Protein AF-A0AAU3HRU0-F1 (afdb_monomer)

Sequence (401 aa):
MFTFTLRIPEELHARLTAQVAADRRPLDAEILHLLEITLDAVKATTNRPDGDSSALLRRGSHSPPARRPGHPARKRGGARGQRVSASLGACCQRVFEVVGRSLVLLSRDVISDETRAALGPLFPGVKATGRPPVDRRAVVEATAWRFRTGAPWWDLPERFGNWNTIYKNFDRWSKAGVWARVLEQVQEMAHQGGDVEWIASIDSTIVRVHQHGATLPRDTWARSNYKKFGDEPADHAIGCSRGGLTTKSHLVADGKGRVLAFILTGGQAADTTMLPDTLDEIRVAGATGRPRKRPDRLLADKGYPSKANRAWLRERGIATTIPERDDQIAHRRKRSGRPIDFGDEQRQRYRGRNVVERCFNKLKQWRGIVMRSDKTVRNHHSGQCLAATLQWLTSGVSVTP

InterPro domains:
  IPR002559 Transposase IS4-like domain [PF01609] (198-380)
  IPR010985 Ribbon-helix-helix [SSF47598] (3-45)
  IPR013321 Arc-type ribbon-helix-helix [G3DSA:1.10.1220.10] (3-46)
  IPR025161 Insertion element IS402-like domain [PF13340] (112-182)

Structure (mmCIF, N/CA/C/O backbone):
data_AF-A0AAU3HRU0-F1
#
_entry.id   AF-A0AAU3HRU0-F1
#
loop_
_atom_site.group_PDB
_atom_site.id
_atom_site.type_symbol
_atom_site.label_atom_id
_atom_site.label_alt_id
_atom_site.label_comp_id
_atom_site.label_asym_id
_atom_site.label_entity_id
_atom_site.label_seq_id
_atom_site.pdbx_PDB_ins_code
_atom_site.Cartn_x
_atom_site.Cartn_y
_atom_site.Cartn_z
_atom_site.occupancy
_atom_site.B_iso_or_equiv
_atom_site.auth_seq_id
_atom_site.auth_comp_id
_atom_site.auth_asym_id
_atom_site.auth_atom_id
_atom_site.pdbx_PDB_model_num
ATOM 1 N N . MET A 1 1 ? 32.031 -18.015 14.418 1.00 27.92 1 MET A N 1
ATOM 2 C CA . MET A 1 1 ? 31.206 -19.217 14.181 1.00 27.92 1 MET A CA 1
ATOM 3 C C . MET A 1 1 ? 29.872 -18.729 13.633 1.00 27.92 1 MET A C 1
ATOM 5 O O . MET A 1 1 ? 29.118 -18.113 14.373 1.00 27.92 1 MET A O 1
ATOM 9 N N . PHE A 1 2 ? 29.663 -18.817 12.317 1.00 25.66 2 PHE A N 1
ATOM 10 C CA . PHE A 1 2 ? 28.454 -18.301 11.667 1.00 25.66 2 PHE A CA 1
ATOM 11 C C . PHE A 1 2 ? 27.314 -19.301 11.869 1.00 25.66 2 PHE A C 1
ATOM 13 O O . PHE A 1 2 ? 27.302 -20.357 11.248 1.00 25.66 2 PHE A O 1
ATOM 20 N N . THR A 1 3 ? 26.361 -18.992 12.743 1.00 26.06 3 THR A N 1
ATOM 21 C CA . THR A 1 3 ? 25.161 -19.812 12.937 1.00 26.06 3 THR A CA 1
ATOM 22 C C . THR A 1 3 ? 24.179 -19.558 11.793 1.00 26.06 3 THR A C 1
ATOM 24 O O . THR A 1 3 ? 23.315 -18.682 11.864 1.00 26.06 3 THR A O 1
ATOM 27 N N . PHE A 1 4 ? 24.311 -20.324 10.709 1.00 33.91 4 PHE A N 1
ATOM 28 C CA . PHE A 1 4 ? 23.251 -20.466 9.712 1.00 33.91 4 PHE A CA 1
ATOM 29 C C . PHE A 1 4 ? 22.048 -21.142 10.382 1.00 33.91 4 PHE A C 1
ATOM 31 O O . PHE A 1 4 ? 22.058 -22.337 10.657 1.00 33.91 4 PHE A O 1
ATOM 38 N N . THR A 1 5 ? 20.995 -20.380 10.675 1.00 33.34 5 THR A N 1
ATOM 39 C CA . THR A 1 5 ? 19.749 -20.903 11.258 1.00 33.34 5 THR A CA 1
ATOM 40 C C . THR A 1 5 ? 18.801 -21.374 10.158 1.00 33.34 5 THR A C 1
ATOM 42 O O . THR A 1 5 ? 17.699 -20.859 9.979 1.00 33.34 5 THR A O 1
ATOM 45 N N . LEU A 1 6 ? 19.218 -22.397 9.412 1.00 48.97 6 LEU A N 1
ATOM 46 C CA . LEU A 1 6 ? 18.245 -23.283 8.780 1.00 48.97 6 LEU A CA 1
ATOM 47 C C . LEU A 1 6 ? 17.641 -24.130 9.906 1.00 48.97 6 LEU A C 1
ATOM 49 O O . LEU A 1 6 ? 18.363 -24.838 10.604 1.00 48.97 6 LEU A O 1
ATOM 53 N N . ARG A 1 7 ? 16.321 -24.055 10.121 1.00 50.16 7 ARG A N 1
ATOM 54 C CA . ARG A 1 7 ? 15.621 -25.047 10.954 1.00 50.16 7 ARG A CA 1
ATOM 55 C C . ARG A 1 7 ? 15.612 -26.370 10.192 1.00 50.16 7 ARG A C 1
ATOM 57 O O . ARG A 1 7 ? 14.665 -26.671 9.472 1.00 50.16 7 ARG A O 1
ATOM 64 N N . ILE A 1 8 ? 16.700 -27.121 10.312 1.00 59.41 8 ILE A N 1
ATOM 65 C CA . ILE A 1 8 ? 16.802 -28.484 9.804 1.00 59.41 8 ILE A CA 1
ATOM 66 C C . ILE A 1 8 ? 15.909 -29.358 10.702 1.00 59.41 8 ILE A C 1
ATOM 68 O O . ILE A 1 8 ? 16.069 -29.303 11.923 1.00 59.41 8 ILE A O 1
ATOM 72 N N . PRO A 1 9 ? 14.955 -30.130 10.149 1.00 69.94 9 PRO A N 1
ATOM 73 C CA . PRO A 1 9 ? 14.191 -31.103 10.924 1.00 69.94 9 PRO A CA 1
ATOM 74 C C . PRO A 1 9 ? 15.126 -32.038 11.701 1.00 69.94 9 PRO A C 1
ATOM 76 O O . PRO A 1 9 ? 16.140 -32.480 11.162 1.00 69.94 9 PRO A O 1
ATOM 79 N N . GLU A 1 10 ? 14.785 -32.353 12.948 1.00 61.97 10 GLU A N 1
ATOM 80 C CA . GLU A 1 10 ? 15.657 -33.084 13.883 1.00 61.97 10 GLU A CA 1
ATOM 81 C C . GLU A 1 10 ? 16.121 -34.445 13.327 1.00 61.97 10 GLU A C 1
ATOM 83 O O . GLU A 1 10 ? 17.289 -34.815 13.445 1.00 61.97 10 GLU A O 1
ATOM 88 N N . GLU A 1 11 ? 15.243 -35.129 12.589 1.00 64.56 11 GLU A N 1
ATOM 89 C CA . GLU A 1 11 ? 15.541 -36.381 11.884 1.00 64.56 11 GLU A CA 1
ATOM 90 C C . GLU A 1 11 ? 16.610 -36.211 10.785 1.00 64.56 11 GLU A C 1
ATOM 92 O O . GLU A 1 11 ? 17.485 -37.061 10.613 1.00 64.56 11 GLU A O 1
ATOM 97 N N . LEU A 1 12 ? 16.579 -35.094 10.049 1.00 61.12 12 LEU A N 1
ATOM 98 C CA . LEU A 1 12 ? 17.561 -34.791 9.005 1.00 61.12 12 LEU A CA 1
ATOM 99 C C . LEU A 1 12 ? 18.907 -34.389 9.621 1.00 61.12 12 LEU A C 1
ATOM 101 O O . LEU A 1 12 ? 19.950 -34.818 9.131 1.00 61.12 12 LEU A O 1
ATOM 105 N N . HIS A 1 13 ? 18.885 -33.635 10.722 1.00 69.50 13 HIS A N 1
ATOM 106 C CA . HIS A 1 13 ? 20.093 -33.285 11.466 1.00 69.50 13 HIS A CA 1
ATOM 107 C C . HIS A 1 13 ? 20.807 -34.543 11.983 1.00 69.50 13 HIS A C 1
ATOM 109 O O . HIS A 1 13 ? 21.993 -34.722 11.717 1.00 69.50 13 HIS A O 1
ATOM 115 N N . ALA A 1 14 ? 20.078 -35.462 12.627 1.00 69.62 14 ALA A N 1
ATOM 116 C CA . ALA A 1 14 ? 20.637 -36.711 13.148 1.00 69.62 14 ALA A CA 1
ATOM 117 C C . ALA A 1 14 ? 21.310 -37.566 12.056 1.00 69.62 14 ALA A C 1
ATOM 119 O O . ALA A 1 14 ? 22.397 -38.111 12.262 1.00 69.62 14 ALA A O 1
ATOM 120 N N . ARG A 1 15 ? 20.701 -37.646 10.866 1.00 68.56 15 ARG A N 1
ATOM 121 C CA . ARG A 1 15 ? 21.265 -38.386 9.726 1.00 68.56 15 ARG A CA 1
ATOM 122 C C . ARG A 1 15 ? 22.520 -37.728 9.156 1.00 68.56 15 ARG A C 1
ATOM 124 O O . ARG A 1 15 ? 23.476 -38.437 8.854 1.00 68.56 15 ARG A O 1
ATOM 131 N N . LEU A 1 16 ? 22.537 -36.399 9.039 1.00 65.94 16 LEU A N 1
ATOM 132 C CA . LEU A 1 16 ? 23.711 -35.654 8.573 1.00 65.94 16 LEU A CA 1
ATOM 133 C C . LEU A 1 16 ? 24.882 -35.782 9.552 1.00 65.94 16 LEU A C 1
ATOM 135 O O . LEU A 1 16 ? 26.014 -36.000 9.129 1.00 65.94 16 LEU A O 1
ATOM 139 N N . THR A 1 17 ? 24.617 -35.731 10.860 1.00 68.56 17 THR A N 1
ATOM 140 C CA . THR A 1 17 ? 25.649 -35.940 11.886 1.00 68.56 17 THR A CA 1
ATOM 141 C C . THR A 1 17 ? 26.241 -37.354 11.826 1.00 68.56 17 THR A C 1
ATOM 143 O O . THR A 1 17 ? 27.455 -37.513 11.946 1.00 68.56 17 THR A O 1
ATOM 146 N N . ALA A 1 18 ? 25.418 -38.381 11.587 1.00 70.94 18 ALA A N 1
ATOM 147 C CA . ALA A 1 18 ? 25.895 -39.757 11.436 1.00 70.94 18 ALA A CA 1
ATOM 148 C C . ALA A 1 18 ? 26.761 -39.954 10.174 1.00 70.94 18 ALA A C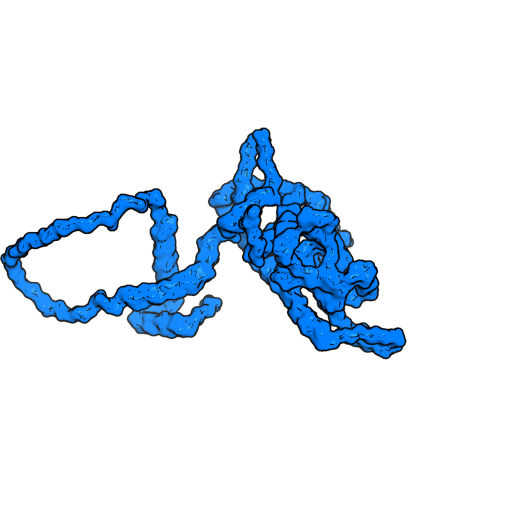 1
ATOM 150 O O . ALA A 1 18 ? 27.760 -40.670 10.223 1.00 70.94 18 ALA A O 1
ATOM 151 N N . GLN A 1 19 ? 26.411 -39.292 9.067 1.00 67.25 19 GLN A N 1
ATOM 152 C CA . GLN A 1 19 ? 27.172 -39.324 7.812 1.00 67.25 19 GLN A CA 1
ATOM 153 C C . GLN A 1 19 ? 28.539 -38.630 7.963 1.00 67.25 19 GLN A C 1
ATOM 155 O O . GLN A 1 19 ? 29.574 -39.194 7.618 1.00 67.25 19 GLN A O 1
ATOM 160 N N . VAL A 1 20 ? 28.560 -37.456 8.600 1.00 71.94 20 VAL A N 1
ATOM 161 C CA . VAL A 1 20 ? 29.778 -36.695 8.938 1.00 71.94 20 VAL A CA 1
ATOM 162 C C . VAL A 1 20 ? 30.776 -37.518 9.755 1.00 71.94 20 VAL A C 1
ATOM 164 O O . VAL A 1 20 ? 31.982 -37.468 9.502 1.00 71.94 20 VAL A O 1
ATOM 167 N N . ALA A 1 21 ? 30.283 -38.313 10.709 1.00 67.25 21 ALA A N 1
ATOM 168 C CA . ALA A 1 21 ? 31.123 -39.194 11.515 1.00 67.25 21 ALA A CA 1
ATOM 169 C C . ALA A 1 21 ? 31.797 -40.303 10.682 1.00 67.25 21 ALA A C 1
ATOM 171 O O . ALA A 1 21 ? 32.906 -40.724 11.014 1.00 67.25 21 ALA A O 1
ATOM 172 N N . ALA A 1 22 ? 31.161 -40.749 9.593 1.00 67.88 22 ALA A N 1
ATOM 173 C CA . ALA A 1 22 ? 31.725 -41.731 8.668 1.00 67.88 22 ALA A CA 1
ATOM 174 C C . ALA A 1 22 ? 32.748 -41.103 7.704 1.00 67.88 22 ALA A C 1
ATOM 176 O O . ALA A 1 22 ? 33.804 -41.690 7.466 1.00 67.88 22 ALA A O 1
ATOM 177 N N . ASP A 1 23 ? 32.472 -39.893 7.211 1.00 65.12 23 ASP A N 1
ATOM 178 C CA . ASP A 1 23 ? 33.249 -39.253 6.141 1.00 65.12 23 ASP A CA 1
ATOM 179 C C . ASP A 1 23 ? 34.381 -38.331 6.647 1.00 65.12 23 ASP A C 1
ATOM 181 O O . ASP A 1 23 ? 35.176 -37.827 5.852 1.00 65.12 23 ASP A O 1
ATOM 185 N N . ARG A 1 24 ? 34.503 -38.136 7.974 1.00 67.44 24 ARG A N 1
ATOM 186 C CA . ARG A 1 24 ? 35.512 -37.280 8.646 1.00 67.44 24 ARG A CA 1
ATOM 187 C C . ARG A 1 24 ? 35.578 -35.844 8.097 1.00 67.44 24 ARG A C 1
ATOM 189 O O . ARG A 1 24 ? 36.642 -35.224 8.085 1.00 67.44 24 ARG A O 1
ATOM 196 N N . ARG A 1 25 ? 34.443 -35.296 7.661 1.00 68.50 25 ARG A N 1
ATOM 197 C CA . ARG A 1 25 ? 34.305 -33.909 7.180 1.00 68.50 25 ARG A CA 1
ATOM 198 C C . ARG A 1 25 ? 33.461 -33.087 8.152 1.00 68.50 25 ARG A C 1
ATOM 200 O O . ARG A 1 25 ? 32.547 -33.640 8.747 1.00 68.50 25 ARG A O 1
ATOM 207 N N . PRO A 1 26 ? 33.718 -31.782 8.336 1.00 72.00 26 PRO A N 1
ATOM 208 C CA . PRO A 1 26 ? 32.853 -30.945 9.162 1.00 72.00 26 PRO A CA 1
ATOM 209 C C . PRO A 1 26 ? 31.444 -30.845 8.552 1.00 72.00 26 PRO A C 1
ATOM 211 O O . PRO A 1 26 ? 31.296 -30.796 7.332 1.00 72.00 26 PRO A O 1
ATOM 214 N N . LEU A 1 27 ? 30.415 -30.783 9.405 1.00 66.75 27 LEU A N 1
ATOM 215 C CA . LEU A 1 27 ? 28.997 -30.754 9.009 1.00 66.75 27 LEU A CA 1
ATOM 216 C C . LEU A 1 27 ? 28.679 -29.662 7.980 1.00 66.75 27 LEU A C 1
ATOM 218 O O . LEU A 1 27 ? 27.933 -29.910 7.037 1.00 66.75 27 LEU A O 1
ATOM 222 N N . ASP A 1 28 ? 29.299 -28.491 8.114 1.00 62.28 28 ASP A N 1
ATOM 223 C CA . ASP A 1 28 ? 29.124 -27.379 7.176 1.00 62.28 28 ASP A CA 1
ATOM 224 C C . ASP A 1 28 ? 29.613 -27.731 5.761 1.00 62.28 28 ASP A C 1
ATOM 226 O O . ASP A 1 28 ? 28.975 -27.364 4.776 1.00 62.28 28 ASP A O 1
ATOM 230 N N . ALA A 1 29 ? 30.712 -28.486 5.648 1.00 65.62 29 ALA A N 1
ATOM 231 C CA . ALA A 1 29 ? 31.240 -28.932 4.360 1.00 65.62 29 ALA A CA 1
ATOM 232 C C . ALA A 1 29 ? 30.345 -30.002 3.722 1.00 65.62 29 ALA A C 1
ATOM 234 O O . ALA A 1 29 ? 30.168 -30.001 2.507 1.00 65.62 29 ALA A O 1
ATOM 235 N N . GLU A 1 30 ? 29.744 -30.874 4.532 1.00 67.75 30 GLU A N 1
ATOM 236 C CA . GLU A 1 30 ? 28.804 -31.889 4.051 1.00 67.75 30 GLU A CA 1
ATOM 237 C C . GLU A 1 30 ? 27.494 -31.252 3.566 1.00 67.75 30 GLU A C 1
ATOM 239 O O . GLU A 1 30 ? 26.989 -31.586 2.496 1.00 67.75 30 GLU A O 1
ATOM 244 N N . ILE A 1 31 ? 26.978 -30.260 4.299 1.00 67.44 31 ILE A N 1
ATOM 245 C CA . ILE A 1 31 ? 25.802 -29.483 3.887 1.00 67.44 31 ILE A CA 1
ATOM 246 C C . ILE A 1 31 ? 26.078 -28.748 2.571 1.00 67.44 31 ILE A C 1
ATOM 248 O O . ILE A 1 31 ? 25.248 -28.796 1.663 1.00 67.44 31 ILE A O 1
ATOM 252 N N . LEU A 1 32 ? 27.237 -28.093 2.441 1.00 69.44 32 LEU A N 1
ATOM 253 C CA . LEU A 1 32 ? 27.627 -27.411 1.204 1.00 69.44 32 LEU A CA 1
ATOM 254 C C . LEU A 1 32 ? 27.759 -28.384 0.028 1.00 69.44 32 LEU A C 1
ATOM 256 O O . LEU A 1 32 ? 27.228 -28.108 -1.045 1.00 69.44 32 LEU A O 1
ATOM 260 N N . HIS A 1 33 ? 28.390 -29.538 0.241 1.00 69.50 33 HIS A N 1
ATOM 261 C CA . HIS A 1 33 ? 28.555 -30.558 -0.790 1.00 69.50 33 HIS A CA 1
ATOM 262 C C . HIS A 1 33 ? 27.211 -31.110 -1.283 1.00 69.50 33 HIS A C 1
ATOM 264 O O . HIS A 1 33 ? 26.982 -31.232 -2.487 1.00 69.50 33 HIS A O 1
ATOM 270 N N . LEU A 1 34 ? 26.285 -31.390 -0.361 1.00 71.19 34 LEU A N 1
ATOM 271 C CA . LEU A 1 34 ? 24.938 -31.837 -0.710 1.00 71.19 34 LEU A CA 1
ATOM 272 C C . LEU A 1 34 ? 24.162 -30.757 -1.470 1.00 71.19 34 LEU A C 1
ATOM 274 O O . LEU A 1 34 ? 23.478 -31.084 -2.440 1.00 71.19 34 LEU A O 1
ATOM 278 N N . LEU A 1 35 ? 24.304 -29.485 -1.078 1.00 68.38 35 LEU A N 1
ATOM 279 C CA . LEU A 1 35 ? 23.705 -28.354 -1.789 1.00 68.38 35 LEU A CA 1
ATOM 280 C C . LEU A 1 35 ? 24.254 -28.225 -3.216 1.00 68.38 35 LEU A C 1
ATOM 282 O O . LEU A 1 35 ? 23.458 -28.065 -4.143 1.00 68.38 35 LEU A O 1
ATOM 286 N N . GLU A 1 36 ? 25.568 -28.351 -3.412 1.00 68.50 36 GLU A N 1
ATOM 287 C CA . GLU A 1 36 ? 26.210 -28.343 -4.736 1.00 68.50 36 GLU A CA 1
ATOM 288 C C . GLU A 1 36 ? 25.697 -29.473 -5.630 1.00 68.50 36 GLU A C 1
ATOM 290 O O . GLU A 1 36 ? 25.245 -29.207 -6.744 1.00 68.50 36 GLU A O 1
ATOM 295 N N . ILE A 1 37 ? 25.654 -30.710 -5.120 1.00 72.31 37 ILE A N 1
ATOM 296 C CA . ILE A 1 37 ? 25.119 -31.860 -5.864 1.00 72.31 37 ILE A CA 1
ATOM 297 C C . ILE A 1 37 ? 23.663 -31.607 -6.278 1.00 72.31 37 ILE A C 1
ATOM 299 O O . ILE A 1 37 ? 23.297 -31.846 -7.432 1.00 72.31 37 ILE A O 1
ATOM 303 N N . THR A 1 38 ? 22.819 -31.101 -5.368 1.00 64.75 38 THR A N 1
ATOM 304 C CA . THR A 1 38 ? 21.428 -30.771 -5.720 1.00 64.75 38 THR A CA 1
ATOM 305 C C . THR A 1 38 ? 21.329 -29.643 -6.739 1.00 64.75 38 THR A C 1
ATOM 307 O O . THR A 1 38 ? 20.499 -29.724 -7.643 1.00 64.75 38 THR A O 1
ATOM 310 N N . LEU A 1 39 ? 22.165 -28.608 -6.639 1.00 61.78 39 LEU A N 1
ATOM 311 C CA . LEU A 1 39 ? 22.172 -27.500 -7.593 1.00 61.78 39 LEU A CA 1
ATOM 312 C C . LEU A 1 39 ? 22.574 -27.967 -8.991 1.00 61.78 39 LEU A C 1
ATOM 314 O O . LEU A 1 39 ? 21.959 -27.547 -9.969 1.00 61.78 39 LEU A O 1
ATOM 318 N N . ASP A 1 40 ? 23.560 -28.851 -9.100 1.00 65.00 40 ASP A N 1
ATOM 319 C CA . ASP A 1 40 ? 24.004 -29.377 -10.389 1.00 65.00 40 ASP A CA 1
ATOM 320 C C . ASP A 1 40 ? 22.987 -30.352 -10.998 1.00 65.00 40 ASP A C 1
ATOM 322 O O . ASP A 1 40 ? 22.737 -30.301 -12.204 1.00 65.00 40 ASP A O 1
ATOM 326 N N . ALA A 1 41 ? 22.293 -31.147 -10.176 1.00 64.38 41 ALA A N 1
ATOM 327 C CA . ALA A 1 41 ? 21.170 -31.972 -10.628 1.00 64.38 41 ALA A CA 1
ATOM 328 C C . ALA A 1 41 ? 19.982 -31.129 -11.144 1.00 64.38 41 ALA A C 1
ATOM 330 O O . ALA A 1 41 ? 19.353 -31.476 -12.149 1.00 64.38 41 ALA A O 1
ATOM 331 N N . VAL A 1 42 ? 19.695 -29.992 -10.498 1.00 58.12 42 VAL A N 1
ATOM 332 C CA . VAL A 1 42 ? 18.662 -29.041 -10.948 1.00 58.12 42 VAL A CA 1
ATOM 333 C C . VAL A 1 42 ? 19.073 -28.364 -12.261 1.00 58.12 42 VAL A C 1
ATOM 335 O O . VAL A 1 42 ? 18.280 -28.317 -13.196 1.00 58.12 42 VAL A O 1
ATOM 338 N N . LYS A 1 43 ? 20.328 -27.919 -12.402 1.00 55.62 43 LYS A N 1
ATOM 339 C CA . LYS A 1 43 ? 20.824 -27.340 -13.668 1.00 55.62 43 LYS A CA 1
ATOM 340 C C . LYS A 1 43 ? 20.784 -28.339 -14.829 1.00 55.62 43 LYS A C 1
ATOM 342 O O . LYS A 1 43 ? 20.494 -27.955 -15.960 1.00 55.62 43 LYS A O 1
ATOM 347 N N . ALA A 1 44 ? 21.072 -29.615 -14.563 1.00 59.41 44 ALA A N 1
ATOM 348 C CA . ALA A 1 44 ? 21.042 -30.673 -15.573 1.00 59.41 44 ALA A CA 1
ATOM 349 C C . ALA A 1 44 ? 19.618 -30.997 -16.060 1.00 59.41 44 ALA A C 1
ATOM 351 O O . ALA A 1 44 ? 19.442 -31.431 -17.197 1.00 59.41 44 ALA A O 1
ATOM 352 N N . THR A 1 45 ? 18.600 -30.772 -15.224 1.00 50.47 45 THR A N 1
ATOM 353 C CA . THR A 1 45 ? 17.191 -30.982 -15.590 1.00 50.47 45 THR A CA 1
ATOM 354 C C . THR A 1 45 ? 16.583 -29.785 -16.318 1.00 50.47 45 THR A C 1
ATOM 356 O O . THR A 1 45 ? 15.751 -29.991 -17.195 1.00 50.47 45 THR A O 1
ATOM 359 N N . THR A 1 46 ? 17.039 -28.558 -16.050 1.00 44.66 46 THR A N 1
ATOM 360 C CA . THR A 1 46 ? 16.552 -27.345 -16.735 1.00 44.66 46 THR A CA 1
ATOM 361 C C . THR A 1 46 ? 17.198 -27.075 -18.099 1.00 44.66 46 THR A C 1
ATOM 363 O O . THR A 1 46 ? 16.672 -26.270 -18.856 1.00 44.66 46 THR A O 1
ATOM 366 N N . ASN A 1 47 ? 18.318 -27.730 -18.435 1.00 37.97 47 ASN A N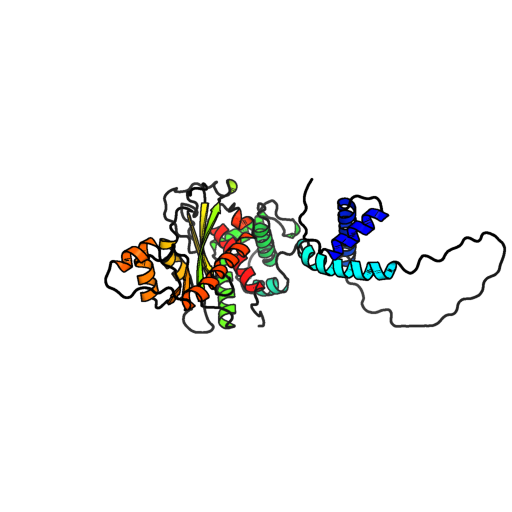 1
ATOM 367 C CA . ASN A 1 47 ? 19.063 -27.507 -19.687 1.00 37.97 47 ASN A CA 1
ATOM 368 C C . ASN A 1 47 ? 18.844 -28.584 -20.770 1.00 37.97 47 ASN A C 1
ATOM 370 O O . ASN A 1 47 ? 19.648 -28.681 -21.699 1.00 37.97 47 ASN A O 1
ATOM 374 N N . ARG A 1 48 ? 17.787 -29.404 -20.694 1.00 35.12 48 ARG A N 1
ATOM 375 C CA . ARG A 1 48 ? 17.429 -30.272 -21.828 1.00 35.12 48 ARG A CA 1
ATOM 376 C C . ARG A 1 48 ? 16.644 -29.467 -22.870 1.00 35.12 48 ARG A C 1
ATOM 378 O O . ARG A 1 48 ? 15.587 -28.952 -22.521 1.00 35.12 48 ARG A O 1
ATOM 385 N N . PRO A 1 49 ? 17.121 -29.356 -24.123 1.00 34.75 49 PRO A N 1
ATOM 386 C CA . PRO A 1 49 ? 16.305 -28.818 -25.200 1.00 34.75 49 PRO A CA 1
ATOM 387 C C . PRO A 1 49 ? 15.168 -29.803 -25.492 1.00 34.75 49 PRO A C 1
ATOM 389 O O . PRO A 1 49 ? 15.406 -31.008 -25.603 1.00 34.75 49 PRO A O 1
ATOM 392 N N . ASP A 1 50 ? 13.943 -29.288 -25.587 1.00 38.19 50 ASP A N 1
ATOM 393 C CA . ASP A 1 50 ? 12.766 -30.056 -25.985 1.00 38.19 50 ASP A CA 1
ATOM 394 C C . ASP A 1 50 ? 13.015 -30.731 -27.340 1.00 38.19 50 ASP A C 1
ATOM 396 O O . ASP A 1 50 ? 13.208 -30.075 -28.364 1.00 38.19 50 ASP A O 1
ATOM 400 N N . GLY A 1 51 ? 13.037 -32.063 -27.329 1.00 31.56 51 GLY A N 1
ATOM 401 C CA . GLY A 1 51 ? 13.315 -32.882 -28.498 1.00 31.56 51 GLY A CA 1
ATOM 402 C C . GLY A 1 51 ? 12.860 -34.322 -28.292 1.00 31.56 51 GLY A C 1
ATOM 403 O O . GLY A 1 51 ? 13.588 -35.135 -27.733 1.00 31.56 51 GLY A O 1
ATOM 404 N N . ASP A 1 52 ? 11.667 -34.598 -28.814 1.00 28.02 52 ASP A N 1
ATOM 405 C CA . ASP A 1 52 ? 11.197 -35.899 -29.303 1.00 28.02 52 ASP A CA 1
ATOM 406 C C . ASP A 1 52 ? 10.673 -36.941 -28.288 1.00 28.02 52 ASP A C 1
ATOM 408 O O . ASP A 1 52 ? 11.308 -37.935 -27.932 1.00 28.02 52 ASP A O 1
ATOM 412 N N . SER A 1 53 ? 9.412 -36.753 -27.890 1.00 31.58 53 SER A N 1
ATOM 413 C CA . SER A 1 53 ? 8.572 -37.776 -27.255 1.00 31.58 53 SER A CA 1
ATOM 414 C C . SER A 1 53 ? 7.979 -38.725 -28.304 1.00 31.58 53 SER A C 1
ATOM 416 O O . SER A 1 53 ? 6.766 -38.727 -28.502 1.00 31.58 53 SER A O 1
ATOM 418 N N . SER A 1 54 ? 8.791 -39.525 -29.007 1.00 33.06 54 SER A N 1
ATOM 419 C CA . SER A 1 54 ? 8.229 -40.536 -29.922 1.00 33.06 54 SER A CA 1
ATOM 420 C C . SER A 1 54 ? 9.110 -41.741 -30.285 1.00 33.06 54 SER A C 1
ATOM 422 O O . SER A 1 54 ? 8.899 -42.355 -31.321 1.00 33.06 54 SER A O 1
ATOM 424 N N . ALA A 1 55 ? 10.037 -42.202 -29.440 1.00 30.33 55 ALA A N 1
ATOM 425 C CA . ALA A 1 55 ? 10.665 -43.508 -29.682 1.00 30.33 55 ALA A CA 1
ATOM 426 C C . ALA A 1 55 ? 11.222 -44.140 -28.406 1.00 30.33 55 ALA A C 1
ATOM 428 O O . ALA A 1 55 ? 12.267 -43.721 -27.931 1.00 30.33 55 ALA A O 1
ATOM 429 N N . LEU A 1 56 ? 10.529 -45.155 -27.868 1.00 29.08 56 LEU A N 1
ATOM 430 C CA . LEU A 1 56 ? 11.092 -46.380 -27.253 1.00 29.08 56 LEU A CA 1
ATOM 431 C C . LEU A 1 56 ? 9.980 -47.214 -26.581 1.00 29.08 56 LEU A C 1
ATOM 433 O O . LEU A 1 56 ? 10.034 -47.579 -25.411 1.00 29.08 56 LEU A O 1
ATOM 437 N N . LEU A 1 57 ? 8.963 -47.572 -27.366 1.00 31.84 57 LEU A N 1
ATOM 438 C CA . LEU A 1 57 ? 8.127 -48.750 -27.124 1.00 31.84 57 LEU A CA 1
ATOM 439 C C . LEU A 1 57 ? 8.208 -49.658 -28.353 1.00 31.84 57 LEU A C 1
ATOM 441 O O . LEU A 1 57 ? 7.258 -49.756 -29.116 1.00 31.84 57 LEU A O 1
ATOM 445 N N . ARG A 1 58 ? 9.347 -50.331 -28.553 1.00 28.80 58 ARG A N 1
ATOM 446 C CA . ARG A 1 58 ? 9.407 -51.601 -29.297 1.00 28.80 58 ARG A CA 1
ATOM 447 C C . ARG A 1 58 ? 10.462 -52.505 -28.666 1.00 28.80 58 ARG A C 1
ATOM 449 O O . ARG A 1 58 ? 11.659 -52.286 -28.809 1.00 28.80 58 ARG A O 1
ATOM 456 N N . ARG A 1 59 ? 9.989 -53.518 -27.936 1.00 30.19 59 ARG A N 1
ATOM 457 C CA . ARG A 1 59 ? 10.776 -54.700 -27.568 1.00 30.19 59 ARG A CA 1
ATOM 458 C C . ARG A 1 59 ? 10.982 -55.548 -28.824 1.00 30.19 59 ARG A C 1
ATOM 460 O O . ARG A 1 59 ? 10.023 -55.795 -29.548 1.00 30.19 59 ARG A O 1
ATOM 467 N N . GLY A 1 60 ? 12.203 -56.028 -29.026 1.00 26.23 60 GLY A N 1
ATOM 468 C CA . GLY A 1 60 ? 12.557 -57.022 -30.035 1.00 26.23 60 GLY A CA 1
ATOM 469 C C . GLY A 1 60 ? 13.800 -57.785 -29.586 1.00 26.23 60 GLY A C 1
ATOM 470 O O . GLY A 1 60 ? 14.908 -57.271 -29.647 1.00 26.23 60 GLY A O 1
ATOM 471 N N . SER A 1 61 ? 13.561 -58.985 -29.070 1.00 31.36 61 SER A N 1
ATOM 472 C CA . SER A 1 61 ? 14.485 -60.065 -28.705 1.00 31.36 61 SER A CA 1
ATOM 473 C C . SER A 1 61 ? 15.711 -60.221 -29.606 1.00 31.36 61 SER A C 1
ATOM 475 O O . SER A 1 61 ? 15.499 -60.409 -30.794 1.00 31.36 61 SER A O 1
ATOM 477 N N . HIS A 1 62 ? 16.931 -60.290 -29.053 1.00 27.27 62 HIS A N 1
ATOM 478 C CA . HIS A 1 62 ? 18.077 -61.022 -29.630 1.00 27.27 62 HIS A CA 1
ATOM 479 C C . HIS A 1 62 ? 18.995 -61.549 -28.504 1.00 27.27 62 HIS A C 1
ATOM 481 O O . HIS A 1 62 ? 19.412 -60.800 -27.620 1.00 27.27 62 HIS A O 1
ATOM 487 N N . SER A 1 63 ? 19.262 -62.858 -28.529 1.00 27.03 63 SER A N 1
ATOM 488 C CA . SER A 1 63 ? 20.129 -63.616 -27.609 1.00 27.03 63 SER A CA 1
ATOM 489 C C . SER A 1 63 ? 21.630 -63.390 -27.887 1.00 27.03 63 SER A C 1
ATOM 491 O O . SER A 1 63 ? 21.983 -63.116 -29.033 1.00 27.03 63 SER A O 1
ATOM 493 N N . PRO A 1 64 ? 22.539 -63.557 -26.901 1.00 31.56 64 PRO A N 1
ATOM 494 C CA . PRO A 1 64 ? 23.983 -63.385 -27.107 1.00 31.56 64 PRO A CA 1
ATOM 495 C C . PRO A 1 64 ? 24.704 -64.711 -27.445 1.00 31.56 64 PRO A C 1
ATOM 497 O O . PRO A 1 64 ? 24.315 -65.754 -26.913 1.00 31.56 64 PRO A O 1
ATOM 500 N N . PRO A 1 65 ? 25.790 -64.709 -28.251 1.00 30.20 65 PRO A N 1
ATOM 501 C CA . PRO A 1 65 ? 26.616 -65.895 -28.456 1.00 30.20 65 PRO A CA 1
ATOM 502 C C . PRO A 1 65 ? 27.802 -65.995 -27.474 1.00 30.20 65 PRO A C 1
ATOM 504 O O . PRO A 1 65 ? 28.183 -65.050 -26.784 1.00 30.20 65 PRO A O 1
ATOM 507 N N . ALA A 1 66 ? 28.344 -67.212 -27.415 1.00 30.48 66 ALA A N 1
ATOM 508 C CA . ALA A 1 66 ? 29.190 -67.792 -26.376 1.00 30.48 66 ALA A CA 1
ATOM 509 C C . ALA A 1 66 ? 30.676 -67.357 -26.353 1.00 30.48 66 ALA A C 1
ATOM 511 O O . ALA A 1 66 ? 31.248 -66.902 -27.340 1.00 30.48 66 ALA A O 1
ATOM 512 N N . ARG A 1 67 ? 31.311 -67.577 -25.188 1.00 31.12 67 ARG A N 1
ATOM 513 C CA . ARG A 1 67 ? 32.742 -67.368 -24.871 1.00 31.12 67 ARG A CA 1
ATOM 514 C C . ARG A 1 67 ? 33.655 -68.503 -25.376 1.00 31.12 67 ARG A C 1
ATOM 516 O O . ARG A 1 67 ? 33.228 -69.651 -25.450 1.00 31.12 67 ARG A O 1
ATOM 523 N N . ARG A 1 68 ? 34.956 -68.203 -25.538 1.00 29.75 68 ARG A N 1
ATOM 524 C CA . ARG A 1 68 ? 36.089 -69.161 -25.466 1.00 29.75 68 ARG A CA 1
ATOM 525 C C . ARG A 1 68 ? 37.126 -68.737 -24.390 1.00 29.75 68 ARG A C 1
ATOM 527 O O . ARG A 1 68 ? 37.102 -67.569 -24.004 1.00 29.75 68 ARG A O 1
ATOM 534 N N . PRO A 1 69 ? 37.975 -69.656 -23.862 1.00 37.16 69 PRO A N 1
ATOM 535 C CA . PRO A 1 69 ? 38.598 -69.538 -22.529 1.00 37.16 69 PRO A CA 1
ATOM 536 C C . PRO A 1 69 ? 40.149 -69.466 -22.497 1.00 37.16 69 PRO A C 1
ATOM 538 O O . PRO A 1 69 ? 40.811 -69.923 -23.422 1.00 37.16 69 PRO A O 1
ATOM 541 N N . GLY A 1 70 ? 40.711 -68.986 -21.371 1.00 28.30 70 GLY A N 1
ATOM 542 C CA . GLY A 1 70 ? 42.127 -69.144 -20.950 1.00 28.30 70 GLY A CA 1
ATOM 543 C C . GLY A 1 70 ? 42.599 -68.021 -19.997 1.00 28.30 70 GLY A C 1
ATOM 544 O O . GLY A 1 70 ? 42.832 -66.917 -20.460 1.00 28.30 70 GLY A O 1
ATOM 545 N N . HIS A 1 71 ? 42.510 -68.157 -18.660 1.00 28.41 71 HIS A N 1
ATOM 546 C CA . HIS A 1 71 ? 43.503 -68.649 -17.658 1.00 28.41 71 HIS A CA 1
ATOM 547 C C . HIS A 1 71 ? 44.091 -67.487 -16.786 1.00 28.41 71 HIS A C 1
ATOM 549 O O . HIS A 1 71 ? 43.910 -66.339 -17.169 1.00 28.41 71 HIS A O 1
ATOM 555 N N . PRO A 1 72 ? 44.595 -67.706 -15.542 1.00 37.97 72 PRO A N 1
ATOM 556 C CA . PRO A 1 72 ? 43.779 -67.557 -14.320 1.00 37.97 72 PRO A CA 1
ATOM 557 C C . PRO A 1 72 ? 44.307 -66.569 -13.237 1.00 37.97 72 PRO A C 1
ATOM 559 O O . PRO A 1 72 ? 45.364 -65.969 -13.374 1.00 37.97 72 PRO A O 1
ATOM 562 N N . ALA A 1 73 ? 43.569 -66.532 -12.108 1.00 26.28 73 ALA A N 1
ATOM 563 C CA . ALA A 1 73 ? 43.849 -65.939 -10.780 1.00 26.28 73 ALA A CA 1
ATOM 564 C C . ALA A 1 73 ? 43.407 -64.464 -10.618 1.00 26.28 73 ALA A C 1
ATOM 566 O O . ALA A 1 73 ? 43.778 -63.603 -11.395 1.00 26.28 73 ALA A O 1
ATOM 567 N N . ARG A 1 74 ? 42.590 -64.064 -9.629 1.00 27.28 74 ARG A N 1
ATOM 568 C CA . ARG A 1 74 ? 42.703 -64.313 -8.179 1.00 27.28 74 ARG A CA 1
ATOM 569 C C . ARG A 1 74 ? 41.370 -63.969 -7.471 1.00 27.28 74 ARG A C 1
ATOM 571 O O . ARG A 1 74 ? 40.816 -62.896 -7.687 1.00 27.28 74 ARG A O 1
ATOM 578 N N . LYS A 1 75 ? 40.856 -64.854 -6.604 1.00 31.36 75 LYS A N 1
ATOM 579 C CA . LYS A 1 75 ? 39.651 -64.629 -5.775 1.00 31.36 75 LYS A CA 1
ATOM 580 C C . LYS A 1 75 ? 39.926 -63.628 -4.639 1.00 31.36 75 LYS A C 1
ATOM 582 O O . LYS A 1 75 ? 40.742 -63.917 -3.771 1.00 31.36 75 LYS A O 1
ATOM 587 N N . ARG A 1 76 ? 39.164 -62.531 -4.593 1.00 30.02 76 ARG A N 1
ATOM 588 C CA . ARG A 1 76 ? 38.673 -61.813 -3.393 1.00 30.02 76 ARG A CA 1
ATOM 589 C C . ARG A 1 76 ? 37.325 -61.224 -3.837 1.00 30.02 76 ARG A C 1
ATOM 591 O O . ARG A 1 76 ? 37.294 -60.489 -4.807 1.00 30.02 76 ARG A O 1
ATOM 598 N N . GLY A 1 77 ? 36.165 -61.682 -3.383 1.00 25.75 77 GLY A N 1
ATOM 599 C CA . GLY A 1 77 ? 35.727 -61.723 -1.997 1.00 25.75 77 GLY A CA 1
ATOM 600 C C . GLY A 1 77 ? 34.822 -60.511 -1.760 1.00 25.75 77 GLY A C 1
ATOM 601 O O . GLY A 1 77 ? 35.320 -59.396 -1.707 1.00 25.75 77 GLY A O 1
ATOM 602 N N . GLY A 1 78 ? 33.514 -60.741 -1.610 1.00 25.97 78 GLY A N 1
ATOM 603 C CA . GLY A 1 78 ? 32.633 -59.814 -0.895 1.00 25.97 78 GLY A CA 1
ATOM 604 C C . GLY A 1 78 ? 31.684 -58.972 -1.744 1.00 25.97 78 GLY A C 1
ATOM 605 O O . GLY A 1 78 ? 31.983 -57.846 -2.124 1.00 25.97 78 GLY A O 1
ATOM 606 N N . ALA A 1 79 ? 30.477 -59.496 -1.936 1.00 33.50 79 ALA A N 1
ATOM 607 C CA . ALA A 1 79 ? 29.297 -58.734 -2.308 1.00 33.50 79 ALA A CA 1
ATOM 608 C C . ALA A 1 79 ? 29.023 -57.610 -1.286 1.00 33.50 79 ALA A C 1
ATOM 610 O O . ALA A 1 79 ? 28.689 -57.886 -0.136 1.00 33.50 79 ALA A O 1
ATOM 611 N N . ARG A 1 80 ? 29.145 -56.344 -1.702 1.00 31.81 80 ARG A N 1
ATOM 612 C CA . ARG A 1 80 ? 28.669 -55.159 -0.956 1.00 31.81 80 ARG A CA 1
ATOM 613 C C . ARG A 1 80 ? 28.523 -53.951 -1.899 1.00 31.81 80 ARG A C 1
ATOM 615 O O . ARG A 1 80 ? 29.164 -52.930 -1.721 1.00 31.81 80 ARG A O 1
ATOM 622 N N . GLY A 1 81 ? 27.715 -54.087 -2.955 1.00 29.86 81 GLY A N 1
ATOM 623 C CA . GLY A 1 81 ? 27.564 -53.031 -3.977 1.00 29.86 81 GLY A CA 1
ATOM 624 C C . GLY A 1 81 ? 26.133 -52.647 -4.366 1.00 29.86 81 GLY A C 1
ATOM 625 O O . GLY A 1 81 ? 25.951 -51.675 -5.082 1.00 29.86 81 GLY A O 1
ATOM 626 N N . GLN A 1 82 ? 25.102 -53.366 -3.911 1.00 31.72 82 GLN A N 1
ATOM 627 C CA . GLN A 1 82 ? 23.737 -53.214 -4.455 1.00 31.72 82 GLN A CA 1
ATOM 628 C C . GLN A 1 82 ? 22.655 -52.887 -3.420 1.00 31.72 82 GLN A C 1
ATOM 630 O O . GLN A 1 82 ? 21.473 -53.089 -3.668 1.00 31.72 82 GLN A O 1
ATOM 635 N N . ARG A 1 83 ? 23.028 -52.352 -2.251 1.00 27.97 83 ARG A N 1
ATOM 636 C CA . ARG A 1 83 ? 22.045 -51.986 -1.213 1.00 27.97 83 ARG A CA 1
ATOM 637 C C . ARG A 1 83 ? 22.167 -50.557 -0.675 1.00 27.97 83 ARG A C 1
ATOM 639 O O . ARG A 1 83 ? 21.595 -50.259 0.364 1.00 27.97 83 ARG A O 1
ATOM 646 N N . VAL A 1 84 ? 22.875 -49.680 -1.394 1.00 29.67 84 VAL A N 1
ATOM 647 C CA . VAL A 1 84 ? 23.046 -48.259 -1.024 1.00 29.67 84 VAL A CA 1
ATOM 648 C C . VAL A 1 84 ? 22.301 -47.304 -1.977 1.00 29.67 84 VAL A C 1
ATOM 650 O O . VAL A 1 84 ? 22.023 -46.173 -1.599 1.00 29.67 84 VAL A O 1
ATOM 653 N N . SER A 1 85 ? 21.857 -47.736 -3.168 1.00 31.33 85 SER A N 1
ATOM 654 C CA . SER A 1 85 ? 21.208 -46.810 -4.121 1.00 31.33 85 SER A CA 1
ATOM 655 C C . SER A 1 85 ? 19.722 -46.523 -3.849 1.00 31.33 85 SER A C 1
ATOM 657 O O . SER A 1 85 ? 19.205 -45.523 -4.335 1.00 31.33 85 SER A O 1
ATOM 659 N N . ALA A 1 86 ? 19.023 -47.344 -3.056 1.00 31.62 86 ALA A N 1
ATOM 660 C CA . ALA A 1 86 ? 17.586 -47.158 -2.806 1.00 31.62 86 ALA A CA 1
ATOM 661 C C . ALA A 1 86 ? 17.279 -46.206 -1.630 1.00 31.62 86 ALA A C 1
ATOM 663 O O . ALA A 1 86 ? 16.293 -45.472 -1.670 1.00 31.62 86 ALA A O 1
ATOM 664 N N . SER A 1 87 ? 18.126 -46.168 -0.592 1.00 34.06 87 SER A N 1
ATOM 665 C CA . SER A 1 87 ? 17.906 -45.304 0.584 1.00 34.06 87 SER A CA 1
ATOM 666 C C . SER A 1 87 ? 18.358 -43.854 0.363 1.00 34.06 87 SER A C 1
ATOM 668 O O . SER A 1 87 ? 17.803 -42.939 0.977 1.00 34.06 87 SER A O 1
ATOM 670 N N . LEU A 1 88 ? 19.309 -43.635 -0.553 1.00 32.62 88 LEU A N 1
ATOM 671 C CA . LEU A 1 88 ? 19.692 -42.307 -1.037 1.00 32.62 88 LEU A CA 1
ATOM 672 C C . LEU A 1 88 ? 18.586 -41.679 -1.894 1.00 32.62 88 LEU A C 1
ATOM 674 O O . LEU A 1 88 ? 18.302 -40.501 -1.716 1.00 32.62 88 LEU A O 1
ATOM 678 N N . GLY A 1 89 ? 17.870 -42.463 -2.710 1.00 32.34 89 GLY A N 1
ATOM 679 C CA . GLY A 1 89 ? 16.748 -41.968 -3.519 1.00 32.34 89 GLY A CA 1
ATOM 680 C C . GLY A 1 89 ? 15.615 -41.359 -2.685 1.00 32.34 89 GLY A C 1
ATOM 681 O O . GLY A 1 89 ? 15.184 -40.243 -2.952 1.00 32.34 89 GLY A O 1
ATOM 682 N N . ALA A 1 90 ? 15.186 -42.026 -1.607 1.00 38.25 90 ALA A N 1
ATOM 683 C CA . ALA A 1 90 ? 14.106 -41.526 -0.745 1.00 38.25 90 ALA A CA 1
ATOM 684 C C . ALA A 1 90 ? 14.526 -40.360 0.176 1.00 38.25 90 ALA A C 1
ATOM 686 O O . ALA A 1 90 ? 13.679 -39.577 0.613 1.00 38.25 90 ALA A O 1
ATOM 687 N N . CYS A 1 91 ? 15.824 -40.244 0.489 1.00 34.62 91 CYS A N 1
ATOM 688 C CA . CYS A 1 91 ? 16.381 -39.101 1.215 1.00 34.62 91 CYS A CA 1
ATOM 689 C C . CYS A 1 91 ? 16.499 -37.884 0.298 1.00 34.62 91 CYS A C 1
ATOM 691 O O . CYS A 1 91 ? 16.028 -36.808 0.653 1.00 34.62 91 CYS A O 1
ATOM 693 N N . CYS A 1 92 ? 17.040 -38.081 -0.907 1.00 35.22 92 CYS A N 1
ATOM 694 C CA . CYS A 1 92 ? 17.108 -37.053 -1.932 1.00 35.22 92 CYS A CA 1
ATOM 695 C C . CYS A 1 92 ? 15.713 -36.565 -2.310 1.00 35.22 92 CYS A C 1
ATOM 697 O O . CYS A 1 92 ? 15.559 -35.363 -2.401 1.00 35.22 92 CYS A O 1
ATOM 699 N N . GLN A 1 93 ? 14.689 -37.424 -2.407 1.00 35.75 93 GLN A N 1
ATOM 700 C CA . GLN A 1 93 ? 13.310 -36.995 -2.691 1.00 35.75 93 GLN A CA 1
ATOM 701 C C . GLN A 1 93 ? 12.728 -36.078 -1.598 1.00 35.75 93 GLN A C 1
ATOM 703 O O . GLN A 1 93 ? 12.102 -35.071 -1.909 1.00 35.75 93 GLN A O 1
ATOM 708 N N . ARG A 1 94 ? 12.971 -36.382 -0.314 1.00 36.38 94 ARG A N 1
ATOM 709 C CA . ARG A 1 94 ? 12.495 -35.563 0.820 1.00 36.38 94 ARG A CA 1
ATOM 710 C C . ARG A 1 94 ? 13.304 -34.283 1.008 1.00 36.38 94 ARG A C 1
ATOM 712 O O . ARG A 1 94 ? 12.735 -33.242 1.322 1.00 36.38 94 ARG A O 1
ATOM 719 N N . VAL A 1 95 ? 14.612 -34.332 0.757 1.00 39.34 95 VAL A N 1
ATOM 720 C CA . VAL A 1 95 ? 15.434 -33.126 0.618 1.00 39.34 95 VAL A CA 1
ATOM 721 C C . VAL A 1 95 ? 14.947 -32.328 -0.592 1.00 39.34 95 VAL A C 1
ATOM 723 O O . VAL A 1 95 ? 14.822 -31.128 -0.468 1.00 39.34 95 VAL A O 1
ATOM 726 N N . PHE A 1 96 ? 14.530 -32.943 -1.700 1.00 35.59 96 PHE A N 1
ATOM 727 C CA . PHE A 1 96 ? 13.935 -32.256 -2.853 1.00 35.59 96 PHE A CA 1
ATOM 728 C C . PHE A 1 96 ? 12.539 -31.684 -2.564 1.00 35.59 96 PHE A C 1
ATOM 730 O O . PHE A 1 96 ? 12.175 -30.699 -3.180 1.00 35.59 96 PHE A O 1
ATOM 737 N N . GLU A 1 97 ? 11.759 -32.211 -1.618 1.00 37.09 97 GLU A N 1
ATOM 738 C CA . GLU A 1 97 ? 10.489 -31.592 -1.191 1.00 37.09 97 GLU A CA 1
ATOM 739 C C . GLU A 1 97 ? 10.702 -30.424 -0.214 1.00 37.09 97 GLU A C 1
ATOM 741 O O . GLU A 1 97 ? 10.059 -29.378 -0.331 1.00 37.09 97 GLU A O 1
ATOM 746 N N . VAL A 1 98 ? 11.628 -30.572 0.740 1.00 38.91 98 VAL A N 1
ATOM 747 C CA . VAL A 1 98 ? 11.932 -29.553 1.764 1.00 38.91 98 VAL A CA 1
ATOM 748 C C . VAL A 1 98 ? 12.803 -28.432 1.188 1.00 38.91 98 VAL A C 1
ATOM 750 O O . VAL A 1 98 ? 12.539 -27.245 1.405 1.00 38.91 98 VAL A O 1
ATOM 753 N N . VAL A 1 99 ? 13.805 -28.804 0.394 1.00 36.47 99 VAL A N 1
ATOM 754 C CA . VAL A 1 99 ? 14.618 -27.896 -0.409 1.00 36.47 99 VAL A CA 1
ATOM 755 C C . VAL A 1 99 ? 13.836 -27.468 -1.633 1.00 36.47 99 VAL A C 1
ATOM 757 O O . VAL A 1 99 ? 13.853 -26.294 -1.878 1.00 36.47 99 VAL A O 1
ATOM 760 N N . GLY A 1 100 ? 13.025 -28.263 -2.328 1.00 31.20 100 GLY A N 1
ATOM 761 C CA . GLY A 1 100 ? 12.212 -27.762 -3.457 1.00 31.20 100 GLY A CA 1
ATOM 762 C C . GLY A 1 100 ? 11.215 -26.668 -3.072 1.00 31.20 100 GLY A C 1
ATOM 763 O O . GLY A 1 100 ? 11.005 -25.750 -3.856 1.00 31.20 100 GLY A O 1
ATOM 764 N N . ARG A 1 101 ? 10.686 -26.674 -1.836 1.00 34.16 101 ARG A N 1
ATOM 765 C CA . ARG A 1 101 ? 9.913 -25.544 -1.280 1.00 34.16 101 ARG A CA 1
ATOM 766 C C . ARG A 1 101 ? 10.777 -24.370 -0.799 1.00 34.16 101 ARG A C 1
ATOM 768 O O . ARG A 1 101 ? 10.308 -23.237 -0.842 1.00 34.16 101 ARG A O 1
ATOM 775 N N . SER A 1 102 ? 12.026 -24.605 -0.389 1.00 30.70 102 SER A N 1
ATOM 776 C CA . SER A 1 102 ? 12.983 -23.541 -0.013 1.00 30.70 102 SER A CA 1
ATOM 777 C C . SER A 1 102 ? 13.837 -23.016 -1.182 1.00 30.70 102 SER A C 1
ATOM 779 O O . SER A 1 102 ? 14.338 -21.904 -1.128 1.00 30.70 102 SER A O 1
ATOM 781 N N . LEU A 1 103 ? 13.963 -23.765 -2.272 1.00 29.06 103 LEU A N 1
ATOM 782 C CA . LEU A 1 103 ? 14.712 -23.509 -3.506 1.00 29.06 103 LEU A CA 1
ATOM 783 C C . LEU A 1 103 ? 13.796 -22.868 -4.558 1.00 29.06 103 LEU A C 1
ATOM 785 O O . LEU A 1 103 ? 14.253 -22.494 -5.630 1.00 29.06 103 LEU A O 1
ATOM 789 N N . VAL A 1 104 ? 12.535 -22.596 -4.197 1.00 32.06 104 VAL A N 1
ATOM 790 C CA . VAL A 1 104 ? 11.755 -21.496 -4.786 1.00 32.06 104 VAL A CA 1
ATOM 791 C C . VAL A 1 104 ? 12.458 -20.143 -4.553 1.00 32.06 104 VAL A C 1
ATOM 793 O O . VAL A 1 104 ? 12.172 -19.179 -5.250 1.00 32.06 104 VAL A O 1
ATOM 796 N N . LEU A 1 105 ? 13.461 -20.061 -3.663 1.00 35.47 105 LEU A N 1
ATOM 797 C CA . LEU A 1 105 ? 14.366 -18.903 -3.561 1.00 35.47 105 LEU A CA 1
ATOM 798 C C . LEU A 1 105 ? 15.412 -18.804 -4.693 1.00 35.47 105 LEU A C 1
ATOM 800 O O . LEU A 1 105 ? 16.096 -17.784 -4.779 1.00 35.47 105 LEU A O 1
ATOM 804 N N . LEU A 1 106 ? 15.538 -19.810 -5.569 1.00 34.06 106 LEU A N 1
ATOM 805 C CA . LEU A 1 106 ? 16.409 -19.772 -6.757 1.00 34.06 106 LEU A CA 1
ATOM 806 C C . LEU A 1 106 ? 15.648 -19.859 -8.089 1.00 34.06 106 LEU A C 1
ATOM 808 O O . LEU A 1 106 ? 16.276 -19.808 -9.146 1.00 34.06 106 LEU A O 1
ATOM 812 N N . SER A 1 107 ? 14.312 -19.862 -8.057 1.00 38.94 107 SER A N 1
ATOM 813 C CA . SER A 1 107 ? 13.528 -19.378 -9.193 1.00 38.94 107 SER A CA 1
ATOM 814 C C . SER A 1 107 ? 13.657 -17.853 -9.234 1.00 38.94 107 SER A C 1
ATOM 816 O O . SER A 1 107 ? 13.152 -17.138 -8.370 1.00 38.94 107 SER A O 1
ATOM 818 N N . ARG A 1 108 ? 14.412 -17.341 -10.210 1.00 51.06 108 ARG A N 1
ATOM 819 C CA . ARG A 1 108 ? 14.663 -15.901 -10.420 1.00 51.06 108 ARG A CA 1
ATOM 820 C C . ARG A 1 108 ? 13.505 -15.168 -11.109 1.00 51.06 108 ARG A C 1
ATOM 822 O O . ARG A 1 108 ? 13.676 -13.988 -11.452 1.00 51.06 108 ARG A O 1
ATOM 829 N N . ASP A 1 109 ? 12.372 -15.844 -11.247 1.00 54.09 109 ASP A N 1
ATOM 830 C CA . ASP A 1 109 ? 11.090 -15.267 -11.616 1.00 54.09 109 ASP A CA 1
ATOM 831 C C . ASP A 1 109 ? 10.352 -14.880 -10.332 1.00 54.09 109 ASP A C 1
ATOM 833 O O . ASP A 1 109 ? 10.043 -15.686 -9.456 1.00 54.09 109 ASP A O 1
ATOM 837 N N . VAL A 1 110 ? 10.152 -13.578 -10.187 1.00 63.12 110 VAL A N 1
ATOM 838 C CA . VAL A 1 110 ? 9.508 -12.917 -9.054 1.00 63.12 110 VAL A CA 1
ATOM 839 C C . VAL A 1 110 ? 7.998 -13.160 -9.084 1.00 63.12 110 VAL A C 1
ATOM 841 O O . VAL A 1 110 ? 7.355 -13.156 -8.025 1.00 63.12 110 VAL A O 1
ATOM 844 N N . ILE A 1 111 ? 7.446 -13.366 -10.279 1.00 79.25 111 ILE A N 1
ATOM 845 C CA . ILE A 1 111 ? 6.020 -13.511 -10.563 1.00 79.25 111 ILE A CA 1
ATOM 846 C C . ILE A 1 111 ? 5.791 -14.859 -11.262 1.00 79.25 111 ILE A C 1
ATOM 848 O O . ILE A 1 111 ? 6.480 -15.169 -12.229 1.00 79.25 111 ILE A O 1
ATOM 852 N N . SER A 1 112 ? 4.825 -15.652 -10.779 1.00 79.62 112 SER A N 1
ATOM 853 C CA . SER A 1 112 ? 4.451 -16.924 -11.420 1.00 79.62 112 SER A CA 1
ATOM 854 C C . SER A 1 112 ? 3.803 -16.694 -12.787 1.00 79.62 112 SER A C 1
ATOM 856 O O . SER A 1 112 ? 3.261 -15.614 -13.036 1.00 79.62 112 SER A O 1
ATOM 858 N N . ASP A 1 113 ? 3.799 -17.704 -13.656 1.00 79.88 113 ASP A N 1
ATOM 859 C CA . ASP A 1 113 ? 3.191 -17.597 -14.987 1.00 79.88 113 ASP A CA 1
ATOM 860 C C . ASP A 1 113 ? 1.689 -17.297 -14.936 1.00 79.88 113 ASP A C 1
ATOM 862 O O . ASP A 1 113 ? 1.195 -16.485 -15.719 1.00 79.88 113 ASP A O 1
ATOM 866 N N . GLU A 1 114 ? 0.968 -17.854 -13.962 1.00 80.19 114 GLU A N 1
ATOM 867 C CA . GLU A 1 114 ? -0.459 -17.587 -13.757 1.00 80.19 114 GLU A CA 1
ATOM 868 C C . GLU A 1 114 ? -0.683 -16.126 -13.353 1.00 80.19 114 GLU A C 1
ATOM 870 O O . GLU A 1 114 ? -1.513 -15.419 -13.928 1.00 80.19 114 GLU A O 1
ATOM 875 N N . THR A 1 115 ? 0.116 -15.634 -12.400 1.00 83.12 115 THR A N 1
ATOM 876 C CA . THR A 1 115 ? 0.053 -14.236 -11.950 1.00 83.12 115 THR A CA 1
ATOM 877 C C . THR A 1 115 ? 0.431 -13.285 -13.087 1.00 83.12 115 THR A C 1
ATOM 879 O O . THR A 1 115 ? -0.159 -12.217 -13.253 1.00 83.12 115 THR A O 1
ATOM 882 N N . ARG A 1 116 ? 1.406 -13.676 -13.908 1.00 80.94 116 ARG A N 1
ATOM 883 C CA . ARG A 1 116 ? 1.865 -12.932 -15.082 1.00 80.94 116 ARG A CA 1
ATOM 884 C C . ARG A 1 116 ? 0.787 -12.865 -16.163 1.00 80.94 116 ARG A C 1
ATOM 886 O O . ARG A 1 116 ? 0.580 -11.793 -16.736 1.00 80.94 116 ARG A O 1
ATOM 893 N N . ALA A 1 117 ? 0.084 -13.968 -16.418 1.00 82.94 117 ALA A N 1
ATOM 894 C CA . ALA A 1 117 ? -1.046 -14.013 -17.340 1.00 82.94 117 ALA A CA 1
ATOM 895 C C . ALA A 1 117 ? -2.185 -13.094 -16.873 1.00 82.94 117 ALA A C 1
ATOM 897 O O . ALA A 1 117 ? -2.705 -12.318 -17.672 1.00 82.94 117 ALA A O 1
ATOM 898 N N . ALA A 1 118 ? -2.486 -13.098 -15.571 1.00 84.19 118 ALA A N 1
ATOM 899 C CA . ALA A 1 118 ? -3.491 -12.227 -14.967 1.00 84.19 118 ALA A CA 1
ATOM 900 C C . ALA A 1 118 ? -3.143 -10.732 -15.052 1.00 84.19 118 ALA A C 1
ATOM 902 O O . ALA A 1 118 ? -4.022 -9.894 -15.237 1.00 84.19 118 ALA A O 1
ATOM 903 N N . LEU A 1 119 ? -1.858 -10.381 -14.929 1.00 84.94 119 LEU A N 1
ATOM 904 C CA . LEU A 1 119 ? -1.400 -8.991 -14.978 1.00 84.94 119 LEU A CA 1
ATOM 905 C C . LEU A 1 119 ? -1.475 -8.383 -16.378 1.00 84.94 119 LEU A C 1
ATOM 907 O O . LEU A 1 119 ? -1.767 -7.197 -16.501 1.00 84.94 119 LEU A O 1
ATOM 911 N N . GLY A 1 120 ? -1.183 -9.161 -17.424 1.00 82.56 120 GLY A N 1
ATOM 912 C CA . GLY A 1 120 ? -1.038 -8.664 -18.798 1.00 82.56 120 GLY A CA 1
ATOM 913 C C . GLY A 1 120 ? -2.175 -7.742 -19.276 1.00 82.56 120 GLY A C 1
ATOM 914 O O . GLY A 1 120 ? -1.875 -6.630 -19.724 1.00 82.56 120 GLY A O 1
ATOM 915 N N . PRO A 1 121 ? -3.452 -8.154 -19.150 1.00 85.06 121 PRO A N 1
ATOM 916 C CA . PRO A 1 121 ? -4.610 -7.359 -19.569 1.00 85.06 121 PRO A CA 1
ATOM 917 C C . PRO A 1 121 ? -4.823 -6.054 -18.786 1.00 85.06 121 PRO A C 1
ATOM 919 O O . PRO A 1 121 ? -5.452 -5.135 -19.303 1.00 85.06 121 PRO A O 1
ATOM 922 N N . LEU A 1 122 ? -4.289 -5.941 -17.565 1.00 86.50 122 LEU A N 1
ATOM 923 C CA . LEU A 1 122 ? -4.559 -4.813 -16.660 1.00 86.50 122 LEU A CA 1
ATOM 924 C C . LEU A 1 122 ? -3.763 -3.545 -17.012 1.00 86.50 122 LEU A C 1
ATOM 926 O O . LEU A 1 122 ? -4.065 -2.449 -16.527 1.00 86.50 122 LEU A O 1
ATOM 930 N N . PHE A 1 123 ? -2.721 -3.677 -17.841 1.00 85.62 123 PHE A N 1
ATOM 931 C CA . PHE A 1 123 ? -1.869 -2.560 -18.247 1.00 85.62 123 PHE A CA 1
ATOM 932 C C . PHE A 1 123 ? -2.375 -1.904 -19.549 1.00 85.62 123 PHE A C 1
ATOM 934 O O . PHE A 1 123 ? -2.762 -2.607 -20.483 1.00 85.62 123 PHE A O 1
ATOM 941 N N . PRO A 1 124 ? -2.309 -0.559 -19.682 1.00 79.69 124 PRO A N 1
ATOM 942 C CA . PRO A 1 124 ? -2.897 0.182 -20.810 1.00 79.69 124 PRO A CA 1
ATOM 943 C C . PRO A 1 124 ? -2.427 -0.349 -22.159 1.00 79.69 124 PRO A C 1
ATOM 945 O O . PRO A 1 124 ? -1.227 -0.497 -22.289 1.00 79.69 124 PRO A O 1
ATOM 948 N N . GLY A 1 125 ? -3.285 -0.581 -23.162 1.00 75.19 125 GLY A N 1
ATOM 949 C CA . GLY A 1 125 ? -2.950 -1.198 -24.468 1.00 75.19 125 GLY A CA 1
ATOM 950 C C . GLY A 1 125 ? -1.758 -0.598 -25.243 1.00 75.19 125 GLY A C 1
ATOM 951 O O . GLY A 1 125 ? -1.301 0.515 -24.967 1.00 75.19 125 GLY A O 1
ATOM 952 N N . VAL A 1 126 ? -1.164 -1.374 -26.159 1.00 74.12 126 VAL A N 1
ATOM 953 C CA . VAL A 1 126 ? -0.041 -0.913 -27.002 1.00 74.12 126 VAL A CA 1
ATOM 954 C C . VAL A 1 126 ? -0.586 0.041 -28.061 1.00 74.12 126 VAL A C 1
ATOM 956 O O . VAL A 1 126 ? -1.595 -0.252 -28.693 1.00 74.12 126 VAL A O 1
ATOM 959 N N . LYS A 1 127 ? 0.064 1.196 -28.256 1.00 70.25 127 LYS A N 1
ATOM 960 C CA . LYS A 1 127 ? -0.292 2.093 -29.362 1.00 70.25 127 LYS A CA 1
ATOM 961 C C . LYS A 1 127 ? 0.033 1.404 -30.689 1.00 70.25 127 LYS A C 1
ATOM 963 O O . LYS A 1 127 ? 1.121 0.858 -30.828 1.00 70.25 127 LYS A O 1
ATOM 968 N N . ALA A 1 128 ? -0.885 1.485 -31.652 1.00 63.00 128 ALA A N 1
ATOM 969 C CA . ALA A 1 128 ? -0.718 0.891 -32.981 1.00 63.00 128 ALA A CA 1
ATOM 970 C C . ALA A 1 128 ? 0.396 1.555 -33.816 1.00 63.00 128 ALA A C 1
ATOM 972 O O . ALA A 1 128 ? 0.883 0.966 -34.774 1.00 63.00 128 ALA A O 1
ATOM 973 N N . THR A 1 129 ? 0.809 2.774 -33.457 1.00 63.41 129 THR A N 1
ATOM 974 C CA . THR A 1 129 ? 1.798 3.571 -34.190 1.00 63.41 129 THR A CA 1
ATOM 975 C C . THR A 1 129 ? 3.028 3.902 -33.341 1.00 63.41 129 THR A C 1
ATOM 977 O O . THR A 1 129 ? 2.930 4.172 -32.139 1.00 63.41 129 THR A O 1
ATOM 980 N N . GLY A 1 130 ? 4.197 3.926 -33.992 1.00 71.06 130 GLY A N 1
ATOM 981 C CA . GLY A 1 130 ? 5.496 4.263 -33.398 1.00 71.06 130 GLY A CA 1
ATOM 982 C C . GLY A 1 130 ? 6.405 3.054 -33.147 1.00 71.06 130 GLY A C 1
ATOM 983 O O . GLY A 1 130 ? 6.096 1.928 -33.529 1.00 71.06 130 GLY A O 1
ATOM 984 N N . ARG A 1 131 ? 7.560 3.293 -32.506 1.00 71.25 131 ARG A N 1
ATOM 985 C CA . ARG A 1 131 ? 8.501 2.226 -32.122 1.00 71.25 131 ARG A CA 1
ATOM 986 C C . ARG A 1 131 ? 7.793 1.226 -31.193 1.00 71.25 131 ARG A C 1
ATOM 988 O O . ARG A 1 131 ? 7.202 1.685 -30.209 1.00 71.25 131 ARG A O 1
ATOM 995 N N . PRO A 1 132 ? 7.901 -0.096 -31.440 1.00 67.94 132 PRO A N 1
ATOM 996 C CA . PRO A 1 132 ? 7.307 -1.102 -30.569 1.00 67.94 132 PRO A CA 1
ATOM 997 C C . PRO A 1 132 ? 7.713 -0.863 -29.109 1.00 67.94 132 PRO A C 1
ATOM 999 O O . PRO A 1 132 ? 8.903 -0.657 -28.833 1.00 67.94 132 PRO A O 1
ATOM 1002 N N . PRO A 1 133 ? 6.754 -0.819 -28.169 1.00 72.56 133 PRO A N 1
ATOM 1003 C CA . PRO A 1 133 ? 7.088 -0.655 -26.766 1.00 72.56 133 PRO A CA 1
ATOM 1004 C C . PRO A 1 133 ? 7.873 -1.871 -26.273 1.00 72.56 133 PRO A C 1
ATOM 1006 O O . PRO A 1 133 ? 7.707 -2.979 -26.776 1.00 72.56 133 PRO A O 1
ATOM 1009 N N . VAL A 1 134 ? 8.710 -1.657 -25.256 1.00 79.00 134 VAL A N 1
ATOM 1010 C CA . VAL A 1 134 ? 9.358 -2.764 -24.543 1.00 79.00 134 VAL A CA 1
ATOM 1011 C C . VAL A 1 134 ? 8.298 -3.708 -23.998 1.00 79.00 134 VAL A C 1
ATOM 1013 O O . VAL A 1 134 ? 7.220 -3.259 -23.591 1.00 79.00 134 VAL A O 1
ATOM 1016 N N . ASP A 1 135 ? 8.627 -4.999 -23.981 1.00 84.25 135 ASP A N 1
ATOM 1017 C CA . ASP A 1 135 ? 7.774 -6.006 -23.375 1.00 84.25 135 ASP A CA 1
ATOM 1018 C C . ASP A 1 135 ? 7.387 -5.588 -21.948 1.00 84.25 135 ASP A C 1
ATOM 1020 O O . ASP A 1 135 ? 8.215 -5.346 -21.067 1.00 84.25 135 ASP A O 1
ATOM 1024 N N . ARG A 1 136 ? 6.081 -5.471 -21.732 1.00 83.25 136 ARG A N 1
ATOM 1025 C CA . ARG A 1 136 ? 5.499 -5.046 -20.459 1.00 83.25 136 ARG A CA 1
ATOM 1026 C C . ARG A 1 136 ? 5.759 -6.058 -19.372 1.00 83.25 136 ARG A C 1
ATOM 1028 O O . ARG A 1 136 ? 5.919 -5.655 -18.224 1.00 83.25 136 ARG A O 1
ATOM 1035 N N . ARG A 1 137 ? 5.819 -7.342 -19.736 1.00 82.88 137 ARG A N 1
ATOM 1036 C CA . ARG A 1 137 ? 6.148 -8.410 -18.794 1.00 82.88 137 ARG A CA 1
ATOM 1037 C C . ARG A 1 137 ? 7.536 -8.160 -18.228 1.00 82.88 137 ARG A C 1
ATOM 1039 O O . ARG A 1 137 ? 7.669 -8.088 -17.013 1.00 82.88 137 ARG A O 1
ATOM 1046 N N . ALA A 1 138 ? 8.513 -7.865 -19.087 1.00 86.75 138 ALA A N 1
ATOM 1047 C CA . ALA A 1 138 ? 9.847 -7.466 -18.650 1.00 86.75 138 ALA A CA 1
ATOM 1048 C C . ALA A 1 138 ? 9.820 -6.230 -17.731 1.00 86.75 138 ALA A C 1
ATOM 1050 O O . ALA A 1 138 ? 10.466 -6.246 -16.689 1.00 86.75 138 ALA A O 1
ATOM 1051 N N . VAL A 1 139 ? 9.033 -5.187 -18.041 1.00 91.19 139 VAL A N 1
ATOM 1052 C CA . VAL A 1 139 ? 8.910 -3.995 -17.170 1.00 91.19 139 VAL A CA 1
ATOM 1053 C C . VAL A 1 139 ? 8.360 -4.346 -15.786 1.00 91.19 139 VAL A C 1
ATOM 1055 O O . VAL A 1 139 ? 8.915 -3.898 -14.779 1.00 91.19 139 VAL A O 1
ATOM 1058 N N . VAL A 1 140 ? 7.282 -5.128 -15.713 1.00 92.44 140 VAL A N 1
ATOM 1059 C CA . VAL A 1 140 ? 6.634 -5.492 -14.445 1.00 92.44 140 VAL A CA 1
ATOM 1060 C C . VAL A 1 140 ? 7.517 -6.428 -13.626 1.00 92.44 140 VAL A C 1
ATOM 1062 O O . VAL A 1 140 ? 7.747 -6.160 -12.448 1.00 92.44 140 VAL A O 1
ATOM 1065 N N . GLU A 1 141 ? 8.066 -7.467 -14.250 1.00 91.62 141 GLU A N 1
ATOM 1066 C CA . GLU A 1 141 ? 8.956 -8.446 -13.621 1.00 91.62 141 GLU A CA 1
ATOM 1067 C C . GLU A 1 141 ? 10.226 -7.775 -13.078 1.00 91.62 141 GLU A C 1
ATOM 1069 O O . GLU A 1 141 ? 10.593 -7.960 -11.918 1.00 91.62 141 GLU A O 1
ATOM 1074 N N . ALA A 1 142 ? 10.852 -6.907 -13.876 1.00 94.00 142 ALA A N 1
ATOM 1075 C CA . ALA A 1 142 ? 12.031 -6.148 -13.478 1.00 94.00 142 ALA A CA 1
ATOM 1076 C C . ALA A 1 142 ? 11.745 -5.169 -12.335 1.00 94.00 142 ALA A C 1
ATOM 1078 O O . ALA A 1 142 ? 12.535 -5.049 -11.397 1.00 94.00 142 ALA A O 1
ATOM 1079 N N . THR A 1 143 ? 10.603 -4.476 -12.392 1.00 95.25 143 THR A N 1
ATOM 1080 C CA . THR A 1 143 ? 10.165 -3.579 -11.314 1.00 95.25 143 THR A CA 1
ATOM 1081 C C . THR A 1 143 ? 9.928 -4.379 -10.036 1.00 95.25 143 THR A C 1
ATOM 1083 O O . THR A 1 143 ? 10.397 -3.989 -8.964 1.00 95.25 143 THR A O 1
ATOM 1086 N N . ALA A 1 144 ? 9.256 -5.527 -10.142 1.00 94.19 144 ALA A N 1
ATOM 1087 C CA . ALA A 1 144 ? 8.997 -6.402 -9.013 1.00 94.19 144 ALA A CA 1
ATOM 1088 C C . ALA A 1 144 ? 10.312 -6.907 -8.397 1.00 94.19 144 ALA A C 1
ATOM 1090 O O . ALA A 1 144 ? 10.502 -6.821 -7.182 1.00 94.19 144 ALA A O 1
ATOM 1091 N N . TRP A 1 145 ? 11.257 -7.341 -9.235 1.00 94.75 145 TRP A N 1
ATOM 1092 C CA . TRP A 1 145 ? 12.598 -7.739 -8.814 1.00 94.75 145 TRP A CA 1
ATOM 1093 C C . TRP A 1 145 ? 13.314 -6.614 -8.073 1.00 94.75 145 TRP A C 1
ATOM 1095 O O . TRP A 1 145 ? 13.767 -6.823 -6.948 1.00 94.75 145 TRP A O 1
ATOM 1105 N N . ARG A 1 146 ? 13.340 -5.404 -8.646 1.00 95.19 146 ARG A N 1
ATOM 1106 C CA . ARG A 1 146 ? 13.998 -4.235 -8.049 1.00 95.19 146 ARG A CA 1
ATOM 1107 C C . ARG A 1 146 ? 13.450 -3.932 -6.659 1.00 95.19 146 ARG A C 1
ATOM 1109 O O . ARG A 1 146 ? 14.221 -3.710 -5.728 1.00 95.19 146 ARG A O 1
ATOM 1116 N N . PHE A 1 147 ? 12.126 -3.907 -6.489 1.00 95.12 147 PHE A N 1
ATOM 1117 C CA . PHE A 1 147 ? 11.533 -3.607 -5.183 1.00 95.12 147 PHE A CA 1
ATOM 1118 C C . PHE A 1 147 ? 11.640 -4.780 -4.196 1.00 95.12 147 PHE A C 1
ATOM 1120 O O . PHE A 1 147 ? 11.718 -4.527 -2.992 1.00 95.12 147 PHE A O 1
ATOM 1127 N N . ARG A 1 148 ? 11.695 -6.041 -4.649 1.00 92.62 148 ARG A N 1
ATOM 1128 C CA . ARG A 1 148 ? 11.958 -7.183 -3.756 1.00 92.62 148 ARG A CA 1
ATOM 1129 C C . ARG A 1 148 ? 13.389 -7.185 -3.229 1.00 92.62 148 ARG A C 1
ATOM 1131 O O . ARG A 1 148 ? 13.583 -7.348 -2.027 1.00 92.62 148 ARG A O 1
ATOM 1138 N N . THR A 1 149 ? 14.380 -6.975 -4.094 1.00 92.75 149 THR A N 1
ATOM 1139 C CA . THR A 1 149 ? 15.801 -7.004 -3.707 1.00 92.75 149 THR A CA 1
ATOM 1140 C C . THR A 1 149 ? 16.249 -5.718 -3.018 1.00 92.75 149 THR A C 1
ATOM 1142 O O . THR A 1 149 ? 17.102 -5.755 -2.130 1.00 92.75 149 THR A O 1
ATOM 1145 N N . GLY A 1 150 ? 15.649 -4.582 -3.384 1.00 91.38 150 GLY A N 1
ATOM 1146 C CA . GLY A 1 150 ? 16.096 -3.254 -2.963 1.00 91.38 150 GLY A CA 1
ATOM 1147 C C . GLY A 1 150 ? 17.344 -2.771 -3.706 1.00 91.38 150 GLY A C 1
ATOM 1148 O O . GLY A 1 150 ? 17.930 -1.769 -3.302 1.00 91.38 150 GLY A O 1
ATOM 1149 N N . ALA A 1 151 ? 17.746 -3.466 -4.775 1.00 92.62 151 ALA A N 1
ATOM 1150 C CA . ALA A 1 151 ? 18.874 -3.075 -5.608 1.00 92.62 151 ALA A CA 1
ATOM 1151 C C . ALA A 1 151 ? 18.614 -1.723 -6.307 1.00 92.62 151 ALA A C 1
ATOM 1153 O O . ALA A 1 151 ? 17.458 -1.359 -6.579 1.00 92.62 151 ALA A O 1
ATOM 1154 N N . PRO A 1 152 ? 19.666 -0.946 -6.605 1.00 93.69 152 PRO A N 1
ATOM 1155 C CA . PRO A 1 152 ? 19.524 0.226 -7.453 1.00 93.69 152 PRO A CA 1
ATOM 1156 C C . PRO A 1 152 ? 19.160 -0.189 -8.887 1.00 93.69 152 PRO A C 1
ATOM 1158 O O . PRO A 1 152 ? 19.380 -1.321 -9.307 1.00 93.69 152 PRO A O 1
ATOM 1161 N N . TRP A 1 153 ? 18.589 0.742 -9.655 1.00 93.94 153 TRP A N 1
ATOM 1162 C CA . TRP A 1 153 ? 18.100 0.443 -11.005 1.00 93.94 153 TRP A CA 1
ATOM 1163 C C . TRP A 1 153 ? 19.206 -0.011 -11.961 1.00 93.94 153 TRP A C 1
ATOM 1165 O O . TRP A 1 153 ? 18.948 -0.883 -12.776 1.00 93.94 153 TRP A O 1
ATOM 1175 N N . TRP A 1 154 ? 20.420 0.537 -11.865 1.00 93.50 154 TRP A N 1
ATOM 1176 C CA . TRP A 1 154 ? 21.528 0.171 -12.758 1.00 93.50 154 TRP A CA 1
ATOM 1177 C C . TRP A 1 154 ? 22.060 -1.254 -12.533 1.00 93.50 154 TRP A C 1
ATOM 1179 O O . TRP A 1 154 ? 22.655 -1.808 -13.448 1.00 93.50 154 TRP A O 1
ATOM 1189 N N . ASP A 1 155 ? 21.788 -1.860 -11.371 1.00 95.00 155 ASP A N 1
ATOM 1190 C CA . ASP A 1 155 ? 22.148 -3.251 -11.051 1.00 95.00 155 ASP A CA 1
ATOM 1191 C C . ASP A 1 155 ? 21.072 -4.250 -11.515 1.00 95.00 155 ASP A C 1
ATOM 1193 O O . ASP A 1 155 ? 21.069 -5.420 -11.119 1.00 95.00 155 ASP A O 1
ATOM 1197 N N . LEU A 1 156 ? 20.108 -3.796 -12.323 1.00 93.62 156 LEU A N 1
ATOM 1198 C CA . LEU A 1 156 ? 19.088 -4.668 -12.879 1.00 93.62 156 LEU A CA 1
ATOM 1199 C C . LEU A 1 156 ? 19.752 -5.744 -13.763 1.00 93.62 156 LEU A C 1
ATOM 1201 O O . LEU A 1 156 ? 20.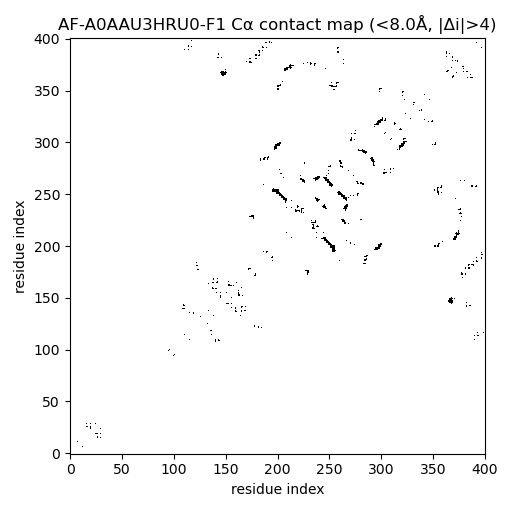499 -5.399 -14.679 1.00 93.62 156 LEU A O 1
ATOM 1205 N N . PRO A 1 157 ? 19.464 -7.038 -13.539 1.00 91.50 157 PRO A N 1
ATOM 1206 C CA . PRO A 1 157 ? 20.041 -8.111 -14.332 1.00 91.50 157 PRO A CA 1
ATOM 1207 C C . PRO A 1 157 ? 19.725 -7.983 -15.821 1.00 91.50 157 PRO A C 1
ATOM 1209 O O . PRO A 1 157 ? 18.581 -7.726 -16.194 1.00 91.50 157 PRO A O 1
ATOM 1212 N N . GLU A 1 158 ? 20.713 -8.285 -16.662 1.00 89.69 158 GLU A N 1
ATOM 1213 C CA . GLU A 1 158 ? 20.631 -8.133 -18.121 1.00 89.69 158 GLU A CA 1
ATOM 1214 C C . GLU A 1 158 ? 19.463 -8.902 -18.762 1.00 89.69 158 GLU A C 1
ATOM 1216 O O . GLU A 1 158 ? 18.901 -8.446 -19.754 1.00 89.69 158 GLU A O 1
ATOM 1221 N N . ARG A 1 159 ? 19.005 -10.003 -18.142 1.00 89.56 159 ARG A N 1
ATOM 1222 C CA . ARG A 1 159 ? 17.820 -10.767 -18.586 1.00 89.56 159 ARG A CA 1
ATOM 1223 C C . ARG A 1 159 ? 16.536 -9.935 -18.690 1.00 89.56 159 ARG A C 1
ATOM 1225 O O . ARG A 1 159 ? 15.620 -10.318 -19.404 1.00 89.56 159 ARG A O 1
ATOM 1232 N N . PHE A 1 160 ? 16.449 -8.819 -17.966 1.00 88.94 160 PHE A N 1
ATOM 1233 C CA . PHE A 1 160 ? 15.312 -7.898 -18.027 1.00 88.94 160 PHE A CA 1
ATOM 1234 C C . PHE A 1 160 ? 15.456 -6.826 -19.116 1.00 88.94 160 PHE A C 1
ATOM 1236 O O . PHE A 1 160 ? 14.546 -6.024 -19.326 1.00 88.94 160 PHE A O 1
ATOM 1243 N N . GLY A 1 161 ? 16.596 -6.796 -19.803 1.00 89.44 161 GLY A N 1
ATOM 1244 C CA . GLY A 1 161 ? 16.958 -5.780 -20.774 1.00 89.44 161 GLY A CA 1
ATOM 1245 C C . GLY A 1 161 ? 17.581 -4.537 -20.139 1.00 89.44 161 GLY A C 1
ATOM 1246 O O . GLY A 1 161 ? 18.031 -4.520 -18.994 1.00 89.44 161 GLY A O 1
ATOM 1247 N N . ASN A 1 162 ? 17.629 -3.460 -20.921 1.00 93.50 162 ASN A N 1
ATOM 1248 C CA . ASN A 1 162 ? 18.311 -2.232 -20.531 1.00 93.50 162 ASN A CA 1
ATOM 1249 C C . ASN A 1 162 ? 17.611 -1.528 -19.352 1.00 93.50 162 ASN A C 1
ATOM 1251 O O . ASN A 1 162 ? 16.478 -1.050 -19.480 1.00 93.50 162 ASN A O 1
ATOM 1255 N N . TRP A 1 163 ? 18.327 -1.376 -18.234 1.00 95.12 163 TRP A N 1
ATOM 1256 C CA . TRP A 1 163 ? 17.791 -0.805 -16.996 1.00 95.12 163 TRP A CA 1
ATOM 1257 C C . TRP A 1 163 ? 17.161 0.583 -17.160 1.00 95.12 163 TRP A C 1
ATOM 1259 O O . TRP A 1 163 ? 16.120 0.865 -16.568 1.00 95.12 163 TRP A O 1
ATOM 1269 N N . ASN A 1 164 ? 17.756 1.458 -17.979 1.00 94.94 164 ASN A N 1
ATOM 1270 C CA . ASN A 1 164 ? 17.280 2.830 -18.167 1.00 94.94 164 ASN A CA 1
ATOM 1271 C C . ASN A 1 164 ? 15.933 2.820 -18.893 1.00 94.94 164 ASN A C 1
ATOM 1273 O O . ASN A 1 164 ? 15.023 3.588 -18.581 1.00 94.94 164 ASN A O 1
ATOM 1277 N N . THR A 1 165 ? 15.774 1.890 -19.831 1.00 93.38 165 THR A N 1
ATOM 1278 C CA . THR A 1 165 ? 14.513 1.697 -20.541 1.00 93.38 165 THR A CA 1
ATOM 1279 C C . THR A 1 165 ? 13.422 1.175 -19.607 1.00 93.38 165 THR A C 1
ATOM 1281 O O . THR A 1 165 ? 12.304 1.696 -19.635 1.00 93.38 165 THR A O 1
ATOM 1284 N N . ILE A 1 166 ? 13.738 0.213 -18.736 1.00 95.06 166 ILE A N 1
ATOM 1285 C CA . ILE A 1 166 ? 12.808 -0.284 -17.712 1.00 95.06 166 ILE A CA 1
ATOM 1286 C C . ILE A 1 166 ? 12.405 0.839 -16.753 1.00 95.06 166 ILE A C 1
ATOM 1288 O O . ILE A 1 166 ? 11.214 1.101 -16.585 1.00 95.06 166 ILE A O 1
ATOM 1292 N N . TYR A 1 167 ? 13.377 1.566 -16.196 1.00 95.19 167 TYR A N 1
ATOM 1293 C CA . TYR A 1 167 ? 13.123 2.676 -15.278 1.00 95.19 167 TYR A CA 1
ATOM 1294 C C . TYR A 1 167 ? 12.256 3.772 -15.912 1.00 95.19 167 TYR A C 1
ATOM 1296 O O . TYR A 1 167 ? 11.295 4.228 -15.298 1.00 95.19 167 TYR A O 1
ATOM 1304 N N . LYS A 1 168 ? 12.536 4.173 -17.160 1.00 94.50 168 LYS A N 1
ATOM 1305 C CA . LYS A 1 168 ? 11.729 5.177 -17.875 1.00 94.50 168 LYS A CA 1
ATOM 1306 C C . LYS A 1 168 ? 10.284 4.725 -18.086 1.00 94.50 168 LYS A C 1
ATOM 1308 O O . LYS A 1 168 ? 9.381 5.557 -18.016 1.00 94.50 168 LYS A O 1
ATOM 1313 N N . ASN A 1 169 ? 10.050 3.438 -18.352 1.00 93.31 169 ASN A N 1
ATOM 1314 C CA . ASN A 1 169 ? 8.691 2.904 -18.447 1.00 93.31 169 ASN A CA 1
ATOM 1315 C C . ASN A 1 169 ? 8.006 2.889 -17.079 1.00 93.31 169 ASN A C 1
ATOM 1317 O O . ASN A 1 169 ? 6.882 3.376 -16.975 1.00 93.31 169 ASN A O 1
ATOM 1321 N N . PHE A 1 170 ? 8.703 2.424 -16.039 1.00 94.88 170 PHE A N 1
ATOM 1322 C CA . PHE A 1 170 ? 8.214 2.467 -14.664 1.00 94.88 170 PHE A CA 1
ATOM 1323 C C . PHE A 1 170 ? 7.817 3.892 -14.252 1.00 94.88 170 PHE A C 1
ATOM 1325 O O . PHE A 1 170 ? 6.669 4.104 -13.877 1.00 94.88 170 PHE A O 1
ATOM 1332 N N . ASP A 1 171 ? 8.705 4.881 -14.392 1.00 94.00 171 ASP A N 1
ATOM 1333 C CA . ASP A 1 171 ? 8.441 6.280 -14.022 1.00 94.00 171 ASP A CA 1
ATOM 1334 C C . ASP A 1 171 ? 7.303 6.896 -14.851 1.00 94.00 171 ASP A C 1
ATOM 1336 O O . ASP A 1 171 ? 6.449 7.600 -14.310 1.00 94.00 171 ASP A O 1
ATOM 1340 N N . ARG A 1 172 ? 7.221 6.587 -16.154 1.00 92.75 172 ARG A N 1
ATOM 1341 C CA . ARG A 1 172 ? 6.101 7.017 -17.007 1.00 92.75 172 ARG A CA 1
ATOM 1342 C C . ARG A 1 172 ? 4.771 6.442 -16.518 1.00 92.75 172 ARG A C 1
ATOM 1344 O O . ARG A 1 172 ? 3.777 7.162 -16.476 1.00 92.75 172 ARG A O 1
ATOM 1351 N N . TRP A 1 173 ? 4.741 5.164 -16.154 1.00 93.12 173 TRP A N 1
ATOM 1352 C CA . TRP A 1 173 ? 3.553 4.502 -15.615 1.00 93.12 173 TRP A CA 1
ATOM 1353 C C . TRP A 1 173 ? 3.182 5.020 -14.226 1.00 93.12 173 TRP A C 1
ATOM 1355 O O . TRP A 1 173 ? 1.998 5.207 -13.953 1.00 93.12 173 TRP A O 1
ATOM 1365 N N . SER A 1 174 ? 4.172 5.342 -13.395 1.00 94.00 174 SER A N 1
ATOM 1366 C CA . SER A 1 174 ? 3.988 6.010 -12.105 1.00 94.00 174 SER A CA 1
ATOM 1367 C C . SER A 1 174 ? 3.374 7.403 -12.276 1.00 94.00 174 SER A C 1
ATOM 1369 O O . SER A 1 174 ? 2.414 7.739 -11.587 1.00 94.00 174 SER A O 1
ATOM 1371 N N . LYS A 1 175 ? 3.859 8.202 -13.239 1.00 92.25 175 LYS A N 1
ATOM 1372 C CA . LYS A 1 175 ? 3.287 9.514 -13.614 1.00 92.25 175 LYS A CA 1
ATOM 1373 C C . LYS A 1 175 ? 1.854 9.411 -14.125 1.00 92.25 175 LYS A C 1
ATOM 1375 O O . LYS A 1 175 ? 1.010 10.201 -13.725 1.00 92.25 175 LYS A O 1
ATOM 1380 N N . ALA A 1 176 ? 1.577 8.422 -14.970 1.00 91.62 176 ALA A N 1
ATOM 1381 C CA . ALA A 1 176 ? 0.258 8.195 -15.560 1.00 91.62 176 ALA A CA 1
ATOM 1382 C C . ALA A 1 176 ? -0.715 7.422 -14.648 1.00 91.62 176 ALA A C 1
ATOM 1384 O O . ALA A 1 176 ? -1.804 7.039 -15.086 1.00 91.62 176 ALA A O 1
ATOM 1385 N N . GLY A 1 177 ? -0.316 7.116 -13.413 1.00 92.00 177 GLY A N 1
ATOM 1386 C CA . GLY A 1 177 ? -1.155 6.412 -12.452 1.00 92.00 177 GLY A CA 1
ATOM 1387 C C . GLY A 1 177 ? -1.564 5.001 -12.832 1.00 92.00 177 GLY A C 1
ATOM 1388 O O . GLY A 1 177 ? -2.635 4.532 -12.461 1.00 92.00 177 GLY A O 1
ATOM 1389 N N . VAL A 1 178 ? -0.737 4.319 -13.617 1.00 93.69 178 VAL A N 1
ATOM 1390 C CA . VAL A 1 178 ? -1.026 2.958 -14.071 1.00 93.69 178 VAL A CA 1
ATOM 1391 C C . VAL A 1 178 ? -1.003 1.984 -12.892 1.00 93.69 178 VAL A C 1
ATOM 1393 O O . VAL A 1 178 ? -1.902 1.165 -12.775 1.00 93.69 178 VAL A O 1
ATOM 1396 N N . TRP A 1 179 ? -0.039 2.106 -11.976 1.00 94.75 179 TRP A N 1
ATOM 1397 C CA . TRP A 1 179 ? 0.157 1.118 -10.910 1.00 94.75 179 TRP A CA 1
ATOM 1398 C C . TRP A 1 179 ? -0.997 1.019 -9.902 1.00 94.75 179 TRP A C 1
ATOM 1400 O O . TRP A 1 179 ? -1.346 -0.095 -9.527 1.00 94.75 179 TRP A O 1
ATOM 1410 N N . ALA A 1 180 ? -1.627 2.125 -9.482 1.00 93.62 180 ALA A N 1
ATOM 1411 C CA . ALA A 1 180 ? -2.820 2.009 -8.620 1.00 93.62 180 ALA A CA 1
ATOM 1412 C C . ALA A 1 180 ? -4.079 1.715 -9.418 1.00 93.62 180 ALA A C 1
ATOM 1414 O O . ALA A 1 180 ? -4.910 1.000 -8.894 1.00 93.62 180 ALA A O 1
ATOM 1415 N N . ARG A 1 181 ? -4.202 2.136 -10.686 1.00 94.00 181 ARG A N 1
ATOM 1416 C CA . ARG A 1 181 ? -5.309 1.647 -11.526 1.00 94.00 181 ARG A CA 1
ATOM 1417 C C . ARG A 1 181 ? -5.267 0.132 -11.701 1.00 94.00 181 ARG A C 1
ATOM 1419 O O . ARG A 1 181 ? -6.309 -0.500 -11.788 1.00 94.00 181 ARG A O 1
ATOM 1426 N N . VAL A 1 182 ? -4.076 -0.461 -11.768 1.00 94.38 182 VAL A N 1
ATOM 1427 C CA . VAL A 1 182 ? -3.918 -1.922 -11.774 1.00 94.38 182 VAL A CA 1
ATOM 1428 C C . VAL A 1 182 ? -4.352 -2.511 -10.427 1.00 94.38 182 VAL A C 1
ATOM 1430 O O . VAL A 1 182 ? -5.116 -3.468 -10.419 1.00 94.38 182 VAL A O 1
ATOM 1433 N N . LEU A 1 183 ? -3.943 -1.921 -9.297 1.00 95.31 183 LEU A N 1
ATOM 1434 C CA . LEU A 1 183 ? -4.409 -2.352 -7.971 1.00 95.31 183 LEU A CA 1
ATOM 1435 C C . LEU A 1 183 ? -5.942 -2.269 -7.838 1.00 95.31 183 LEU A C 1
ATOM 1437 O O . LEU A 1 183 ? -6.559 -3.235 -7.399 1.00 95.31 183 LEU A O 1
ATOM 1441 N N . GLU A 1 184 ? -6.543 -1.152 -8.250 1.00 94.19 184 GLU A N 1
ATOM 1442 C CA . GLU A 1 184 ? -7.993 -0.922 -8.261 1.00 94.19 184 GLU A CA 1
ATOM 1443 C C . GLU A 1 184 ? -8.719 -1.985 -9.095 1.00 94.19 184 GLU A C 1
ATOM 1445 O O . GLU A 1 184 ? -9.710 -2.543 -8.635 1.00 94.19 184 GLU A O 1
ATOM 1450 N N . GLN A 1 185 ? -8.199 -2.324 -10.282 1.00 93.69 185 GLN A N 1
ATOM 1451 C CA . GLN A 1 185 ? -8.774 -3.373 -11.131 1.00 93.69 185 GLN A CA 1
ATOM 1452 C C . GLN A 1 185 ? -8.725 -4.753 -10.462 1.00 93.69 185 GLN A C 1
ATOM 1454 O O . GLN A 1 185 ? -9.713 -5.481 -10.492 1.00 93.69 185 GLN A O 1
ATOM 1459 N N . VAL A 1 186 ? -7.616 -5.125 -9.812 1.00 94.06 186 VAL A N 1
ATOM 1460 C CA . VAL A 1 186 ? -7.549 -6.423 -9.113 1.00 94.06 186 VAL A CA 1
ATOM 1461 C C . VAL A 1 186 ? -8.492 -6.454 -7.904 1.00 94.06 186 VAL A C 1
ATOM 1463 O O . VAL A 1 186 ? -9.115 -7.481 -7.633 1.00 94.06 186 VAL A O 1
ATOM 1466 N N . GLN A 1 187 ? -8.640 -5.337 -7.189 1.00 95.00 187 GLN A N 1
ATOM 1467 C CA . GLN A 1 187 ? -9.619 -5.215 -6.106 1.00 95.00 187 GLN A CA 1
ATOM 1468 C C . GLN A 1 187 ? -11.060 -5.315 -6.626 1.00 95.00 187 GLN A C 1
ATOM 1470 O O . GLN A 1 187 ? -11.893 -5.951 -5.984 1.00 95.00 187 GLN A O 1
ATOM 1475 N N . GLU A 1 188 ? -11.355 -4.718 -7.782 1.00 94.00 188 GLU A N 1
ATOM 1476 C CA . GLU A 1 188 ? -12.646 -4.836 -8.462 1.00 94.00 188 GLU A CA 1
ATOM 1477 C C . GLU A 1 188 ? -12.945 -6.288 -8.848 1.00 94.00 188 GLU A C 1
ATOM 1479 O O . GLU A 1 188 ? -14.005 -6.800 -8.490 1.00 94.00 188 GLU A O 1
ATOM 1484 N N . MET A 1 189 ? -11.996 -6.989 -9.477 1.00 91.94 189 MET A N 1
ATOM 1485 C CA . MET A 1 189 ? -12.136 -8.415 -9.803 1.00 91.94 189 MET A CA 1
ATOM 1486 C C . MET A 1 189 ? -12.421 -9.251 -8.548 1.00 91.94 189 MET A C 1
ATOM 1488 O O . MET A 1 189 ? -13.344 -10.066 -8.529 1.00 91.94 189 MET A O 1
ATOM 1492 N N . ALA A 1 190 ? -11.676 -9.014 -7.464 1.00 92.44 190 ALA A N 1
ATOM 1493 C CA . ALA A 1 190 ? -11.906 -9.698 -6.195 1.00 92.44 190 ALA A CA 1
ATOM 1494 C C . ALA A 1 190 ? -13.280 -9.357 -5.595 1.00 92.44 190 ALA A C 1
ATOM 1496 O O . ALA A 1 190 ? -13.932 -10.213 -4.998 1.00 92.44 190 ALA A O 1
ATOM 1497 N N . HIS A 1 191 ? -13.753 -8.118 -5.748 1.00 92.75 191 HIS A N 1
ATOM 1498 C CA . HIS A 1 191 ? -15.064 -7.722 -5.245 1.00 92.75 191 HIS A CA 1
ATOM 1499 C C . HIS A 1 191 ? -16.199 -8.388 -6.016 1.00 92.75 191 HIS A C 1
ATOM 1501 O O . HIS A 1 191 ? -17.145 -8.866 -5.388 1.00 92.75 191 HIS A O 1
ATOM 1507 N N . GLN A 1 192 ? -16.085 -8.451 -7.343 1.00 90.75 192 GLN A N 1
ATOM 1508 C CA . GLN A 1 192 ? -17.031 -9.141 -8.219 1.00 90.75 192 GLN A CA 1
ATOM 1509 C C . GLN A 1 192 ? -17.097 -10.641 -7.900 1.00 90.75 192 GLN A C 1
ATOM 1511 O O . GLN A 1 192 ? -18.187 -11.204 -7.860 1.00 90.75 192 GLN A O 1
ATOM 1516 N N . GLY A 1 193 ? -15.958 -11.258 -7.571 1.00 89.56 193 GLY A N 1
ATOM 1517 C CA . GLY A 1 193 ? -15.884 -12.646 -7.103 1.00 89.56 193 GLY A CA 1
ATOM 1518 C C . GLY A 1 193 ? -16.339 -12.878 -5.655 1.00 89.56 193 GLY A C 1
ATOM 1519 O O . GLY A 1 193 ? -16.224 -13.994 -5.160 1.00 89.56 193 GLY A O 1
ATOM 1520 N N . GLY A 1 194 ? -16.815 -11.849 -4.940 1.00 90.81 194 GLY A N 1
ATOM 1521 C CA . GLY A 1 194 ? -17.227 -11.967 -3.535 1.00 90.81 194 GLY A CA 1
ATOM 1522 C C . GLY A 1 194 ? -16.071 -12.228 -2.559 1.00 90.81 194 GLY A C 1
ATOM 1523 O O . GLY A 1 194 ? -16.296 -12.613 -1.415 1.00 90.81 194 GLY A O 1
ATOM 1524 N N . ASP A 1 195 ? -14.831 -12.005 -2.991 1.00 92.00 195 ASP A N 1
ATOM 1525 C CA . ASP A 1 195 ? -13.620 -12.385 -2.267 1.00 92.00 195 ASP A CA 1
ATOM 1526 C C . ASP A 1 195 ? -13.115 -11.286 -1.307 1.00 92.00 195 ASP A C 1
ATOM 1528 O O . ASP A 1 195 ? -12.196 -11.515 -0.520 1.00 92.00 195 ASP A O 1
ATOM 1532 N N . VAL A 1 196 ? -13.713 -10.090 -1.329 1.00 93.56 196 VAL A N 1
ATOM 1533 C CA . VAL A 1 196 ? -13.346 -8.957 -0.457 1.00 93.56 196 VAL A CA 1
ATOM 1534 C C . VAL A 1 196 ? -14.056 -9.037 0.897 1.00 93.56 196 VAL A C 1
ATOM 1536 O O . VAL A 1 196 ? -15.283 -8.979 0.973 1.00 93.56 196 VAL A O 1
ATOM 1539 N N . GLU A 1 197 ? -13.281 -9.071 1.985 1.00 93.81 197 GLU A N 1
ATOM 1540 C CA . GLU A 1 197 ? -13.809 -8.989 3.351 1.00 93.81 197 GLU A CA 1
ATOM 1541 C C . GLU A 1 197 ? -13.900 -7.541 3.847 1.00 93.81 197 GLU A C 1
ATOM 1543 O O . GLU A 1 197 ? -12.908 -6.819 3.924 1.00 93.81 197 GLU A O 1
ATOM 1548 N N . TRP A 1 198 ? -15.095 -7.127 4.266 1.00 95.25 198 TRP A N 1
ATOM 1549 C CA . TRP A 1 198 ? -15.395 -5.736 4.632 1.00 95.25 198 TRP A CA 1
ATOM 1550 C C . TRP A 1 198 ? -15.268 -5.419 6.127 1.00 95.25 198 TRP A C 1
ATOM 1552 O O . TRP A 1 198 ? -15.607 -4.317 6.571 1.00 95.25 198 TRP A O 1
ATOM 1562 N N . ILE A 1 199 ? -14.743 -6.368 6.902 1.00 95.25 199 ILE A N 1
ATOM 1563 C CA . ILE A 1 199 ? -14.195 -6.111 8.233 1.00 95.25 199 ILE A CA 1
ATOM 1564 C C . ILE A 1 199 ? -12.748 -5.660 8.030 1.00 95.25 199 ILE A C 1
ATOM 1566 O O . ILE A 1 199 ? -11.858 -6.477 7.809 1.00 95.25 199 ILE A O 1
ATOM 1570 N N . ALA A 1 200 ? -12.529 -4.350 8.071 1.00 96.00 200 ALA A N 1
ATOM 1571 C CA . ALA A 1 200 ? -11.246 -3.748 7.749 1.00 96.00 200 ALA A CA 1
ATOM 1572 C C . ALA A 1 200 ? -10.441 -3.408 9.007 1.00 96.00 200 ALA A C 1
ATOM 1574 O O . ALA A 1 200 ? -11.001 -3.042 10.042 1.00 96.00 200 ALA A O 1
ATOM 1575 N N . SER A 1 201 ? -9.117 -3.482 8.907 1.00 96.50 201 SER A N 1
ATOM 1576 C CA . SER A 1 201 ? -8.192 -3.057 9.961 1.00 96.50 201 SER A CA 1
ATOM 1577 C C . SER A 1 201 ? -7.314 -1.914 9.457 1.00 96.50 201 SER A C 1
ATOM 1579 O O . SER A 1 201 ? -6.726 -2.037 8.385 1.00 96.50 201 SER A O 1
ATOM 1581 N N . ILE A 1 202 ? -7.219 -0.818 10.214 1.00 96.19 202 ILE A N 1
ATOM 1582 C CA . ILE A 1 202 ? -6.348 0.325 9.904 1.00 96.19 202 ILE A CA 1
ATOM 1583 C C . ILE A 1 202 ? -5.193 0.399 10.892 1.00 96.19 202 ILE A C 1
ATOM 1585 O O . ILE A 1 202 ? -5.385 0.262 12.104 1.00 96.19 202 ILE A O 1
ATOM 1589 N N . ASP A 1 203 ? -4.002 0.639 10.363 1.00 95.75 203 ASP A N 1
ATOM 1590 C CA . ASP A 1 203 ? -2.824 0.969 11.150 1.00 95.75 203 ASP A CA 1
ATOM 1591 C C . ASP A 1 203 ? -1.812 1.733 10.280 1.00 95.75 203 ASP A C 1
ATOM 1593 O O . ASP A 1 203 ? -1.999 1.878 9.068 1.00 95.75 203 ASP A O 1
ATOM 1597 N N . SER A 1 204 ? -0.748 2.249 10.890 1.00 94.38 204 SER A N 1
ATOM 1598 C CA . SER A 1 204 ? 0.335 2.918 10.176 1.00 94.38 204 SER A CA 1
ATOM 1599 C C . SER A 1 204 ? 1.673 2.216 10.404 1.00 94.38 204 SER A C 1
ATOM 1601 O O . SER A 1 204 ? 1.923 1.593 11.433 1.00 94.38 204 SER A O 1
ATOM 1603 N N . THR A 1 205 ? 2.577 2.320 9.433 1.00 94.06 205 THR A N 1
ATOM 1604 C CA . THR A 1 205 ? 3.978 1.936 9.618 1.00 94.06 205 THR A CA 1
ATOM 1605 C C . THR A 1 205 ? 4.895 3.040 9.134 1.00 94.06 205 THR A C 1
ATOM 1607 O O . THR A 1 205 ? 4.624 3.712 8.142 1.00 94.06 205 THR A O 1
ATOM 1610 N N . ILE A 1 206 ? 6.035 3.185 9.800 1.00 93.25 206 ILE A N 1
ATOM 1611 C CA . ILE A 1 206 ? 7.086 4.119 9.412 1.00 93.25 206 ILE A CA 1
ATOM 1612 C C . ILE A 1 206 ? 8.262 3.370 8.781 1.00 93.25 206 ILE A C 1
ATOM 1614 O O . ILE A 1 206 ? 8.622 2.280 9.230 1.00 93.25 206 ILE A O 1
ATOM 1618 N N . VAL A 1 207 ? 8.853 3.949 7.739 1.00 93.88 207 VAL A N 1
ATOM 1619 C CA . VAL A 1 207 ? 10.091 3.479 7.107 1.00 93.88 207 VAL A CA 1
ATOM 1620 C C . VAL A 1 207 ? 11.116 4.609 7.106 1.00 93.88 207 VAL A C 1
ATOM 1622 O O . VAL A 1 207 ? 10.773 5.767 6.851 1.00 93.88 207 VAL A O 1
ATOM 1625 N N . ARG A 1 208 ? 12.377 4.291 7.424 1.00 94.31 208 ARG A N 1
ATOM 1626 C CA . ARG A 1 208 ? 13.482 5.253 7.299 1.00 94.31 208 ARG A CA 1
ATOM 1627 C C . ARG A 1 208 ? 13.793 5.472 5.830 1.00 94.31 208 ARG A C 1
ATOM 1629 O O . ARG A 1 208 ? 13.891 4.517 5.070 1.00 94.31 208 ARG A O 1
ATOM 1636 N N . VAL A 1 209 ? 13.963 6.731 5.456 1.00 94.56 209 VAL A N 1
ATOM 1637 C CA . VAL A 1 209 ? 14.384 7.109 4.111 1.00 94.56 209 VAL A CA 1
ATOM 1638 C C . VAL A 1 209 ? 15.889 6.918 4.024 1.00 94.56 209 VAL A C 1
ATOM 1640 O O . VAL A 1 209 ? 16.641 7.505 4.802 1.00 94.56 209 VAL A O 1
ATOM 1643 N N . HIS A 1 210 ? 16.339 6.093 3.082 1.00 94.12 210 HIS A N 1
ATOM 1644 C CA . HIS A 1 210 ? 17.765 5.940 2.816 1.00 94.12 210 HIS A CA 1
ATOM 1645 C C . HIS A 1 210 ? 18.354 7.241 2.254 1.00 94.12 210 HIS A C 1
ATOM 1647 O O . HIS A 1 210 ? 17.687 7.945 1.496 1.00 94.12 210 HIS A O 1
ATOM 1653 N N . GLN A 1 211 ? 19.631 7.528 2.530 1.00 91.12 211 GLN A N 1
ATOM 1654 C CA . GLN A 1 211 ? 20.305 8.751 2.060 1.00 91.12 211 GLN A CA 1
ATOM 1655 C C . GLN A 1 211 ? 20.165 8.979 0.542 1.00 91.12 211 GLN A C 1
ATOM 1657 O O . GLN A 1 211 ? 19.986 10.105 0.097 1.00 91.12 211 GLN A O 1
ATOM 1662 N N . HIS A 1 212 ? 20.136 7.905 -0.258 1.00 90.25 212 HIS A N 1
ATOM 1663 C CA . HIS A 1 212 ? 19.939 7.977 -1.716 1.00 90.25 212 HIS A CA 1
ATOM 1664 C C . HIS A 1 212 ? 18.538 8.478 -2.126 1.00 90.25 212 HIS A C 1
ATOM 1666 O O . HIS A 1 212 ? 18.398 9.124 -3.167 1.00 90.25 212 HIS A O 1
ATOM 1672 N N . GLY A 1 213 ? 17.516 8.213 -1.305 1.00 89.12 213 GLY A N 1
ATOM 1673 C CA . GLY A 1 213 ? 16.154 8.721 -1.492 1.00 89.12 213 GLY A CA 1
ATOM 1674 C C . GLY A 1 213 ? 15.980 10.161 -1.007 1.00 89.12 213 GLY A C 1
ATOM 1675 O O . GLY A 1 213 ? 15.115 10.871 -1.501 1.00 89.12 213 GLY A O 1
ATOM 1676 N N . ALA A 1 214 ? 16.845 10.634 -0.108 1.00 88.81 214 ALA A N 1
ATOM 1677 C CA . ALA A 1 214 ? 16.782 11.971 0.486 1.00 88.81 214 ALA A CA 1
ATOM 1678 C C . ALA A 1 214 ? 17.620 13.028 -0.267 1.00 88.81 214 ALA A C 1
ATOM 1680 O O . ALA A 1 214 ? 18.100 13.979 0.341 1.00 88.81 214 ALA A O 1
ATOM 1681 N N . THR A 1 215 ? 17.830 12.853 -1.577 1.00 87.38 215 THR A N 1
ATOM 1682 C CA . THR A 1 215 ? 18.724 13.717 -2.380 1.00 87.38 215 THR A CA 1
ATOM 1683 C C . THR A 1 215 ? 18.026 14.879 -3.088 1.00 87.38 215 THR A C 1
ATOM 1685 O O . THR A 1 215 ? 18.711 15.729 -3.650 1.00 87.38 215 THR A O 1
ATOM 1688 N N . LEU A 1 216 ? 16.691 14.918 -3.112 1.00 86.69 216 LEU A N 1
ATOM 1689 C CA . LEU A 1 216 ? 15.944 16.032 -3.703 1.00 86.69 216 LEU A CA 1
ATOM 1690 C C . LEU A 1 216 ? 15.725 17.156 -2.675 1.00 86.69 216 LEU A C 1
ATOM 1692 O O . LEU A 1 216 ? 15.554 16.852 -1.488 1.00 86.69 216 LEU A O 1
ATOM 1696 N N . PRO A 1 217 ? 15.705 18.434 -3.109 1.00 82.44 217 PRO A N 1
ATOM 1697 C CA . PRO A 1 217 ? 15.244 19.539 -2.272 1.00 82.44 217 PRO A CA 1
ATOM 1698 C C . PRO A 1 217 ? 13.833 19.262 -1.751 1.00 82.44 217 PRO A C 1
ATOM 1700 O O . PRO A 1 217 ? 13.021 18.686 -2.471 1.00 82.44 217 PRO A O 1
ATOM 1703 N N . ARG A 1 218 ? 13.549 19.655 -0.507 1.00 76.12 218 ARG A N 1
ATOM 1704 C CA . ARG A 1 218 ? 12.248 19.405 0.118 1.00 76.12 218 ARG A CA 1
ATOM 1705 C C . ARG A 1 218 ? 11.884 20.467 1.141 1.00 76.12 218 ARG A C 1
ATOM 1707 O O . ARG A 1 218 ? 12.745 20.902 1.908 1.00 76.12 218 ARG A O 1
ATOM 1714 N N . ASP A 1 219 ? 10.597 20.771 1.228 1.00 68.19 219 ASP A N 1
ATOM 1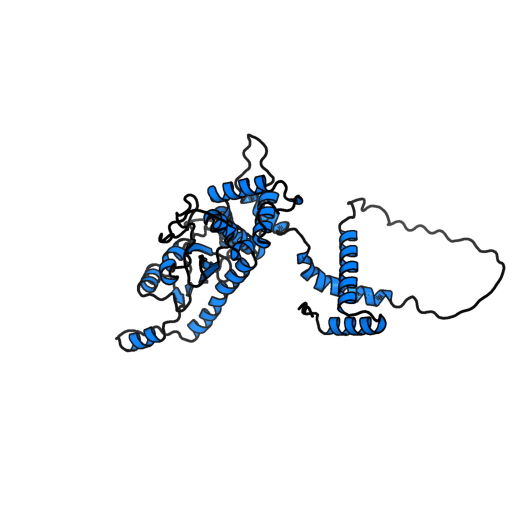715 C CA . ASP A 1 219 ? 10.061 21.620 2.288 1.00 68.19 219 ASP A CA 1
ATOM 1716 C C . ASP A 1 219 ? 9.880 20.786 3.560 1.00 68.19 219 ASP A C 1
ATOM 1718 O O . ASP A 1 219 ? 9.020 19.911 3.649 1.00 68.19 219 ASP A O 1
ATOM 1722 N N . THR A 1 220 ? 10.698 21.041 4.580 1.00 55.56 220 THR A N 1
ATOM 1723 C CA . THR A 1 220 ? 10.760 20.250 5.824 1.00 55.56 220 THR A CA 1
ATOM 1724 C C . THR A 1 220 ? 9.502 20.322 6.698 1.00 55.56 220 THR A C 1
ATOM 1726 O O . THR A 1 220 ? 9.423 19.606 7.697 1.00 55.56 220 THR A O 1
ATOM 1729 N N . TRP A 1 221 ? 8.524 21.152 6.327 1.00 46.78 221 TRP A N 1
ATOM 1730 C CA . TRP A 1 221 ? 7.374 21.517 7.159 1.00 46.78 221 TRP A CA 1
ATOM 1731 C C . TRP A 1 221 ? 6.017 21.420 6.454 1.00 46.78 221 TRP A C 1
ATOM 1733 O O . TRP A 1 221 ? 4.992 21.731 7.066 1.00 46.78 221 TRP A O 1
ATOM 1743 N N . ALA A 1 222 ? 5.971 20.972 5.197 1.00 48.62 222 ALA A N 1
ATOM 1744 C CA . ALA A 1 222 ? 4.699 20.782 4.515 1.00 48.62 222 ALA A CA 1
ATOM 1745 C C . ALA A 1 222 ? 3.929 19.605 5.144 1.00 48.62 222 ALA A C 1
ATOM 1747 O O . ALA A 1 222 ? 4.472 18.523 5.372 1.00 48.62 222 ALA A O 1
ATOM 1748 N N . ARG A 1 223 ? 2.639 19.804 5.439 1.00 47.62 223 ARG A N 1
ATOM 1749 C CA . ARG A 1 223 ? 1.719 18.687 5.689 1.00 47.62 223 ARG A CA 1
ATOM 1750 C C . ARG A 1 223 ? 1.305 18.148 4.327 1.00 47.62 223 ARG A C 1
ATOM 1752 O O . ARG A 1 223 ? 0.364 18.676 3.741 1.00 47.62 223 ARG A O 1
ATOM 1759 N N . SER A 1 224 ? 2.009 17.151 3.802 1.00 52.47 224 SER A N 1
ATOM 1760 C CA . SER A 1 224 ? 1.561 16.479 2.586 1.00 52.47 224 SER A CA 1
ATOM 1761 C C . SER A 1 224 ? 0.943 15.121 2.903 1.00 52.47 224 SER A C 1
ATOM 1763 O O . SER A 1 224 ? 1.499 14.296 3.636 1.00 52.47 224 SER A O 1
ATOM 1765 N N . ASN A 1 225 ? -0.243 14.916 2.335 1.00 53.31 225 ASN A N 1
ATOM 1766 C CA . ASN A 1 225 ? -0.916 13.630 2.288 1.00 53.31 225 ASN A CA 1
ATOM 1767 C C . ASN A 1 225 ? -0.927 13.205 0.827 1.00 53.31 225 ASN A C 1
ATOM 1769 O O . ASN A 1 225 ? -1.691 13.747 0.026 1.00 53.31 225 ASN A O 1
ATOM 1773 N N . TYR A 1 226 ? -0.054 12.270 0.461 1.00 57.72 226 TYR A N 1
ATOM 1774 C CA . TYR A 1 226 ? 0.025 11.794 -0.910 1.00 57.72 226 TYR A CA 1
ATOM 1775 C C . TYR A 1 226 ? -0.964 10.654 -1.126 1.00 57.72 226 TYR A C 1
ATOM 1777 O O . TYR A 1 226 ? -0.734 9.525 -0.684 1.00 57.72 226 TYR A O 1
ATOM 1785 N N . LYS A 1 227 ? -2.076 10.998 -1.784 1.00 51.75 227 LYS A N 1
ATOM 1786 C CA . LYS A 1 227 ? -3.213 10.104 -2.035 1.00 51.75 227 LYS A CA 1
ATOM 1787 C C . LYS A 1 227 ? -3.365 9.684 -3.506 1.00 51.75 227 LYS A C 1
ATOM 1789 O O . LYS A 1 227 ? -4.036 8.705 -3.795 1.00 51.75 227 LYS A O 1
ATOM 1794 N N . LYS A 1 228 ? -2.797 10.448 -4.455 1.00 50.78 228 LYS A N 1
ATOM 1795 C CA . LYS A 1 228 ? -3.092 10.347 -5.900 1.00 50.78 228 LYS A CA 1
ATOM 1796 C C . LYS A 1 228 ? -1.894 10.649 -6.795 1.00 50.78 228 LYS A C 1
ATOM 1798 O O . LYS A 1 228 ? -0.960 11.338 -6.406 1.00 50.78 228 LYS A O 1
ATOM 1803 N N . PHE A 1 229 ? -1.983 10.175 -8.034 1.00 46.78 229 PHE A N 1
ATOM 1804 C CA . PHE A 1 229 ? -1.056 10.455 -9.132 1.00 46.78 229 PHE A CA 1
ATOM 1805 C C . PHE A 1 229 ? -1.109 11.900 -9.625 1.00 46.78 229 PHE A C 1
ATOM 1807 O O . PHE A 1 229 ? -2.141 12.555 -9.516 1.00 46.78 229 PHE A O 1
ATOM 1814 N N . GLY A 1 230 ? -0.011 12.346 -10.240 1.00 53.66 230 GLY A N 1
ATOM 1815 C CA . GLY A 1 230 ? 0.133 13.684 -10.816 1.00 53.66 230 GLY A CA 1
ATOM 1816 C C . GLY A 1 230 ? 1.233 14.460 -10.108 1.00 53.66 230 GLY A C 1
ATOM 1817 O O . GLY A 1 230 ? 2.413 14.289 -10.440 1.00 53.66 230 GLY A O 1
ATOM 1818 N N . ASP A 1 231 ? 0.845 15.241 -9.104 1.00 69.56 231 ASP A N 1
ATOM 1819 C CA . ASP A 1 231 ? 1.718 16.224 -8.469 1.00 69.56 231 ASP A CA 1
ATOM 1820 C C . ASP A 1 231 ? 2.509 15.616 -7.317 1.00 69.56 231 ASP A C 1
ATOM 1822 O O . ASP A 1 231 ? 1.969 15.155 -6.314 1.00 69.56 231 ASP A O 1
ATOM 1826 N N . GLU A 1 232 ? 3.825 15.594 -7.486 1.00 84.12 232 GLU A N 1
ATOM 1827 C CA . GLU A 1 232 ? 4.746 15.222 -6.425 1.00 84.12 232 GLU A CA 1
ATOM 1828 C C . GLU A 1 232 ? 4.696 16.305 -5.330 1.00 84.12 232 GLU A C 1
ATOM 1830 O O . GLU A 1 232 ? 4.943 17.472 -5.638 1.00 84.12 232 GLU A O 1
ATOM 1835 N N . PRO A 1 233 ? 4.382 15.963 -4.068 1.00 85.19 233 PRO A N 1
ATOM 1836 C CA . PRO A 1 233 ? 4.350 16.938 -2.993 1.00 85.19 233 PRO A CA 1
ATOM 1837 C C . PRO A 1 233 ? 5.758 17.465 -2.725 1.00 85.19 233 PRO A C 1
ATOM 1839 O O . PRO A 1 233 ? 6.739 16.727 -2.841 1.00 85.19 233 PRO A O 1
ATOM 1842 N N . ALA A 1 234 ? 5.844 18.729 -2.309 1.00 84.12 234 ALA A N 1
ATOM 1843 C CA . ALA A 1 234 ? 7.112 19.420 -2.077 1.00 84.12 234 ALA A CA 1
ATOM 1844 C C . ALA A 1 234 ? 8.003 18.753 -1.013 1.00 84.12 234 ALA A C 1
ATOM 1846 O O . ALA A 1 234 ? 9.215 18.938 -1.015 1.00 84.12 234 ALA A O 1
ATOM 1847 N N . ASP A 1 235 ? 7.429 17.967 -0.100 1.00 84.12 235 ASP A N 1
ATOM 1848 C CA . ASP A 1 235 ? 8.176 17.226 0.920 1.00 84.12 235 ASP A CA 1
ATOM 1849 C C . ASP A 1 235 ? 8.507 15.779 0.508 1.00 84.12 235 ASP A C 1
ATOM 1851 O O . ASP A 1 235 ? 9.148 15.063 1.276 1.00 84.12 235 ASP A O 1
ATOM 1855 N N . HIS A 1 236 ? 8.051 15.310 -0.660 1.00 91.19 236 HIS A N 1
ATOM 1856 C CA . HIS A 1 236 ? 8.173 13.920 -1.119 1.00 91.19 236 HIS A CA 1
ATOM 1857 C C . HIS A 1 236 ? 7.632 12.874 -0.119 1.00 91.19 236 HIS A C 1
ATOM 1859 O O . HIS A 1 236 ? 8.077 11.717 -0.115 1.00 91.19 236 HIS A O 1
ATOM 1865 N N . ALA A 1 237 ? 6.694 13.270 0.755 1.00 91.31 237 ALA A N 1
ATOM 1866 C CA . ALA A 1 237 ? 6.264 12.505 1.930 1.00 91.31 237 ALA A CA 1
ATOM 1867 C C . ALA A 1 237 ? 7.447 12.043 2.810 1.00 91.31 237 ALA A C 1
ATOM 1869 O O . ALA A 1 237 ? 7.453 10.940 3.368 1.00 91.31 237 ALA A O 1
ATOM 1870 N N . ILE A 1 238 ? 8.490 12.869 2.900 1.00 92.06 238 ILE A N 1
ATOM 1871 C CA . ILE A 1 238 ? 9.684 12.663 3.718 1.00 92.06 238 ILE A CA 1
ATOM 1872 C C . ILE A 1 238 ? 9.683 13.707 4.822 1.00 92.06 238 ILE A C 1
ATOM 1874 O O . ILE A 1 238 ? 9.872 14.900 4.587 1.00 92.06 238 ILE A O 1
ATOM 1878 N N . GLY A 1 239 ? 9.579 13.240 6.059 1.00 89.88 239 GLY A N 1
ATOM 1879 C CA . GLY A 1 239 ? 9.578 14.132 7.204 1.00 89.88 239 GLY A CA 1
ATOM 1880 C C . GLY A 1 239 ? 10.323 13.592 8.413 1.00 89.88 239 GLY A C 1
ATOM 1881 O O . GLY A 1 239 ? 10.711 12.419 8.471 1.00 89.88 239 GLY A O 1
ATOM 1882 N N . CYS A 1 240 ? 10.589 14.494 9.353 1.00 86.19 240 CYS A N 1
ATOM 1883 C CA . CYS A 1 240 ? 11.442 14.232 10.503 1.00 86.19 240 CYS A CA 1
ATOM 1884 C C . CYS A 1 240 ? 10.662 13.492 11.592 1.00 86.19 240 CYS A C 1
ATOM 1886 O O . CYS A 1 240 ? 9.682 14.001 12.126 1.00 86.19 240 CYS A O 1
ATOM 1888 N N . SER A 1 241 ? 11.128 12.305 11.963 1.00 83.44 241 SER A N 1
ATOM 1889 C CA . SER A 1 241 ? 10.680 11.601 13.165 1.00 83.44 241 SER A CA 1
ATOM 1890 C C . SER A 1 241 ? 11.852 11.396 14.125 1.00 83.44 241 SER A C 1
ATOM 1892 O O . SER A 1 241 ? 12.994 11.745 13.822 1.00 83.44 241 SER A O 1
ATOM 1894 N N . ARG A 1 242 ? 11.601 10.756 15.275 1.00 78.69 242 ARG A N 1
ATOM 1895 C CA . ARG A 1 242 ? 12.663 10.344 16.214 1.00 78.69 242 ARG A CA 1
ATOM 1896 C C . ARG A 1 242 ? 13.744 9.471 15.561 1.00 78.69 242 ARG A C 1
ATOM 1898 O O . ARG A 1 242 ? 14.855 9.404 16.065 1.00 78.69 242 ARG A O 1
ATOM 1905 N N . GLY A 1 243 ? 13.423 8.795 14.455 1.00 78.19 243 GLY A N 1
ATOM 1906 C CA . GLY A 1 243 ? 14.352 7.948 13.707 1.00 78.19 243 GLY A CA 1
ATOM 1907 C C . GLY A 1 243 ? 15.096 8.654 12.570 1.00 78.19 243 GLY A C 1
ATOM 1908 O O . GLY A 1 243 ? 15.718 7.957 11.772 1.00 78.19 243 GLY A O 1
ATOM 1909 N N . GLY A 1 244 ? 15.008 9.983 12.459 1.00 88.56 244 GLY A N 1
ATOM 1910 C CA . GLY A 1 244 ? 15.535 10.752 11.331 1.00 88.56 244 GLY A CA 1
ATOM 1911 C C . GLY A 1 244 ? 14.500 10.941 10.220 1.00 88.56 244 GLY A C 1
ATOM 1912 O O . GLY A 1 244 ? 13.298 11.035 10.483 1.00 88.56 244 GLY A O 1
ATOM 1913 N N . LEU A 1 245 ? 14.962 11.020 8.969 1.00 92.31 245 LEU A N 1
ATOM 1914 C CA . LEU A 1 245 ? 14.082 11.185 7.811 1.00 92.31 245 LEU A CA 1
ATOM 1915 C C . LEU A 1 245 ? 13.294 9.910 7.541 1.00 92.31 245 LEU A C 1
ATOM 1917 O O . LEU A 1 245 ? 13.850 8.819 7.415 1.00 92.31 245 LEU A O 1
ATOM 1921 N N . THR A 1 246 ? 11.978 10.057 7.466 1.00 94.19 246 THR A N 1
ATOM 1922 C CA . THR A 1 246 ? 11.047 8.932 7.447 1.00 94.19 246 THR A CA 1
ATOM 1923 C C . THR A 1 246 ? 9.814 9.233 6.604 1.00 94.19 246 THR A C 1
ATOM 1925 O O . THR A 1 246 ? 9.338 10.369 6.566 1.00 94.19 246 THR A O 1
ATOM 1928 N N . THR A 1 247 ? 9.278 8.189 5.978 1.00 94.19 247 THR A N 1
ATOM 1929 C CA . THR A 1 247 ? 7.953 8.175 5.346 1.00 94.19 247 THR A CA 1
ATOM 1930 C C . THR A 1 247 ? 7.047 7.275 6.177 1.00 94.19 247 THR A C 1
ATOM 1932 O O . THR A 1 247 ? 7.477 6.223 6.657 1.00 94.19 247 THR A O 1
ATOM 1935 N N . LYS A 1 248 ? 5.794 7.677 6.359 1.00 94.25 248 LYS A N 1
ATOM 1936 C CA . LYS A 1 248 ? 4.767 6.884 7.028 1.00 94.25 248 LYS A CA 1
ATOM 1937 C C . LYS A 1 248 ? 3.728 6.426 6.008 1.00 94.25 248 LYS A C 1
ATOM 1939 O O . LYS A 1 248 ? 3.287 7.222 5.186 1.00 94.25 248 LYS A O 1
ATOM 1944 N N . SER A 1 249 ? 3.378 5.145 6.061 1.00 94.88 249 SER A N 1
ATOM 1945 C CA . SER A 1 249 ? 2.309 4.534 5.273 1.00 94.88 249 SER A CA 1
ATOM 1946 C C . SER A 1 249 ? 1.134 4.243 6.196 1.00 94.88 249 SER A C 1
ATOM 1948 O O . SER A 1 249 ? 1.263 3.435 7.116 1.00 94.88 249 SER A O 1
ATOM 1950 N N . HIS A 1 250 ? 0.024 4.947 5.981 1.00 95.94 250 HIS A N 1
ATOM 1951 C CA . HIS A 1 250 ? -1.261 4.712 6.644 1.00 95.94 250 HIS A CA 1
ATOM 1952 C C . HIS A 1 250 ? -2.051 3.774 5.754 1.00 95.94 250 HIS A C 1
ATOM 1954 O O . HIS A 1 250 ? -2.234 4.081 4.580 1.00 95.94 250 HIS A O 1
ATOM 1960 N N . LEU A 1 251 ? -2.476 2.629 6.275 1.00 96.31 251 LEU A N 1
ATOM 1961 C CA . LEU A 1 251 ? -2.978 1.540 5.448 1.00 96.31 251 LEU A CA 1
ATOM 1962 C C . LEU A 1 251 ? -4.235 0.928 6.049 1.00 96.31 251 LEU A C 1
ATOM 1964 O O . LEU A 1 251 ? -4.302 0.667 7.248 1.00 96.31 251 LEU A O 1
ATOM 1968 N N . VAL A 1 252 ? -5.202 0.640 5.182 1.00 97.31 252 VAL A N 1
ATOM 1969 C CA . VAL A 1 252 ? -6.393 -0.144 5.498 1.00 97.31 252 VAL A CA 1
ATOM 1970 C C . VAL A 1 252 ? -6.271 -1.502 4.822 1.00 97.31 252 VAL A C 1
ATOM 1972 O O . VAL A 1 252 ? -6.123 -1.585 3.601 1.00 97.31 252 VAL A O 1
ATOM 1975 N N . ALA A 1 253 ? -6.345 -2.566 5.615 1.00 96.88 253 ALA A N 1
ATOM 1976 C CA . ALA A 1 253 ? -6.351 -3.942 5.145 1.00 96.88 253 ALA A CA 1
ATOM 1977 C C . ALA A 1 253 ? -7.756 -4.554 5.240 1.00 96.88 253 ALA A C 1
ATOM 1979 O O . ALA A 1 253 ? -8.485 -4.273 6.194 1.00 96.88 253 ALA A O 1
ATOM 1980 N N . ASP A 1 254 ? -8.114 -5.406 4.278 1.00 95.56 254 ASP A N 1
ATOM 1981 C CA . ASP A 1 254 ? -9.285 -6.285 4.362 1.00 95.56 254 ASP A CA 1
ATOM 1982 C C . ASP A 1 254 ? -9.081 -7.374 5.430 1.00 95.56 254 ASP A C 1
ATOM 1984 O O . ASP A 1 254 ? -7.980 -7.536 5.960 1.00 95.56 254 ASP A O 1
ATOM 1988 N N . GLY A 1 255 ? -10.120 -8.153 5.737 1.00 92.12 255 GLY A N 1
ATOM 1989 C CA . GLY A 1 255 ? -10.041 -9.222 6.743 1.00 92.12 255 GLY A CA 1
ATOM 1990 C C . GLY A 1 255 ? -9.061 -10.364 6.402 1.00 92.12 255 GLY A C 1
ATOM 1991 O O . GLY A 1 255 ? -8.548 -11.038 7.302 1.00 92.12 255 GLY A O 1
ATOM 1992 N N . LYS A 1 256 ? -8.663 -10.496 5.127 1.00 92.19 256 LYS A N 1
ATOM 1993 C CA . LYS A 1 256 ? -7.632 -11.442 4.651 1.00 92.19 256 LYS A CA 1
ATOM 1994 C C . LYS A 1 256 ? -6.212 -10.859 4.690 1.00 92.19 256 LYS A C 1
ATOM 1996 O O . LYS A 1 256 ? -5.227 -11.550 4.401 1.00 92.19 256 LYS A O 1
ATOM 2001 N N . GLY A 1 257 ? -6.076 -9.601 5.101 1.00 92.88 257 GLY A N 1
ATOM 2002 C CA . GLY A 1 257 ? -4.808 -8.908 5.277 1.00 92.88 257 GLY A CA 1
ATOM 2003 C C . GLY A 1 257 ? -4.212 -8.407 3.980 1.00 92.88 257 GLY A C 1
ATOM 2004 O O . GLY A 1 257 ? -2.990 -8.405 3.876 1.00 92.88 257 GLY A O 1
ATOM 2005 N N . ARG A 1 258 ? -5.045 -8.041 3.002 1.00 94.62 258 ARG A N 1
ATOM 2006 C CA . ARG A 1 258 ? -4.695 -7.421 1.717 1.00 94.62 258 ARG A CA 1
ATOM 2007 C C . ARG A 1 258 ? -5.055 -5.944 1.731 1.00 94.62 258 ARG A C 1
ATOM 2009 O O . ARG A 1 258 ? -6.004 -5.530 2.384 1.00 94.62 258 ARG A O 1
ATOM 2016 N N . VAL A 1 259 ? -4.290 -5.148 0.998 1.00 96.06 259 VAL A N 1
ATOM 2017 C CA . VAL A 1 259 ? -4.424 -3.688 0.997 1.00 96.06 259 VAL A CA 1
ATOM 2018 C C . VAL A 1 259 ? -5.715 -3.263 0.296 1.00 96.06 259 VAL A C 1
ATOM 2020 O O . VAL A 1 259 ? -5.872 -3.538 -0.892 1.00 96.06 259 VAL A O 1
ATOM 2023 N N . LEU A 1 260 ? -6.605 -2.566 1.004 1.00 95.69 260 LEU A N 1
ATOM 2024 C CA . LEU A 1 260 ? -7.778 -1.896 0.428 1.00 95.69 260 LEU A CA 1
ATOM 2025 C C . LEU A 1 260 ? -7.445 -0.468 -0.002 1.00 95.69 260 LEU A C 1
ATOM 2027 O O . LEU A 1 260 ? -7.791 -0.062 -1.104 1.00 95.69 260 LEU A O 1
ATOM 2031 N N . ALA A 1 261 ? -6.752 0.278 0.855 1.00 95.44 261 ALA A N 1
ATOM 2032 C CA . ALA A 1 261 ? -6.347 1.653 0.594 1.00 95.44 261 ALA A CA 1
ATOM 2033 C C . ALA A 1 261 ? -5.103 2.001 1.412 1.00 95.44 261 ALA A C 1
ATOM 2035 O O . ALA A 1 261 ? -4.875 1.416 2.476 1.00 95.44 261 ALA A O 1
ATOM 2036 N N . PHE A 1 262 ? -4.303 2.951 0.936 1.00 95.25 262 PHE A N 1
ATOM 2037 C CA . PHE A 1 262 ? -3.195 3.500 1.709 1.00 95.25 262 PHE A CA 1
ATOM 2038 C C . PHE A 1 262 ? -2.836 4.921 1.273 1.00 95.25 262 PHE A C 1
ATOM 2040 O O . PHE A 1 262 ? -3.055 5.304 0.128 1.00 95.25 262 PHE A O 1
ATOM 2047 N N . ILE A 1 263 ? -2.259 5.690 2.196 1.00 93.94 263 ILE A N 1
ATOM 2048 C CA . ILE A 1 263 ? -1.746 7.049 1.976 1.00 93.94 263 ILE A CA 1
ATOM 2049 C C . ILE A 1 263 ? -0.330 7.138 2.525 1.00 93.94 263 ILE A C 1
ATOM 2051 O O . ILE A 1 263 ? -0.022 6.583 3.584 1.00 93.94 263 ILE A O 1
ATOM 2055 N N . LEU A 1 264 ? 0.522 7.892 1.832 1.00 94.62 264 LEU A N 1
ATOM 2056 C CA . LEU A 1 264 ? 1.881 8.179 2.279 1.00 94.62 264 LEU A CA 1
ATOM 2057 C C . LEU A 1 264 ? 2.001 9.616 2.785 1.00 94.62 264 LEU A C 1
ATOM 2059 O O . LEU A 1 264 ? 1.547 10.553 2.133 1.00 94.62 264 LEU A O 1
ATOM 2063 N N . THR A 1 265 ? 2.645 9.785 3.936 1.00 93.56 265 THR A N 1
ATOM 2064 C CA . THR A 1 265 ? 2.904 11.091 4.559 1.00 93.56 265 THR A CA 1
ATOM 2065 C C . THR A 1 265 ? 4.339 11.170 5.071 1.00 93.56 265 THR A C 1
ATOM 2067 O O . THR A 1 265 ? 5.002 10.145 5.258 1.00 93.56 265 THR A O 1
ATOM 2070 N N . GLY A 1 266 ? 4.808 12.373 5.412 1.00 91.69 266 GLY A N 1
ATOM 2071 C CA . GLY A 1 266 ? 5.999 12.526 6.252 1.00 91.69 266 GLY A CA 1
ATOM 2072 C C . GLY A 1 266 ? 5.858 11.795 7.599 1.00 91.69 266 GLY A C 1
ATOM 2073 O O . GLY A 1 266 ? 4.752 11.621 8.124 1.00 91.69 266 GLY A O 1
ATOM 2074 N N . GLY A 1 267 ? 6.979 11.338 8.168 1.00 89.75 267 GLY A N 1
ATOM 2075 C CA . GLY A 1 267 ? 6.995 10.506 9.378 1.00 89.75 267 GLY A CA 1
ATOM 2076 C C . GLY A 1 267 ? 6.398 11.136 10.645 1.00 89.75 267 GLY A C 1
ATOM 2077 O O . GLY A 1 267 ? 5.958 10.409 11.535 1.00 89.75 267 GLY A O 1
ATOM 2078 N N . GLN A 1 268 ? 6.344 12.467 10.718 1.00 89.88 268 GLN A N 1
ATOM 2079 C CA . GLN A 1 268 ? 5.750 13.249 11.808 1.00 89.88 268 GLN A CA 1
ATOM 2080 C C . GLN A 1 268 ? 4.216 13.266 11.807 1.00 89.88 268 GLN A C 1
ATOM 2082 O O . GLN A 1 268 ? 3.620 13.678 12.801 1.00 89.88 268 GLN A O 1
ATOM 2087 N N . ALA A 1 269 ? 3.565 12.868 10.707 1.00 90.12 269 ALA A N 1
ATOM 2088 C CA . ALA A 1 269 ? 2.109 12.919 10.603 1.00 90.12 269 ALA A CA 1
ATOM 2089 C C . ALA A 1 269 ? 1.449 12.031 11.667 1.00 90.12 269 ALA A C 1
ATOM 2091 O O . ALA A 1 269 ? 1.888 10.903 11.900 1.00 90.12 269 ALA A O 1
ATOM 2092 N N . ALA A 1 270 ? 0.393 12.527 12.311 1.00 89.88 270 ALA A N 1
ATOM 2093 C CA . ALA A 1 270 ? -0.298 11.791 13.360 1.00 89.88 270 ALA A CA 1
ATOM 2094 C C . ALA A 1 270 ? -1.298 10.784 12.771 1.00 89.88 270 ALA A C 1
ATOM 2096 O O . ALA A 1 270 ? -2.152 11.130 11.960 1.00 89.88 270 ALA A O 1
ATOM 2097 N N . ASP A 1 271 ? -1.242 9.544 13.242 1.00 90.81 271 ASP A N 1
ATOM 2098 C CA . ASP A 1 271 ? -2.083 8.442 12.759 1.00 90.81 271 ASP A CA 1
ATOM 2099 C C . ASP A 1 271 ? -3.575 8.759 12.937 1.00 90.81 271 ASP A C 1
ATOM 2101 O O . ASP A 1 271 ? -4.381 8.606 12.021 1.00 90.81 271 ASP A O 1
ATOM 2105 N N . THR A 1 272 ? -3.935 9.327 14.095 1.00 90.50 272 THR A N 1
ATOM 2106 C CA . THR A 1 272 ? -5.315 9.733 14.393 1.00 90.50 272 THR A CA 1
ATOM 2107 C C . THR A 1 272 ? -5.856 10.735 13.369 1.00 90.50 272 THR A C 1
ATOM 2109 O O . THR A 1 272 ? -7.025 10.643 13.010 1.00 90.50 272 THR A O 1
ATOM 2112 N N . THR A 1 273 ? -5.045 11.682 12.884 1.00 91.12 273 THR A N 1
ATOM 2113 C CA . THR A 1 273 ? -5.519 12.707 11.937 1.00 91.12 273 THR A CA 1
ATOM 2114 C C . THR A 1 273 ? -5.670 12.161 10.524 1.00 91.12 273 THR A C 1
ATOM 2116 O O . THR A 1 273 ? -6.424 12.721 9.739 1.00 91.12 273 THR A O 1
ATOM 2119 N N . MET A 1 274 ? -4.981 11.061 10.215 1.00 92.75 274 MET A N 1
ATOM 2120 C CA . MET A 1 274 ? -4.971 10.439 8.892 1.00 92.75 274 MET A CA 1
ATOM 2121 C C . MET A 1 274 ? -6.070 9.399 8.687 1.00 92.75 274 MET A C 1
ATOM 2123 O O . MET A 1 274 ? -6.259 8.934 7.565 1.00 92.75 274 MET A O 1
ATOM 2127 N N . LEU A 1 275 ? -6.826 9.049 9.731 1.00 94.44 275 LEU A N 1
ATOM 2128 C CA . LEU A 1 275 ? -7.904 8.064 9.635 1.00 94.44 275 LEU A CA 1
ATOM 2129 C C . LEU A 1 275 ? -8.986 8.443 8.608 1.00 94.44 275 LEU A C 1
ATOM 2131 O O . LEU A 1 275 ? -9.265 7.599 7.758 1.00 94.44 275 LEU A O 1
ATOM 2135 N N . PRO A 1 276 ? -9.574 9.660 8.630 1.00 94.50 276 PRO A N 1
ATOM 2136 C CA . PRO A 1 276 ? -10.587 10.049 7.645 1.00 94.50 276 PRO A CA 1
ATOM 2137 C C . PRO A 1 276 ? -10.055 9.962 6.219 1.00 94.50 276 PRO A C 1
ATOM 2139 O O . PRO A 1 276 ? -10.653 9.326 5.359 1.00 94.50 276 PRO A O 1
ATOM 2142 N N . ASP A 1 277 ? -8.869 10.532 6.018 1.00 93.75 277 ASP A N 1
ATOM 2143 C CA . ASP A 1 277 ? -8.205 10.580 4.728 1.00 93.75 277 ASP A CA 1
ATOM 2144 C C . ASP A 1 277 ? -7.941 9.180 4.172 1.00 93.75 277 ASP A C 1
ATOM 2146 O O . ASP A 1 277 ? -8.239 8.929 3.012 1.00 93.75 277 ASP A O 1
ATOM 2150 N N . THR A 1 278 ? -7.418 8.265 4.993 1.00 94.75 278 THR A N 1
ATOM 2151 C CA . THR A 1 278 ? -7.065 6.904 4.553 1.00 94.75 278 THR A CA 1
ATOM 2152 C C . THR A 1 278 ? -8.308 6.069 4.251 1.00 94.75 278 THR A C 1
ATOM 2154 O O . THR A 1 278 ? -8.297 5.258 3.329 1.00 94.75 278 THR A O 1
ATOM 2157 N N . LEU A 1 279 ? -9.393 6.260 5.008 1.00 95.81 279 LEU A N 1
ATOM 2158 C CA . LEU A 1 279 ? -10.656 5.562 4.766 1.00 95.81 279 LEU A CA 1
ATOM 2159 C C . LEU A 1 279 ? -11.392 6.095 3.532 1.00 95.81 279 LEU A C 1
ATOM 2161 O O . LEU A 1 279 ? -12.006 5.301 2.825 1.00 95.81 279 LEU A O 1
ATOM 2165 N N . ASP A 1 280 ? -11.319 7.398 3.250 1.00 94.56 280 ASP A N 1
ATOM 2166 C CA . ASP A 1 280 ? -11.941 7.996 2.060 1.00 94.56 280 ASP A CA 1
ATOM 2167 C C . ASP A 1 280 ? -11.275 7.537 0.743 1.00 94.56 280 ASP A C 1
ATOM 2169 O O . ASP A 1 280 ? -11.899 7.627 -0.318 1.00 94.56 280 ASP A O 1
ATOM 2173 N N . GLU A 1 281 ? -10.053 6.992 0.802 1.00 93.56 281 GLU A N 1
ATOM 2174 C CA . GLU A 1 281 ? -9.383 6.359 -0.346 1.00 93.56 281 GLU A CA 1
ATOM 2175 C C . GLU A 1 281 ? -9.904 4.949 -0.660 1.00 93.56 281 GLU A C 1
ATOM 2177 O O . GLU A 1 281 ? -9.614 4.408 -1.726 1.00 93.56 281 GLU A O 1
ATOM 2182 N N . ILE A 1 282 ? -10.709 4.337 0.217 1.00 95.19 282 ILE A N 1
ATOM 2183 C CA . ILE A 1 282 ? -11.349 3.059 -0.108 1.00 95.19 282 ILE A CA 1
ATOM 2184 C C . ILE A 1 282 ? -12.331 3.294 -1.253 1.00 95.19 282 ILE A C 1
ATOM 2186 O O . ILE A 1 282 ? -13.324 4.015 -1.127 1.00 95.19 282 ILE A O 1
ATOM 2190 N N . ARG A 1 283 ? -12.076 2.637 -2.382 1.00 93.12 283 ARG A N 1
ATOM 2191 C CA . ARG A 1 283 ? -12.954 2.677 -3.546 1.00 93.12 283 ARG A CA 1
ATOM 2192 C C . ARG A 1 283 ? -12.827 1.384 -4.337 1.00 93.12 283 ARG A C 1
ATOM 2194 O O . ARG A 1 283 ? -11.962 1.265 -5.192 1.00 93.12 283 ARG A O 1
ATOM 2201 N N . VAL A 1 284 ? -13.739 0.448 -4.097 1.00 93.31 284 VAL A N 1
ATOM 2202 C CA . VAL A 1 284 ? -13.755 -0.834 -4.810 1.00 93.31 284 VAL A CA 1
ATOM 2203 C C . VAL A 1 284 ? -14.978 -0.890 -5.715 1.00 93.31 284 VAL A C 1
ATOM 2205 O O . VAL A 1 284 ? -16.114 -0.844 -5.235 1.00 93.31 284 VAL A O 1
ATOM 2208 N N . ALA A 1 285 ? -14.760 -0.907 -7.028 1.00 92.31 285 ALA A N 1
ATOM 2209 C CA . ALA A 1 285 ? -15.839 -1.044 -8.001 1.00 92.31 285 ALA A CA 1
ATOM 2210 C C . ALA A 1 285 ? -16.424 -2.466 -7.961 1.00 92.31 285 ALA A C 1
ATOM 2212 O O . ALA A 1 285 ? -15.720 -3.427 -7.661 1.00 92.31 285 ALA A O 1
ATOM 2213 N N . GLY A 1 286 ? -17.731 -2.580 -8.194 1.00 87.00 286 GLY A N 1
ATOM 2214 C CA . GLY A 1 286 ? -18.424 -3.856 -8.379 1.00 87.00 286 GLY A CA 1
ATOM 2215 C C . GLY A 1 286 ? -18.935 -3.974 -9.814 1.00 87.00 286 GLY A C 1
ATOM 2216 O O . GLY A 1 286 ? -18.815 -3.026 -10.584 1.00 87.00 286 GLY A O 1
ATOM 2217 N N . ALA A 1 287 ? -19.552 -5.107 -10.161 1.00 80.75 287 ALA A N 1
ATOM 2218 C CA . ALA A 1 287 ? -20.052 -5.354 -11.520 1.00 80.75 287 ALA A CA 1
ATOM 2219 C C . ALA A 1 287 ? -21.086 -4.310 -11.983 1.00 80.75 287 ALA A C 1
ATOM 2221 O O . ALA A 1 287 ? -21.170 -3.982 -13.162 1.00 80.75 287 ALA A O 1
ATOM 2222 N N . THR A 1 288 ? -21.879 -3.776 -11.050 1.00 80.75 288 THR A N 1
ATOM 2223 C CA . THR A 1 288 ? -22.845 -2.705 -11.309 1.00 80.75 288 THR A CA 1
ATOM 2224 C C . THR A 1 288 ? -22.887 -1.712 -10.146 1.00 80.75 288 THR A C 1
ATOM 2226 O O . THR A 1 288 ? -22.557 -2.036 -9.003 1.00 80.75 288 THR A O 1
ATOM 2229 N N . GLY A 1 289 ? -23.324 -0.483 -10.434 1.00 86.81 289 GLY A N 1
ATOM 2230 C CA . GLY A 1 289 ? -23.597 0.535 -9.421 1.00 86.81 289 GLY A CA 1
ATOM 2231 C C . GLY A 1 289 ? -22.389 1.374 -8.993 1.00 86.81 289 GLY A C 1
ATOM 2232 O O . GLY A 1 289 ? -21.370 1.472 -9.675 1.00 86.81 289 GLY A O 1
ATOM 2233 N N . ARG A 1 290 ? -22.544 2.075 -7.862 1.00 90.06 290 ARG A N 1
ATOM 2234 C CA . ARG A 1 290 ? -21.500 2.957 -7.320 1.00 90.06 290 ARG A CA 1
ATOM 2235 C C . ARG A 1 290 ? -20.426 2.123 -6.611 1.00 90.06 290 ARG A C 1
ATOM 2237 O O . ARG A 1 290 ? -20.796 1.235 -5.845 1.00 90.06 290 ARG A O 1
ATOM 2244 N N . PRO A 1 291 ? -19.129 2.456 -6.764 1.00 93.44 291 PRO A N 1
ATOM 2245 C CA . PRO A 1 291 ? -18.063 1.788 -6.027 1.00 93.44 291 PRO A CA 1
ATOM 2246 C C . PRO A 1 291 ? -18.323 1.789 -4.524 1.00 93.44 291 PRO A C 1
ATOM 2248 O O . PRO A 1 291 ? -18.745 2.806 -3.957 1.00 93.44 291 PRO A O 1
ATOM 2251 N N . ARG A 1 292 ? -18.031 0.668 -3.867 1.00 94.19 292 ARG A N 1
ATOM 2252 C CA . ARG A 1 292 ? -18.123 0.561 -2.419 1.00 94.19 292 ARG A CA 1
ATOM 2253 C C . ARG A 1 292 ? -16.952 1.302 -1.781 1.00 94.19 292 ARG A C 1
ATOM 2255 O O . ARG A 1 292 ? -15.791 1.031 -2.073 1.00 94.19 292 ARG A O 1
ATOM 2262 N N . LYS A 1 293 ? -17.285 2.253 -0.906 1.00 93.81 293 LYS A N 1
ATOM 2263 C CA . LYS A 1 293 ? -16.319 3.151 -0.247 1.00 93.81 293 LYS A CA 1
ATOM 2264 C C . LYS A 1 293 ? -16.189 2.958 1.259 1.00 93.81 293 LYS A C 1
ATOM 2266 O O . LYS A 1 293 ? -15.415 3.648 1.906 1.00 93.81 293 LYS A O 1
ATOM 2271 N N . ARG A 1 294 ? -16.999 2.075 1.847 1.00 93.25 294 ARG A N 1
ATOM 2272 C CA . ARG A 1 294 ? -17.088 1.929 3.303 1.00 93.25 294 ARG A CA 1
ATOM 2273 C C . ARG A 1 294 ? -16.953 0.472 3.744 1.00 93.25 294 ARG A C 1
ATOM 2275 O O . ARG A 1 294 ? -17.655 -0.384 3.189 1.00 93.25 294 ARG A O 1
ATOM 2282 N N . PRO A 1 295 ? -16.098 0.193 4.744 1.00 96.06 295 PRO A N 1
ATOM 2283 C CA . PRO A 1 295 ? -16.117 -1.078 5.446 1.00 96.06 295 PRO A CA 1
ATOM 2284 C C . PRO A 1 295 ? -17.354 -1.174 6.341 1.00 96.06 295 PRO A C 1
ATOM 2286 O O . PRO A 1 295 ? -17.882 -0.161 6.801 1.00 96.06 295 PRO A O 1
ATOM 2289 N 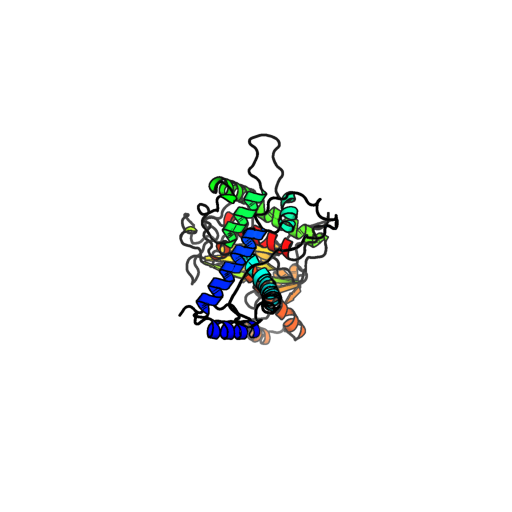N . ASP A 1 296 ? -17.795 -2.399 6.615 1.00 95.38 296 ASP A N 1
ATOM 2290 C CA . ASP A 1 296 ? -18.880 -2.655 7.573 1.00 95.38 296 ASP A CA 1
ATOM 2291 C C . ASP A 1 296 ? -18.407 -2.405 9.004 1.00 95.38 296 ASP A C 1
ATOM 2293 O O . ASP A 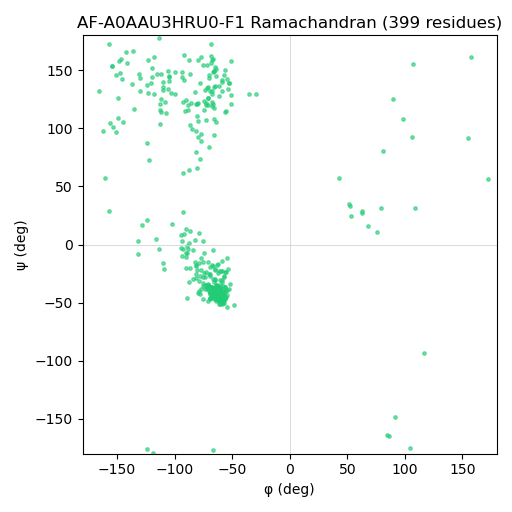1 296 ? -19.151 -1.925 9.864 1.00 95.38 296 ASP A O 1
ATOM 2297 N N . ARG A 1 297 ? -17.131 -2.716 9.257 1.00 95.19 297 ARG A N 1
ATOM 2298 C CA . ARG A 1 297 ? -16.491 -2.522 10.550 1.00 95.19 297 ARG A CA 1
ATOM 2299 C C . ARG A 1 297 ? -15.029 -2.138 10.395 1.00 95.19 297 ARG A C 1
ATOM 2301 O O . ARG A 1 297 ? -14.329 -2.698 9.561 1.00 95.19 297 ARG A O 1
ATOM 2308 N N . LEU A 1 298 ? -14.574 -1.240 11.261 1.00 96.25 298 LEU A N 1
ATOM 2309 C CA . LEU A 1 298 ? -13.186 -0.826 11.388 1.00 96.25 298 LEU A CA 1
ATOM 2310 C C . LEU A 1 298 ? -12.584 -1.306 12.712 1.00 96.25 298 LEU A C 1
ATOM 2312 O O . LEU A 1 298 ? -13.105 -0.998 13.791 1.00 96.25 298 LEU A O 1
ATOM 2316 N N . LEU A 1 299 ? -11.465 -2.016 12.625 1.00 95.31 299 LEU A N 1
ATOM 2317 C CA . LEU A 1 299 ? -10.578 -2.332 13.736 1.00 95.31 299 LEU A CA 1
ATOM 2318 C C . LEU A 1 299 ? -9.399 -1.362 13.701 1.00 95.31 299 LEU A C 1
ATOM 2320 O O . LEU A 1 299 ? -8.766 -1.193 12.661 1.00 95.31 299 LEU A O 1
ATOM 2324 N N . ALA A 1 300 ? -9.096 -0.729 14.828 1.00 94.06 300 ALA A N 1
ATOM 2325 C CA . ALA A 1 300 ? -7.974 0.198 14.929 1.00 94.06 300 ALA A CA 1
ATOM 2326 C C . ALA A 1 300 ? -7.377 0.163 16.334 1.00 94.06 300 ALA A C 1
ATOM 2328 O O . ALA A 1 300 ? -8.056 -0.211 17.293 1.00 94.06 300 ALA A O 1
ATOM 2329 N N . ASP A 1 301 ? -6.121 0.580 16.458 1.00 90.19 301 ASP A N 1
ATOM 2330 C CA . ASP A 1 301 ? -5.448 0.686 17.752 1.00 90.19 301 ASP A CA 1
ATOM 2331 C C . ASP A 1 301 ? -6.025 1.812 18.644 1.00 90.19 301 ASP A C 1
ATOM 2333 O O . ASP A 1 301 ? -6.669 2.759 18.180 1.00 90.19 301 ASP A O 1
ATOM 2337 N N . LYS A 1 302 ? -5.725 1.737 19.946 1.00 88.44 302 LYS A N 1
ATOM 2338 C CA . LYS A 1 302 ? -6.019 2.700 21.022 1.00 88.44 302 LYS A CA 1
ATOM 2339 C C . LYS A 1 302 ? -5.521 4.130 20.734 1.00 88.44 302 LYS A C 1
ATOM 2341 O O . LYS A 1 302 ? -5.861 5.065 21.464 1.00 88.44 302 LYS A O 1
ATOM 2346 N N . GLY A 1 303 ? -4.691 4.328 19.705 1.00 86.25 303 GLY A N 1
ATOM 2347 C CA . GLY A 1 303 ? -4.257 5.635 19.194 1.00 86.25 303 GLY A CA 1
ATOM 2348 C C . GLY A 1 303 ? -5.238 6.347 18.250 1.00 86.25 303 GLY A C 1
ATOM 2349 O O . GLY A 1 303 ? -5.153 7.567 18.100 1.00 86.25 303 GLY A O 1
ATOM 2350 N N . TYR A 1 304 ? -6.196 5.633 17.659 1.00 87.94 304 TYR A N 1
ATOM 2351 C CA . TYR A 1 304 ? -7.183 6.177 16.719 1.00 87.94 304 TYR A CA 1
ATOM 2352 C C . TYR A 1 304 ? -8.480 6.784 17.305 1.00 87.94 304 TYR A C 1
ATOM 2354 O O . TYR A 1 304 ? -9.123 7.563 16.588 1.00 87.94 304 TYR A O 1
ATOM 2362 N N . PRO A 1 305 ? -8.931 6.493 18.548 1.00 82.50 305 PRO A N 1
ATOM 2363 C CA . PRO A 1 305 ? -10.219 6.972 19.037 1.00 82.50 305 PRO A CA 1
ATOM 2364 C C . PRO A 1 305 ? -10.127 8.422 19.537 1.00 82.50 305 PRO A C 1
ATOM 2366 O O . PRO A 1 305 ? -10.080 8.688 20.737 1.00 82.50 305 PRO A O 1
ATOM 2369 N N . SER A 1 306 ? -10.151 9.384 18.616 1.00 88.50 306 SER A N 1
ATOM 2370 C CA . SER A 1 306 ? -10.427 10.790 18.934 1.00 88.50 306 SER A CA 1
ATOM 2371 C C . SER A 1 306 ? -11.940 11.069 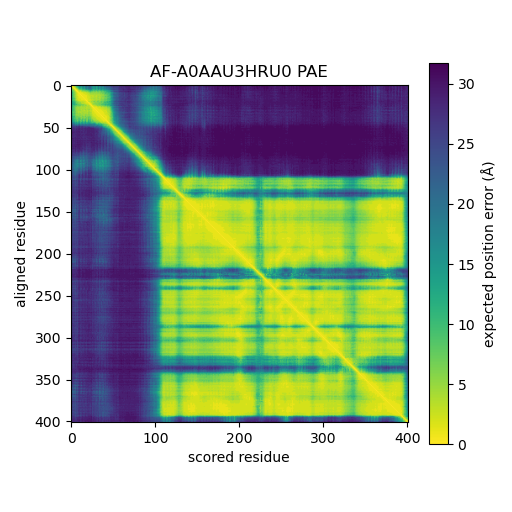18.905 1.00 88.50 306 SER A C 1
ATOM 2373 O O . SER A 1 306 ? -12.708 10.342 18.266 1.00 88.50 306 SER A O 1
ATOM 2375 N N . LYS A 1 307 ? -12.402 12.137 19.579 1.00 87.69 307 LYS A N 1
ATOM 2376 C CA . LYS A 1 307 ? -13.819 12.560 19.516 1.00 87.69 307 LYS A CA 1
ATOM 2377 C C . LYS A 1 307 ? -14.249 12.831 18.068 1.00 87.69 307 LYS A C 1
ATOM 2379 O O . LYS A 1 307 ? -15.341 12.424 17.681 1.00 87.69 307 LYS A O 1
ATOM 2384 N N . ALA A 1 308 ? -13.371 13.464 17.285 1.00 90.88 308 ALA A N 1
ATOM 2385 C CA . ALA A 1 308 ? -13.588 13.744 15.870 1.00 90.88 308 ALA A CA 1
ATOM 2386 C C . ALA A 1 308 ? -13.701 12.452 15.045 1.00 90.88 308 ALA A C 1
ATOM 2388 O O . ALA A 1 308 ? -14.685 12.275 14.336 1.00 90.88 308 ALA A O 1
ATOM 2389 N N . ASN A 1 309 ? -12.779 11.498 15.219 1.00 92.69 309 ASN A N 1
ATOM 2390 C CA . ASN A 1 309 ? -12.802 10.229 14.483 1.00 92.69 309 ASN A CA 1
ATOM 2391 C C . ASN A 1 309 ? -14.037 9.392 14.819 1.00 92.69 309 ASN A C 1
ATOM 2393 O O . ASN A 1 309 ? -14.670 8.838 13.926 1.00 92.69 309 ASN A O 1
ATOM 2397 N N . ARG A 1 310 ? -14.433 9.324 16.098 1.00 90.19 310 ARG A N 1
ATOM 2398 C CA . ARG A 1 310 ? -15.661 8.614 16.492 1.00 90.19 310 ARG A CA 1
ATOM 2399 C C . ARG A 1 310 ? -16.914 9.259 15.894 1.00 90.19 310 ARG A C 1
ATOM 2401 O O . ARG A 1 310 ? -17.816 8.533 15.486 1.00 90.19 310 ARG A O 1
ATOM 2408 N N . ALA A 1 311 ? -16.979 10.592 15.843 1.00 92.19 311 ALA A N 1
ATOM 2409 C CA . ALA A 1 311 ? -18.086 11.298 15.200 1.00 92.19 311 ALA A CA 1
ATOM 2410 C C . ALA A 1 311 ? -18.126 11.015 13.690 1.00 92.19 311 ALA A C 1
ATOM 2412 O O . ALA A 1 311 ? -19.176 10.630 13.184 1.00 92.19 311 ALA A O 1
ATOM 2413 N N . TRP A 1 312 ? -16.976 11.102 13.018 1.00 94.94 312 TRP A N 1
ATOM 2414 C CA . TRP A 1 312 ? -16.820 10.838 11.585 1.00 94.94 312 TRP A CA 1
ATOM 2415 C C . TRP A 1 312 ? -17.212 9.402 11.199 1.00 94.94 312 TRP A C 1
ATOM 2417 O O . TRP A 1 312 ? -17.947 9.190 10.234 1.00 94.94 312 TRP A O 1
ATOM 2427 N N . LEU A 1 313 ? -16.785 8.405 11.986 1.00 94.62 313 LEU A N 1
ATOM 2428 C CA . LEU A 1 313 ? -17.127 6.992 11.762 1.00 94.62 313 LEU A CA 1
ATOM 2429 C C . LEU A 1 313 ? -18.626 6.736 11.954 1.00 94.62 313 LEU A C 1
ATOM 2431 O O . LEU A 1 313 ? -19.237 6.017 11.164 1.00 94.62 313 LEU A O 1
ATOM 2435 N N . ARG A 1 314 ? -19.233 7.359 12.974 1.00 93.25 314 ARG A N 1
ATOM 2436 C CA . ARG A 1 314 ? -20.670 7.244 13.251 1.00 93.25 314 ARG A CA 1
ATOM 2437 C C . ARG A 1 314 ? -21.521 7.891 12.162 1.00 93.25 314 ARG A C 1
ATOM 2439 O O . ARG A 1 314 ? -22.508 7.292 11.756 1.00 93.25 314 ARG A O 1
ATOM 2446 N N . GLU A 1 315 ? -21.134 9.072 11.683 1.00 95.25 315 GLU A N 1
ATOM 2447 C CA . GLU A 1 315 ? -21.813 9.771 10.581 1.00 95.25 315 GLU A CA 1
ATOM 2448 C C . GLU A 1 315 ? -21.863 8.913 9.307 1.00 95.25 315 GLU A C 1
ATOM 2450 O O . GLU A 1 315 ? -22.861 8.901 8.596 1.00 95.25 315 GLU A O 1
ATOM 2455 N N . ARG A 1 316 ? -20.813 8.124 9.057 1.00 93.81 316 ARG A N 1
ATOM 2456 C CA . ARG A 1 316 ? -20.718 7.213 7.904 1.00 93.81 316 ARG A CA 1
ATOM 2457 C C . ARG A 1 316 ? -21.307 5.822 8.152 1.00 93.81 316 ARG A C 1
ATOM 2459 O O . ARG A 1 316 ? -21.248 4.968 7.266 1.00 93.81 316 ARG A O 1
ATOM 2466 N N . GLY A 1 317 ? -21.860 5.576 9.341 1.00 94.50 317 GLY A N 1
ATOM 2467 C CA . GLY A 1 317 ? -22.434 4.284 9.718 1.00 94.50 317 GLY A CA 1
ATOM 2468 C C . GLY A 1 317 ? -21.415 3.140 9.750 1.00 94.50 317 GLY A C 1
ATOM 2469 O O . GLY A 1 317 ? -21.790 1.995 9.517 1.00 94.50 317 GLY A O 1
ATOM 2470 N N . ILE A 1 318 ? -20.135 3.433 10.002 1.00 95.31 318 ILE A N 1
ATOM 2471 C CA . ILE A 1 318 ? -19.074 2.422 10.089 1.00 95.31 318 ILE A CA 1
ATOM 2472 C C . ILE A 1 318 ? -19.008 1.921 11.530 1.00 95.31 318 ILE A C 1
ATOM 2474 O O . ILE A 1 318 ? -18.749 2.693 12.459 1.00 95.31 318 ILE A O 1
ATOM 2478 N N . ALA A 1 319 ? -19.213 0.620 11.741 1.00 93.44 319 ALA A N 1
ATOM 2479 C CA . ALA A 1 319 ? -19.088 0.053 13.075 1.00 93.44 319 ALA A CA 1
ATOM 2480 C C . ALA A 1 319 ? -17.617 0.048 13.521 1.00 93.44 319 ALA A C 1
ATOM 2482 O O . ALA A 1 319 ? -16.718 -0.207 12.728 1.00 93.44 319 ALA A O 1
ATOM 2483 N N . THR A 1 320 ? -17.336 0.290 14.800 1.00 91.94 320 THR A N 1
ATOM 2484 C CA . THR A 1 320 ? -15.947 0.401 15.282 1.00 91.94 320 THR A CA 1
ATOM 2485 C C . THR A 1 320 ? -15.636 -0.627 16.356 1.00 91.94 320 THR A C 1
ATOM 2487 O O . THR A 1 320 ? -16.443 -0.824 17.265 1.00 91.94 320 THR A O 1
ATOM 2490 N N . THR A 1 321 ? -14.451 -1.226 16.295 1.00 91.81 321 THR A N 1
ATOM 2491 C CA . THR A 1 321 ? -13.850 -2.022 17.371 1.00 91.81 321 THR A CA 1
ATOM 2492 C C . THR A 1 321 ? -12.488 -1.409 17.690 1.00 91.81 321 THR A C 1
ATOM 2494 O O . THR A 1 321 ? -11.475 -1.769 17.096 1.00 91.81 321 THR A O 1
ATOM 2497 N N . ILE A 1 322 ? -12.496 -0.417 18.585 1.00 87.56 322 ILE A N 1
ATOM 2498 C CA . ILE A 1 322 ? -11.322 0.383 18.954 1.00 87.56 322 ILE A CA 1
ATOM 2499 C C . ILE A 1 322 ? -11.294 0.513 20.484 1.00 87.56 322 ILE A C 1
ATOM 2501 O O . ILE A 1 322 ? -12.231 1.112 21.034 1.00 87.56 322 ILE A O 1
ATOM 2505 N N . PRO A 1 323 ? -10.270 -0.027 21.171 1.00 84.69 323 PRO A N 1
ATOM 2506 C CA . PRO A 1 323 ? -10.155 0.082 22.621 1.00 84.69 323 PRO A CA 1
ATOM 2507 C C . PRO A 1 323 ? -9.939 1.542 23.044 1.00 84.69 323 PRO A C 1
ATOM 2509 O O . PRO A 1 323 ? -9.354 2.336 22.307 1.00 84.69 323 PRO A O 1
ATOM 2512 N N . GLU A 1 324 ? -10.412 1.920 24.232 1.00 78.50 324 GLU A N 1
ATOM 2513 C CA . GLU A 1 324 ? -10.232 3.275 24.776 1.00 78.50 324 GLU A CA 1
ATOM 2514 C C . GLU A 1 324 ? -9.003 3.386 25.678 1.00 78.50 324 GLU A C 1
ATOM 2516 O O . GLU A 1 324 ? -8.735 2.465 26.442 1.00 78.50 324 GLU A O 1
ATOM 2521 N N . ARG A 1 325 ? -8.330 4.553 25.617 1.00 77.62 325 ARG A N 1
ATOM 2522 C CA . ARG A 1 325 ? -7.414 5.150 26.625 1.00 77.62 325 ARG A CA 1
ATOM 2523 C C . ARG A 1 325 ? -7.745 4.746 28.066 1.00 77.62 325 ARG A C 1
ATOM 2525 O O . ARG A 1 325 ? -8.893 4.961 28.434 1.00 77.62 325 ARG A O 1
ATOM 2532 N N . ASP A 1 326 ? -6.822 4.261 28.902 1.00 75.31 326 ASP A N 1
ATOM 2533 C CA . ASP A 1 326 ? -7.164 4.009 30.324 1.00 75.31 326 ASP A CA 1
ATOM 2534 C C . ASP A 1 326 ? -7.506 5.324 31.043 1.00 75.31 326 ASP A C 1
ATOM 2536 O O . ASP A 1 326 ? -8.467 5.408 31.807 1.00 75.31 326 ASP A O 1
ATOM 2540 N N . ASP A 1 327 ? -6.781 6.387 30.689 1.00 73.19 327 ASP A N 1
ATOM 2541 C CA . ASP A 1 327 ? -7.069 7.777 31.041 1.00 73.19 327 ASP A CA 1
ATOM 2542 C C . ASP A 1 327 ? -8.465 8.214 30.565 1.00 73.19 327 ASP A C 1
ATOM 2544 O O . ASP A 1 327 ? -9.247 8.772 31.335 1.00 73.19 327 ASP A O 1
ATOM 2548 N N . GLN A 1 328 ? -8.824 7.915 29.314 1.00 72.94 328 GLN A N 1
ATOM 2549 C CA . GLN A 1 328 ? -10.122 8.269 28.739 1.00 72.94 328 GLN A CA 1
ATOM 2550 C C . GLN A 1 328 ? -11.273 7.528 29.424 1.00 72.94 328 GLN A C 1
ATOM 2552 O O . GLN A 1 328 ? -12.317 8.134 29.678 1.00 72.94 328 GLN A O 1
ATOM 2557 N N . ILE A 1 329 ? -11.081 6.251 29.767 1.00 73.44 329 ILE A N 1
ATOM 2558 C CA . ILE A 1 329 ? -12.041 5.460 30.543 1.00 73.44 329 ILE A CA 1
ATOM 2559 C C . ILE A 1 329 ? -12.236 6.105 31.919 1.00 73.44 329 ILE A C 1
ATOM 2561 O O . ILE A 1 329 ? -13.374 6.355 32.323 1.00 73.44 329 ILE A O 1
ATOM 2565 N N . ALA A 1 330 ? -11.145 6.441 32.615 1.00 71.75 330 ALA A N 1
ATOM 2566 C CA . ALA A 1 330 ? -11.199 7.096 33.920 1.00 71.75 330 ALA A CA 1
ATOM 2567 C C . ALA A 1 330 ? -11.906 8.463 33.859 1.00 71.75 330 ALA A C 1
ATOM 2569 O O . ALA A 1 330 ? -12.737 8.768 34.715 1.00 71.75 330 ALA A O 1
ATOM 2570 N N . HIS A 1 331 ? -11.644 9.270 32.826 1.00 73.56 331 HIS A N 1
ATOM 2571 C CA . HIS A 1 331 ? -12.323 10.551 32.612 1.00 73.56 331 HIS A CA 1
ATOM 2572 C C . HIS A 1 331 ? -13.807 10.394 32.259 1.00 73.56 331 HIS A C 1
ATOM 2574 O O . HIS A 1 331 ? -14.628 11.176 32.740 1.00 73.56 331 HIS A O 1
ATOM 2580 N N . ARG A 1 332 ? -14.184 9.397 31.447 1.00 71.19 332 ARG A N 1
ATOM 2581 C CA . ARG A 1 332 ? -15.594 9.135 31.109 1.00 71.19 332 ARG A CA 1
ATOM 2582 C C . ARG A 1 332 ? -16.399 8.647 32.299 1.00 71.19 332 ARG A C 1
ATOM 2584 O O . ARG A 1 332 ? -17.538 9.068 32.428 1.00 71.19 332 ARG A O 1
ATOM 2591 N N . ARG A 1 333 ? -15.820 7.819 33.175 1.00 71.06 333 ARG A N 1
ATOM 2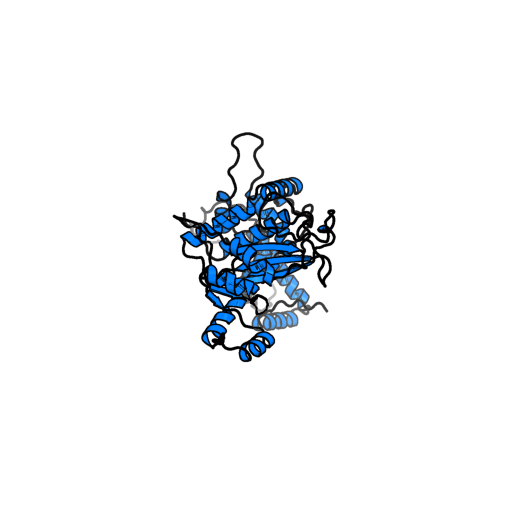592 C CA . ARG A 1 333 ? -16.486 7.364 34.411 1.00 71.06 333 ARG A CA 1
ATOM 2593 C C . ARG A 1 333 ? -16.891 8.525 35.326 1.00 71.06 333 ARG A C 1
ATOM 2595 O O . ARG A 1 333 ? -17.817 8.376 36.109 1.00 71.06 333 ARG A O 1
ATOM 2602 N N . LYS A 1 334 ? -16.233 9.684 35.198 1.00 75.56 334 LYS A N 1
ATOM 2603 C CA . LYS A 1 334 ? -16.569 10.925 35.917 1.00 75.56 334 LYS A CA 1
ATOM 2604 C C . LYS A 1 334 ? -17.680 11.753 35.249 1.00 75.56 334 LYS A C 1
ATOM 2606 O O . LYS A 1 334 ? -18.061 12.783 35.791 1.00 75.56 334 LYS A O 1
ATOM 2611 N N . ARG A 1 335 ? -18.176 11.365 34.067 1.00 69.56 335 ARG A N 1
ATOM 2612 C CA . ARG A 1 335 ? -19.251 12.058 33.334 1.00 69.56 335 ARG A CA 1
ATOM 2613 C C . ARG A 1 335 ? -20.489 11.172 33.231 1.00 69.56 335 ARG A C 1
ATOM 2615 O O . ARG A 1 335 ? -20.377 9.960 33.080 1.00 69.56 335 ARG A O 1
ATOM 2622 N N . SER A 1 336 ? -21.669 11.785 33.242 1.00 56.50 336 SER A N 1
ATOM 2623 C CA . SER A 1 336 ? -22.919 11.086 32.946 1.00 56.50 336 SER A CA 1
ATOM 2624 C C . SER A 1 336 ? -22.957 10.654 31.471 1.00 56.50 336 SER A C 1
ATOM 2626 O O . SER A 1 336 ? -22.681 11.438 30.561 1.00 56.50 336 SER A O 1
ATOM 2628 N N . GLY A 1 337 ? -23.254 9.377 31.223 1.00 65.31 337 GLY A N 1
ATOM 2629 C CA . GLY A 1 337 ? -23.373 8.809 29.878 1.00 65.31 337 GLY A CA 1
ATOM 2630 C C . GLY A 1 337 ? -23.164 7.294 29.849 1.00 65.31 337 GLY A C 1
ATOM 2631 O O . GLY A 1 337 ? -22.588 6.721 30.770 1.00 65.31 337 GLY A O 1
ATOM 2632 N N . ARG A 1 338 ? -23.623 6.634 28.775 1.00 59.72 338 ARG A N 1
ATOM 2633 C CA . ARG A 1 338 ? -23.441 5.185 28.582 1.00 59.72 338 ARG A CA 1
ATOM 2634 C C . ARG A 1 338 ? -21.947 4.863 28.390 1.00 59.72 338 ARG A C 1
ATOM 2636 O O . ARG A 1 338 ? -21.356 5.386 27.438 1.00 59.72 338 ARG A O 1
ATOM 2643 N N . PRO A 1 339 ? -21.334 4.016 29.238 1.00 60.28 339 PRO A N 1
ATOM 2644 C CA . PRO A 1 339 ? -19.961 3.566 29.038 1.00 60.28 339 PRO A CA 1
ATOM 2645 C C . PRO A 1 339 ? -19.808 2.856 27.689 1.00 60.28 339 PRO A C 1
ATOM 2647 O O . PRO A 1 339 ? -20.698 2.114 27.266 1.00 60.28 339 PRO A O 1
ATOM 2650 N N . ILE A 1 340 ? -18.679 3.075 27.010 1.00 66.81 340 ILE A N 1
ATOM 2651 C CA . ILE A 1 340 ? -18.301 2.236 25.872 1.00 66.81 340 ILE A CA 1
ATOM 2652 C C . ILE A 1 340 ? -17.764 0.944 26.477 1.00 66.81 340 ILE A C 1
ATOM 2654 O O . ILE A 1 340 ? -16.612 0.879 26.894 1.00 66.81 340 ILE A O 1
ATOM 2658 N N . ASP A 1 341 ? -18.624 -0.062 26.591 1.00 62.47 341 ASP A N 1
ATOM 2659 C CA . ASP A 1 341 ? -18.189 -1.366 27.068 1.00 62.47 341 ASP A CA 1
ATOM 2660 C C . ASP A 1 341 ? -17.401 -2.074 25.961 1.00 62.47 341 ASP A C 1
ATOM 2662 O O . ASP A 1 341 ? -17.932 -2.366 24.886 1.00 62.47 341 ASP A O 1
ATOM 2666 N N . PHE A 1 342 ? -16.117 -2.319 26.220 1.00 76.06 342 PHE A N 1
ATOM 2667 C CA . PHE A 1 342 ? -15.257 -3.149 25.383 1.00 76.06 342 PHE A CA 1
ATOM 2668 C C . PHE A 1 342 ? -15.297 -4.591 25.905 1.00 76.06 342 PHE A C 1
ATOM 2670 O O . PHE A 1 342 ? -14.290 -5.130 26.375 1.00 76.06 342 PHE A O 1
ATOM 2677 N N . GLY A 1 343 ? -16.495 -5.182 25.875 1.00 79.81 343 GLY A N 1
ATOM 2678 C CA . GLY A 1 343 ? -16.790 -6.517 26.398 1.00 79.81 343 GLY A CA 1
ATOM 2679 C C . GLY A 1 343 ? -16.107 -7.658 25.633 1.00 79.81 343 GLY A C 1
ATOM 2680 O O . GLY A 1 343 ? -15.337 -7.435 24.694 1.00 79.81 343 GLY A O 1
ATOM 2681 N N . ASP A 1 344 ? -16.399 -8.902 26.020 1.00 83.94 344 ASP A N 1
ATOM 2682 C CA . ASP A 1 344 ? -15.735 -10.100 25.479 1.00 83.94 344 ASP A CA 1
ATOM 2683 C C . ASP A 1 344 ? -15.856 -10.246 23.962 1.00 83.94 344 ASP A C 1
ATOM 2685 O O . ASP A 1 344 ? -14.859 -10.516 23.291 1.00 83.94 344 ASP A O 1
ATOM 2689 N N . GLU A 1 345 ? -17.025 -9.959 23.391 1.00 84.50 345 GLU A N 1
ATOM 2690 C CA . GLU A 1 345 ? -17.212 -9.993 21.937 1.00 84.50 345 GLU A CA 1
ATOM 2691 C C . GLU A 1 345 ? -16.317 -8.980 21.209 1.00 84.50 345 GLU A C 1
ATOM 2693 O O . GLU A 1 345 ? -15.761 -9.267 20.145 1.00 84.50 345 GLU A O 1
ATOM 2698 N N . GLN A 1 346 ? -16.145 -7.778 21.773 1.00 84.31 346 GLN A N 1
ATOM 2699 C CA . GLN A 1 346 ? -15.270 -6.763 21.188 1.00 84.31 346 GLN A CA 1
ATOM 2700 C C . GLN A 1 346 ? -13.803 -7.159 21.325 1.00 84.31 346 GLN A C 1
ATOM 2702 O O . GLN A 1 346 ? -13.053 -6.991 20.365 1.00 84.31 346 GLN A O 1
ATOM 2707 N N . ARG A 1 347 ? -13.409 -7.749 22.462 1.00 87.12 347 ARG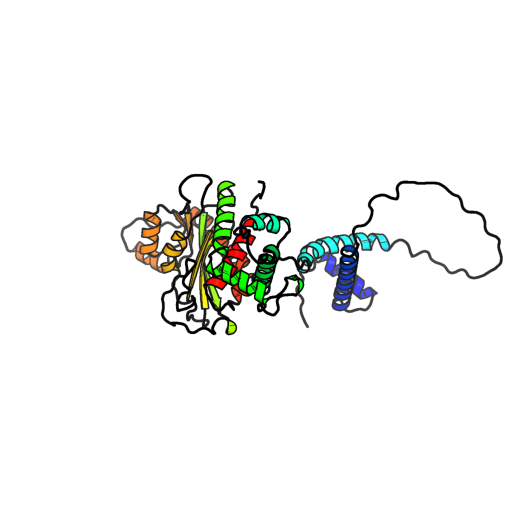 A N 1
ATOM 2708 C CA . ARG A 1 347 ? -12.067 -8.315 22.663 1.00 87.12 347 ARG A CA 1
ATOM 2709 C C . ARG A 1 347 ? -11.770 -9.432 21.668 1.00 87.12 347 ARG A C 1
ATOM 2711 O O . ARG A 1 347 ? -10.686 -9.453 21.087 1.00 87.12 347 ARG A O 1
ATOM 2718 N N . GLN A 1 348 ? -12.726 -10.326 21.424 1.00 89.00 348 GLN A N 1
ATOM 2719 C CA . GLN A 1 348 ? -12.572 -11.405 20.453 1.00 89.00 348 GLN A CA 1
ATOM 2720 C C . GLN A 1 348 ? -12.430 -10.858 19.031 1.00 89.00 348 GLN A C 1
ATOM 2722 O O . GLN A 1 348 ? -11.496 -11.241 18.329 1.00 89.00 348 GLN A O 1
ATOM 2727 N N . ARG A 1 349 ? -13.276 -9.897 18.633 1.00 87.81 349 ARG A N 1
ATOM 2728 C CA . ARG A 1 349 ? -13.146 -9.206 17.338 1.00 87.81 349 ARG A CA 1
ATOM 2729 C C . ARG A 1 349 ? -11.811 -8.477 17.216 1.00 87.81 349 ARG A C 1
ATOM 2731 O O . ARG A 1 349 ? -11.186 -8.537 16.165 1.00 87.81 349 ARG A O 1
ATOM 2738 N N . TYR A 1 350 ? -11.337 -7.840 18.286 1.00 89.81 350 TYR A N 1
ATOM 2739 C CA . TYR A 1 350 ? -10.079 -7.091 18.294 1.00 89.81 350 TYR A CA 1
ATOM 2740 C C . TYR A 1 350 ? -8.847 -7.957 18.009 1.00 89.81 350 TYR A C 1
ATOM 2742 O O . TYR A 1 350 ? -7.868 -7.449 17.465 1.00 89.81 350 TYR A O 1
ATOM 2750 N N . ARG A 1 351 ? -8.900 -9.275 18.265 1.00 87.88 351 ARG A N 1
ATOM 2751 C CA . ARG A 1 351 ? -7.845 -10.214 17.830 1.00 87.88 351 ARG A CA 1
ATOM 2752 C C . ARG A 1 351 ? -7.623 -10.173 16.312 1.00 87.88 351 ARG A C 1
ATOM 2754 O O . ARG A 1 351 ? -6.502 -10.383 15.854 1.00 87.88 351 ARG A O 1
ATOM 2761 N N . GLY A 1 352 ? -8.660 -9.825 15.547 1.00 85.25 352 GLY A N 1
ATOM 2762 C CA . GLY A 1 352 ? -8.591 -9.593 14.106 1.00 85.25 352 GLY A CA 1
ATOM 2763 C C . GLY A 1 352 ? -7.678 -8.433 13.695 1.00 85.25 352 GLY A C 1
ATOM 2764 O O . GLY A 1 352 ? -7.249 -8.405 12.550 1.00 85.25 352 GLY A O 1
ATOM 2765 N N . ARG A 1 353 ? -7.284 -7.521 14.602 1.00 89.75 353 ARG A N 1
ATOM 2766 C CA . ARG A 1 353 ? -6.366 -6.412 14.272 1.00 89.75 353 ARG A CA 1
ATOM 2767 C C . ARG A 1 353 ? -5.017 -6.910 13.742 1.00 89.75 353 ARG A C 1
ATOM 2769 O O . ARG A 1 353 ? -4.448 -6.268 12.873 1.00 89.75 353 ARG A O 1
ATOM 2776 N N . ASN A 1 354 ? -4.539 -8.085 14.170 1.00 90.69 354 ASN A N 1
ATOM 2777 C CA . ASN A 1 354 ? -3.298 -8.703 13.662 1.00 90.69 354 ASN A CA 1
ATOM 2778 C C . ASN A 1 354 ? -3.287 -8.839 12.117 1.00 90.69 354 ASN A C 1
ATOM 2780 O O . ASN A 1 354 ? -2.245 -8.917 11.474 1.00 90.69 354 ASN A O 1
ATOM 2784 N N . VAL A 1 355 ? -4.452 -8.826 11.471 1.00 92.25 355 VAL A N 1
ATOM 2785 C CA . VAL A 1 355 ? -4.574 -8.818 10.011 1.00 92.25 355 VAL A CA 1
ATOM 2786 C C . VAL A 1 355 ? -3.799 -7.664 9.348 1.00 92.25 355 VAL A C 1
ATOM 2788 O O . VAL A 1 355 ? -3.081 -7.917 8.378 1.00 92.25 355 VAL A O 1
ATOM 2791 N N . VAL A 1 356 ? -3.863 -6.434 9.878 1.00 93.19 356 VAL A N 1
ATOM 2792 C CA . VAL A 1 356 ? -3.117 -5.294 9.300 1.00 93.19 356 VAL A CA 1
ATOM 2793 C C . VAL A 1 356 ? -1.612 -5.410 9.544 1.00 93.19 356 VAL A C 1
ATOM 2795 O O . VAL A 1 356 ? -0.814 -5.092 8.665 1.00 93.19 356 VAL A O 1
ATOM 2798 N N . GLU A 1 357 ? -1.202 -5.972 10.681 1.00 91.69 357 GLU A N 1
ATOM 2799 C CA . GLU A 1 357 ? 0.210 -6.236 10.981 1.00 91.69 357 GLU A CA 1
ATOM 2800 C C . GLU A 1 357 ? 0.788 -7.279 10.018 1.00 91.69 357 GLU A C 1
ATOM 2802 O O . GLU A 1 357 ? 1.870 -7.090 9.459 1.00 91.69 357 GLU A O 1
ATOM 2807 N N . ARG A 1 358 ? 0.034 -8.350 9.733 1.00 91.81 358 ARG A N 1
ATOM 2808 C CA . ARG A 1 358 ? 0.393 -9.330 8.696 1.00 91.81 358 ARG A CA 1
ATOM 2809 C C . ARG A 1 358 ? 0.463 -8.694 7.309 1.00 91.81 358 ARG A C 1
ATOM 2811 O O . ARG A 1 358 ? 1.373 -9.026 6.550 1.00 91.81 358 ARG A O 1
ATOM 2818 N N . CYS A 1 359 ? -0.453 -7.780 6.987 1.00 93.50 359 CYS A N 1
ATOM 2819 C CA . CYS A 1 359 ? -0.416 -7.014 5.740 1.00 93.50 359 CYS A CA 1
ATOM 2820 C C . CYS A 1 359 ? 0.889 -6.212 5.626 1.00 93.50 359 CYS A C 1
ATOM 2822 O O . CYS A 1 359 ? 1.615 -6.336 4.637 1.00 93.50 359 CYS A O 1
ATOM 2824 N N . PHE A 1 360 ? 1.257 -5.463 6.669 1.00 92.00 360 PHE A N 1
ATOM 2825 C CA . PHE A 1 360 ? 2.528 -4.743 6.696 1.00 92.00 360 PHE A CA 1
ATOM 2826 C C . PHE A 1 360 ? 3.734 -5.670 6.618 1.00 92.00 360 PHE A C 1
ATOM 2828 O O . PHE A 1 360 ? 4.682 -5.355 5.907 1.00 92.00 360 PHE A O 1
ATOM 2835 N N . ASN A 1 361 ? 3.715 -6.814 7.299 1.00 90.38 361 ASN A N 1
ATOM 2836 C CA . ASN A 1 361 ? 4.820 -7.768 7.250 1.00 90.38 361 ASN A CA 1
ATOM 2837 C C . ASN A 1 361 ? 5.053 -8.304 5.834 1.00 90.38 361 ASN A C 1
ATOM 2839 O O . ASN A 1 361 ? 6.208 -8.437 5.436 1.00 90.38 361 ASN A O 1
ATOM 2843 N N . LYS A 1 362 ? 3.987 -8.541 5.053 1.00 89.69 362 LYS A N 1
ATOM 2844 C CA . LYS A 1 362 ? 4.084 -8.920 3.633 1.00 89.69 362 LYS A CA 1
ATOM 2845 C C . LYS A 1 362 ? 4.706 -7.803 2.793 1.00 89.69 362 LYS A C 1
ATOM 2847 O O . LYS A 1 362 ? 5.641 -8.065 2.041 1.00 89.69 362 LYS A O 1
ATOM 2852 N N . LEU A 1 363 ? 4.255 -6.559 2.963 1.00 90.62 363 LEU A N 1
ATOM 2853 C CA . LEU A 1 363 ? 4.840 -5.401 2.273 1.00 90.62 363 LEU A CA 1
ATOM 2854 C C . LEU A 1 363 ? 6.307 -5.178 2.668 1.00 90.62 363 LEU A C 1
ATOM 2856 O O . LEU A 1 363 ? 7.135 -4.867 1.820 1.00 90.62 363 LEU A O 1
ATOM 2860 N N . LYS A 1 364 ? 6.660 -5.401 3.937 1.00 88.44 364 LYS A N 1
ATOM 2861 C CA . LYS A 1 364 ? 8.026 -5.237 4.453 1.00 88.44 364 LYS A CA 1
ATOM 2862 C C . LYS A 1 364 ? 9.010 -6.304 3.965 1.00 88.44 364 LYS A C 1
ATOM 2864 O O . LYS A 1 364 ? 10.212 -6.075 4.046 1.00 88.44 364 LYS A O 1
ATOM 2869 N N . GLN A 1 365 ? 8.546 -7.426 3.407 1.00 89.88 365 GLN A N 1
ATOM 2870 C CA . GLN A 1 365 ? 9.443 -8.365 2.714 1.00 89.88 365 GLN A CA 1
ATOM 2871 C C . GLN A 1 365 ? 10.069 -7.747 1.455 1.00 89.88 365 GLN A C 1
ATOM 2873 O O . GLN A 1 365 ? 11.117 -8.191 0.991 1.00 89.88 365 GLN A O 1
ATOM 2878 N N . TRP A 1 366 ? 9.454 -6.699 0.905 1.00 93.44 366 TRP A N 1
ATOM 2879 C CA . TRP A 1 366 ? 9.984 -5.968 -0.233 1.00 93.44 366 TRP A CA 1
ATOM 2880 C C . TRP A 1 366 ? 11.034 -4.970 0.247 1.00 93.44 366 TRP A C 1
ATOM 2882 O O . TRP A 1 366 ? 10.718 -3.864 0.697 1.00 93.44 366 TRP A O 1
ATOM 2892 N N . ARG A 1 367 ? 12.309 -5.358 0.151 1.00 93.75 367 ARG A N 1
ATOM 2893 C CA . ARG A 1 367 ? 13.434 -4.574 0.686 1.00 93.75 367 ARG A CA 1
ATOM 2894 C C . ARG A 1 367 ? 13.475 -3.155 0.126 1.00 93.75 367 ARG A C 1
ATOM 2896 O O . ARG A 1 367 ? 13.770 -2.227 0.869 1.00 93.75 367 ARG A O 1
ATOM 2903 N N . GLY A 1 368 ? 13.122 -2.960 -1.145 1.00 93.31 368 GLY A N 1
ATOM 2904 C CA . GLY A 1 368 ? 13.046 -1.638 -1.772 1.00 93.31 368 GLY A CA 1
ATOM 2905 C C . GLY A 1 368 ? 11.960 -0.736 -1.179 1.00 93.31 368 GLY A C 1
ATOM 2906 O O . GLY A 1 368 ? 12.148 0.477 -1.118 1.00 93.31 368 GLY A O 1
ATOM 2907 N N . ILE A 1 369 ? 10.858 -1.312 -0.679 1.00 94.44 369 ILE A N 1
ATOM 2908 C CA . ILE A 1 369 ? 9.827 -0.563 0.053 1.00 94.44 369 ILE A CA 1
ATOM 2909 C C . ILE A 1 369 ? 10.372 -0.153 1.426 1.00 94.44 369 ILE A C 1
ATOM 2911 O O . ILE A 1 369 ? 10.311 1.020 1.783 1.00 94.44 369 ILE A O 1
ATOM 2915 N N . VAL A 1 370 ? 10.968 -1.080 2.179 1.00 93.94 370 VAL A N 1
ATOM 2916 C CA . VAL A 1 370 ? 11.482 -0.783 3.531 1.00 93.94 370 VAL A CA 1
ATOM 2917 C C . VAL A 1 370 ? 12.669 0.176 3.513 1.00 93.94 370 VAL A C 1
ATOM 2919 O O . VAL A 1 370 ? 12.772 1.039 4.379 1.00 93.94 370 VAL A O 1
ATOM 2922 N N . MET A 1 371 ? 13.552 0.045 2.525 1.00 91.88 371 MET A N 1
ATOM 2923 C CA . MET A 1 371 ? 14.723 0.905 2.372 1.00 91.88 371 MET A CA 1
ATOM 2924 C C . MET A 1 371 ? 14.342 2.332 1.960 1.00 91.88 371 MET A C 1
ATOM 2926 O O . MET A 1 371 ? 15.117 3.250 2.212 1.00 91.88 371 MET A O 1
ATOM 2930 N N . ARG A 1 372 ? 13.185 2.523 1.303 1.00 94.12 372 ARG A N 1
ATOM 2931 C CA . ARG A 1 372 ? 12.699 3.826 0.815 1.00 94.12 372 ARG A CA 1
ATOM 2932 C C . ARG A 1 372 ? 13.831 4.640 0.161 1.00 94.12 372 ARG A C 1
ATOM 2934 O O . ARG A 1 372 ? 14.162 5.746 0.576 1.00 94.12 372 ARG A O 1
ATOM 2941 N N . SER A 1 373 ? 14.461 4.052 -0.858 1.00 93.94 373 SER A N 1
ATOM 2942 C CA . SER A 1 373 ? 15.553 4.678 -1.623 1.00 93.94 373 SER A CA 1
ATOM 2943 C C . SER A 1 373 ? 15.069 5.471 -2.840 1.00 93.94 373 SER A C 1
ATOM 2945 O O . SER A 1 373 ? 15.844 6.207 -3.448 1.00 93.94 373 SER A O 1
ATOM 2947 N N . ASP A 1 374 ? 13.793 5.332 -3.204 1.00 93.38 374 ASP A N 1
ATOM 2948 C CA . ASP A 1 374 ? 13.158 6.146 -4.237 1.00 93.38 374 ASP A CA 1
ATOM 2949 C C . ASP A 1 374 ? 13.097 7.610 -3.799 1.00 93.38 374 ASP A C 1
ATOM 2951 O O . ASP A 1 374 ? 12.731 7.899 -2.661 1.00 93.38 374 ASP A O 1
ATOM 2955 N N . LYS A 1 375 ? 13.421 8.526 -4.715 1.00 92.12 375 LYS A N 1
ATOM 2956 C CA . LYS A 1 375 ? 13.485 9.965 -4.424 1.00 92.12 375 LYS A CA 1
ATOM 2957 C C . LYS A 1 375 ? 12.114 10.630 -4.300 1.00 92.12 375 LYS A C 1
ATOM 2959 O O . LYS A 1 375 ? 11.942 11.553 -3.521 1.00 92.12 375 LYS A O 1
ATOM 2964 N N . THR A 1 376 ? 11.141 10.149 -5.068 1.00 93.25 376 THR A N 1
ATOM 2965 C CA . THR A 1 376 ? 9.781 10.695 -5.122 1.00 93.25 376 THR A CA 1
ATOM 2966 C C . THR A 1 376 ? 8.809 9.787 -4.378 1.00 93.25 376 THR A C 1
ATOM 2968 O O . THR A 1 376 ? 8.971 8.560 -4.380 1.00 93.25 376 THR A O 1
ATOM 2971 N N . VAL A 1 377 ? 7.794 10.345 -3.717 1.00 93.69 377 VAL A N 1
ATOM 2972 C CA . VAL A 1 377 ? 6.691 9.558 -3.145 1.00 93.69 377 VAL A CA 1
ATOM 2973 C C . VAL A 1 377 ? 5.916 8.843 -4.231 1.00 93.69 377 VAL A C 1
ATOM 2975 O O . VAL A 1 377 ? 5.560 7.690 -4.027 1.00 93.69 377 VAL A O 1
ATOM 2978 N N . ARG A 1 378 ? 5.757 9.438 -5.417 1.00 94.56 378 ARG A N 1
ATOM 2979 C CA . ARG A 1 378 ? 5.064 8.798 -6.538 1.00 94.56 378 ARG A CA 1
ATOM 2980 C C . ARG A 1 378 ? 5.655 7.438 -6.916 1.00 94.56 378 ARG A C 1
ATOM 2982 O O . ARG A 1 378 ? 4.916 6.471 -7.114 1.00 94.56 378 ARG A O 1
ATOM 2989 N N . ASN A 1 379 ? 6.983 7.343 -7.009 1.00 94.62 379 ASN A N 1
ATOM 2990 C CA . ASN A 1 379 ? 7.647 6.089 -7.377 1.00 94.62 379 ASN A CA 1
ATOM 2991 C C . ASN A 1 379 ? 7.577 5.070 -6.237 1.00 94.62 379 ASN A C 1
ATOM 2993 O O . ASN A 1 379 ? 7.333 3.890 -6.475 1.00 94.62 379 ASN A O 1
ATOM 2997 N N . HIS A 1 380 ? 7.695 5.517 -4.990 1.00 95.56 380 HIS A N 1
ATOM 2998 C CA . HIS A 1 380 ? 7.549 4.623 -3.846 1.00 95.56 380 HIS A CA 1
ATOM 2999 C C . HIS A 1 380 ? 6.118 4.120 -3.645 1.00 95.56 380 HIS A C 1
ATOM 3001 O O . HIS A 1 380 ? 5.920 2.930 -3.413 1.00 95.56 380 HIS A O 1
ATOM 3007 N N . HIS A 1 381 ? 5.127 4.992 -3.820 1.00 95.56 381 HIS A N 1
ATOM 3008 C CA . HIS A 1 381 ? 3.712 4.646 -3.875 1.00 95.56 381 HIS A CA 1
ATOM 3009 C C . HIS A 1 381 ? 3.455 3.601 -4.961 1.00 95.56 381 HIS A C 1
ATOM 3011 O O . HIS A 1 381 ? 2.833 2.580 -4.702 1.00 95.56 381 HIS A O 1
ATOM 3017 N N . SER A 1 382 ? 4.010 3.801 -6.159 1.00 96.00 382 SER A N 1
ATOM 3018 C CA . SER A 1 382 ? 3.881 2.852 -7.272 1.00 96.00 382 SER A CA 1
ATOM 3019 C C . SER A 1 382 ? 4.487 1.479 -6.958 1.00 96.00 382 SER A C 1
ATOM 3021 O O . SER A 1 382 ? 3.893 0.457 -7.295 1.00 96.00 382 SER A O 1
ATOM 3023 N N . GLY A 1 383 ? 5.618 1.438 -6.246 1.00 95.75 383 GLY A N 1
ATOM 3024 C CA . GLY A 1 383 ? 6.181 0.195 -5.713 1.00 95.75 383 GLY A CA 1
ATOM 3025 C C . GLY A 1 383 ? 5.262 -0.496 -4.698 1.00 95.75 383 GLY A C 1
ATOM 3026 O O . GLY A 1 383 ? 5.082 -1.711 -4.766 1.00 95.75 383 GLY A O 1
ATOM 3027 N N . GLN A 1 384 ? 4.630 0.269 -3.797 1.00 95.81 384 GLN A N 1
ATOM 3028 C CA . GLN A 1 384 ? 3.630 -0.262 -2.860 1.00 95.81 384 GLN A CA 1
ATOM 3029 C C . GLN A 1 384 ? 2.379 -0.780 -3.586 1.00 95.81 384 GLN A C 1
ATOM 3031 O O . GLN A 1 384 ? 1.908 -1.866 -3.255 1.00 95.81 384 GLN A O 1
ATOM 3036 N N . CYS A 1 385 ? 1.892 -0.081 -4.618 1.00 96.44 385 CYS A N 1
ATOM 3037 C CA . CYS A 1 385 ? 0.787 -0.552 -5.457 1.00 96.44 385 CYS A CA 1
ATOM 3038 C C . CYS A 1 385 ? 1.115 -1.883 -6.135 1.00 96.44 385 CYS A C 1
ATOM 3040 O O . CYS A 1 385 ? 0.280 -2.783 -6.131 1.00 96.44 385 CYS A O 1
ATOM 3042 N N . LEU A 1 386 ? 2.322 -2.033 -6.692 1.00 95.50 386 LEU A N 1
ATOM 3043 C CA . LEU A 1 386 ? 2.751 -3.286 -7.315 1.00 95.50 386 LEU A CA 1
ATOM 3044 C C . LEU A 1 386 ? 2.797 -4.432 -6.296 1.00 95.50 386 LEU A C 1
ATOM 3046 O O . LEU A 1 386 ? 2.249 -5.505 -6.549 1.00 95.50 386 LEU A O 1
ATOM 3050 N N . ALA A 1 387 ? 3.404 -4.205 -5.130 1.00 94.69 387 ALA A N 1
ATOM 3051 C CA . ALA A 1 387 ? 3.460 -5.213 -4.075 1.00 94.69 387 ALA A CA 1
ATOM 3052 C C . ALA A 1 387 ? 2.056 -5.621 -3.596 1.00 94.69 387 ALA A C 1
ATOM 3054 O O . ALA A 1 387 ? 1.774 -6.812 -3.464 1.00 94.69 387 ALA A O 1
ATOM 3055 N N . ALA A 1 388 ? 1.160 -4.647 -3.406 1.00 95.25 388 ALA A N 1
ATOM 3056 C CA . ALA A 1 388 ? -0.236 -4.884 -3.054 1.00 95.25 388 ALA A CA 1
ATOM 3057 C C . ALA A 1 388 ? -0.990 -5.652 -4.152 1.00 95.25 388 ALA A C 1
ATOM 3059 O O . ALA A 1 388 ? -1.705 -6.602 -3.848 1.00 95.25 388 ALA A O 1
ATOM 3060 N N . THR A 1 389 ? -0.790 -5.298 -5.424 1.00 95.00 389 THR A N 1
ATOM 3061 C CA . THR A 1 389 ? -1.406 -5.978 -6.579 1.00 95.00 389 THR A CA 1
ATOM 3062 C C . THR A 1 389 ? -1.031 -7.456 -6.593 1.00 95.00 389 THR A C 1
ATOM 3064 O O . THR A 1 389 ? -1.896 -8.326 -6.654 1.00 95.00 389 THR A O 1
ATOM 3067 N N . LEU A 1 390 ? 0.263 -7.758 -6.470 1.00 91.81 390 LEU A N 1
ATOM 3068 C CA . LEU A 1 390 ? 0.748 -9.138 -6.440 1.00 91.81 390 LEU A CA 1
ATOM 3069 C C . LEU A 1 390 ? 0.227 -9.898 -5.224 1.00 91.81 390 LEU A C 1
ATOM 3071 O O . LEU A 1 390 ? -0.065 -11.089 -5.316 1.00 91.81 390 LEU A O 1
ATOM 3075 N N . GLN A 1 391 ? 0.068 -9.216 -4.091 1.00 90.25 391 GLN A N 1
ATOM 3076 C CA . GLN A 1 391 ? -0.538 -9.810 -2.912 1.00 90.25 391 GLN A CA 1
ATOM 3077 C C . GLN A 1 391 ? -2.002 -10.204 -3.155 1.00 90.25 391 GLN A C 1
ATOM 3079 O O . GLN A 1 391 ? -2.403 -11.286 -2.720 1.00 90.25 391 GLN A O 1
ATOM 3084 N N . TRP A 1 392 ? -2.786 -9.365 -3.838 1.00 91.94 392 TRP A N 1
ATOM 3085 C CA . TRP A 1 392 ? -4.155 -9.706 -4.222 1.00 91.94 392 TRP A CA 1
ATOM 3086 C C . TRP A 1 392 ? -4.192 -10.931 -5.135 1.00 91.94 392 TRP A C 1
ATOM 3088 O O . TRP A 1 392 ? -4.864 -11.902 -4.799 1.00 91.94 392 TRP A O 1
ATOM 3098 N N . LEU A 1 393 ? -3.399 -10.931 -6.209 1.00 88.94 393 LEU A N 1
ATOM 3099 C CA . LEU A 1 393 ? -3.369 -12.028 -7.182 1.00 88.94 393 LEU A CA 1
ATOM 3100 C C . LEU A 1 393 ? -2.913 -13.363 -6.573 1.00 88.94 393 LEU A C 1
ATOM 3102 O O . LEU A 1 393 ? -3.508 -14.398 -6.846 1.00 88.94 393 LEU A O 1
ATOM 3106 N N . THR A 1 394 ? -1.917 -13.347 -5.681 1.00 80.12 394 THR A N 1
ATOM 3107 C CA . THR A 1 394 ? -1.392 -14.578 -5.054 1.00 80.12 394 THR A CA 1
ATOM 3108 C C . THR A 1 394 ? -2.353 -15.167 -4.012 1.00 80.12 394 THR A C 1
ATOM 3110 O O . THR A 1 394 ? -2.287 -16.352 -3.702 1.00 80.12 394 THR A O 1
ATOM 3113 N N . SER A 1 395 ? -3.242 -14.353 -3.431 1.00 65.62 395 SER A N 1
ATOM 3114 C CA . SER A 1 395 ? -4.105 -14.778 -2.317 1.00 65.62 395 SER A CA 1
ATOM 3115 C C . SER A 1 395 ? -5.454 -15.361 -2.763 1.00 65.62 395 SER A C 1
ATOM 3117 O O . SER A 1 395 ? -6.328 -15.523 -1.915 1.00 65.62 395 SER A O 1
ATOM 3119 N N . GLY A 1 396 ? -5.618 -15.691 -4.051 1.00 52.41 396 GLY A N 1
ATOM 3120 C CA . GLY A 1 396 ? -6.773 -16.450 -4.539 1.00 52.41 396 GLY A CA 1
ATOM 3121 C C . GLY A 1 396 ? -7.792 -15.675 -5.373 1.00 52.41 396 GLY A C 1
ATOM 3122 O O . GLY A 1 396 ? -8.962 -16.043 -5.352 1.00 52.41 396 GLY A O 1
ATOM 3123 N N . VAL A 1 397 ? -7.387 -14.657 -6.145 1.00 48.78 397 VAL A N 1
ATOM 3124 C CA . VAL A 1 397 ? -8.261 -14.203 -7.241 1.00 48.78 397 VAL A CA 1
ATOM 3125 C C . VAL A 1 397 ? -8.330 -15.356 -8.239 1.00 48.78 397 VAL A C 1
ATOM 3127 O O . VAL A 1 397 ? -7.338 -15.666 -8.894 1.00 48.78 397 VAL A O 1
ATOM 3130 N N . SER A 1 398 ? -9.474 -16.035 -8.320 1.00 36.47 398 SER A N 1
ATOM 3131 C CA . SER A 1 398 ? -9.744 -17.000 -9.382 1.00 36.47 398 SER A CA 1
ATOM 3132 C C . SER A 1 398 ? -9.804 -16.231 -10.698 1.00 36.47 398 SER A C 1
ATOM 3134 O O . SER A 1 398 ? -10.830 -15.649 -11.045 1.00 36.47 398 SER A O 1
ATOM 3136 N N . VAL A 1 399 ? -8.674 -16.169 -11.399 1.00 34.91 399 VAL A N 1
ATOM 3137 C CA . VAL A 1 399 ? -8.582 -15.609 -12.748 1.00 34.91 399 VAL A CA 1
ATOM 3138 C C . VAL A 1 399 ? -9.128 -16.664 -13.700 1.00 34.91 399 VAL A C 1
ATOM 3140 O O . VAL A 1 399 ? -8.384 -17.368 -14.375 1.00 34.91 399 VAL A O 1
ATOM 3143 N N . THR A 1 400 ? -10.443 -16.829 -13.680 1.00 27.25 400 THR A N 1
ATOM 3144 C CA . THR A 1 400 ? -11.167 -17.602 -14.686 1.00 27.25 400 THR A CA 1
ATOM 3145 C C . THR A 1 400 ? -12.011 -16.598 -15.465 1.00 27.25 400 THR A C 1
ATOM 3147 O O . THR A 1 400 ? -12.741 -15.847 -14.814 1.00 27.25 400 THR A O 1
ATOM 3150 N N . PRO A 1 401 ? -11.818 -16.499 -16.794 1.00 30.41 401 PRO A N 1
ATOM 3151 C CA . PRO A 1 401 ? -12.488 -15.512 -17.637 1.00 30.41 401 PRO A CA 1
ATOM 3152 C C . PRO A 1 401 ? -14.005 -15.693 -17.694 1.00 30.41 401 PRO A C 1
ATOM 3154 O O . PRO A 1 401 ? -14.477 -16.838 -17.491 1.00 30.41 401 PRO A O 1
#

Foldseek 3Di:
DDPPPDVDPPVRVVVLVVVCVVVVDDSVVSVVVVVVVVVVVVVVVVPDDDDDPDDDPDDDDDDDDDDDDDDYDDDDDDDDDPDPVPVVVVVVVVCCVVVVVVCVVVPLFLADPLRLVVLVVLADDFDPDDDGQPDVSLLLRQLSSCQLVVDDQCPRDCVSPDSVSSVVVLVVCLQVVSLLSLLLVLLQLCVQVVNFALAKEKDKDKFAAAPLQAPDQADQDDWDKAFDHHDFHRHLLWYQDPVGTMKMKIFMATLQLFTQFIIIHHPPDQNQVCVVVGLQSRFHDYPDDGTDRHRQEYAYEQSHDDPVNVVVCVVVNHHYLYDHDPVVQVVVVVDDDDRPDCDPVSVVSNVSNCSNVVNVVQSVSRVSLNNNSHNHNSSSVSSSSSSSSSVSSVVDSPPDD

Mean predicted aligned error: 15.78 Å

Organism: NCBI:txid2903851

pLDDT: mean 74.94, std 23.19, range [25.66, 97.31]

Solvent-accessible surface area (backbone atoms only — not comparable to full-atom values): 23447 Å² total; per-residue (Å²): 134,86,82,77,81,71,88,63,55,69,72,58,48,55,51,50,54,56,49,26,70,74,70,78,46,60,64,69,58,53,53,51,51,54,50,50,54,51,52,52,55,50,52,62,66,73,67,62,78,94,76,80,98,80,83,88,91,76,91,76,91,82,85,85,86,86,88,87,90,87,86,88,89,81,95,77,83,80,95,83,84,86,82,62,72,68,66,50,50,61,49,51,51,50,48,46,54,59,42,49,67,58,48,55,76,69,51,89,63,82,62,54,71,70,56,50,61,66,48,59,80,62,50,83,79,83,72,95,70,78,82,82,74,76,62,61,64,40,41,53,48,44,50,50,42,36,33,42,69,41,55,60,64,86,73,47,58,68,94,54,44,63,38,68,61,40,50,53,52,51,53,52,33,30,53,69,35,45,36,50,53,34,28,43,50,54,46,18,55,28,39,59,69,68,68,63,45,46,50,26,16,43,53,71,50,74,34,50,46,30,74,74,12,66,71,63,88,59,46,84,78,65,91,47,76,52,74,67,68,68,75,76,54,65,27,33,31,45,16,64,37,100,84,42,50,14,31,22,41,36,37,32,14,25,58,85,22,44,73,62,22,60,30,38,19,23,36,61,65,56,67,48,76,43,47,66,62,34,48,68,56,26,61,36,42,48,90,66,81,76,53,51,47,72,49,63,27,42,28,40,55,58,74,45,78,41,76,65,49,52,50,55,34,54,77,70,67,33,41,76,44,57,58,76,43,74,68,55,50,58,56,49,75,77,44,94,73,87,77,86,77,78,47,71,70,48,52,58,56,47,62,56,41,55,26,31,56,52,29,50,54,62,55,53,62,21,34,26,60,45,41,29,45,55,58,44,38,54,56,46,50,31,52,51,24,47,54,43,36,53,50,49,52,74,72,66,54,78,88,68,134

Secondary structure (DSSP, 8-state):
---------HHHHHHHHHHHHHHT--HHHHHHHHHHHHHHHHHHHHT-----S---------PPPPP-------------SSSSHHHHHHHHHHHHHHHHHHGGGS---SS-HHHHHHHGGGSPPPPSSSSPPPPHHHHHHHHHHHHHH---GGG--GGG--HHHHHHHHHHHHHTTHHHHHHHHHHHHHHHTT----EEEEEEEEEEPPTTTS-S---TT---EE-SSSPPPTTTT-EEETTEEEEEEEEEE-TTS-EEEEEEEETTS-HHHHHHHHHHT--B--SSSSPB---SEEEE-TTS--HHHHHHHHHTT-EEE----HHHHHHHHTSSS------HHHHHHHGGGHHHHHHHHHHHT-HHHHHT--SSHHHHHHHHHHHHHHHHHHTT-----

Radius of gyration: 29.3 Å; Cα contacts (8 Å, |Δi|>4): 504; chains: 1; bounding box: 67×91×70 Å